Protein AF-A0A9P8IPA0-F1 (afdb_monomer)

Structure (mmCIF, N/CA/C/O backbone):
data_AF-A0A9P8IPA0-F1
#
_entry.id   AF-A0A9P8IPA0-F1
#
loop_
_atom_site.group_PDB
_atom_site.id
_atom_site.type_symbol
_atom_site.label_atom_id
_atom_site.label_alt_id
_atom_site.label_comp_id
_atom_site.label_asym_id
_atom_site.label_entity_id
_atom_site.label_seq_id
_atom_site.pdbx_PDB_ins_code
_atom_site.Cartn_x
_atom_site.Cartn_y
_atom_site.Cartn_z
_atom_site.occupancy
_atom_site.B_iso_or_equiv
_atom_site.auth_seq_id
_atom_site.auth_comp_id
_atom_site.auth_asym_id
_atom_site.auth_atom_id
_atom_site.pdbx_PDB_model_num
ATOM 1 N N . MET A 1 1 ? -6.560 -7.628 2.815 1.00 91.69 1 MET A N 1
ATOM 2 C CA . MET A 1 1 ? -7.581 -8.349 3.599 1.00 91.69 1 MET A CA 1
ATOM 3 C C . MET A 1 1 ? -8.742 -8.709 2.694 1.00 91.69 1 MET A C 1
ATOM 5 O O . MET A 1 1 ? -9.137 -7.878 1.887 1.00 91.69 1 MET A O 1
ATOM 9 N N . ALA A 1 2 ? -9.303 -9.904 2.846 1.00 96.00 2 ALA A N 1
ATOM 10 C CA . ALA A 1 2 ? -10.545 -10.308 2.187 1.00 96.00 2 ALA A CA 1
ATOM 11 C C . ALA A 1 2 ? -11.448 -11.069 3.163 1.00 96.00 2 ALA A C 1
ATOM 13 O O . ALA A 1 2 ? -10.968 -11.611 4.160 1.00 96.00 2 ALA A O 1
ATOM 14 N N . LEU A 1 3 ? -12.750 -11.092 2.879 1.00 96.25 3 LEU A N 1
ATOM 15 C CA . LEU A 1 3 ? -13.748 -11.756 3.714 1.00 96.25 3 LEU A CA 1
ATOM 16 C C . LEU A 1 3 ? -14.297 -12.990 3.003 1.00 96.25 3 LEU A C 1
ATOM 18 O O . LEU A 1 3 ? -14.911 -12.879 1.939 1.00 96.25 3 LEU A O 1
ATOM 22 N N . GLU A 1 4 ? -14.115 -14.158 3.609 1.00 96.62 4 GLU A N 1
ATOM 23 C CA . GLU A 1 4 ? -14.709 -15.412 3.146 1.00 96.62 4 GLU A CA 1
ATOM 24 C C . GLU A 1 4 ? -15.985 -15.726 3.935 1.00 96.62 4 GLU A C 1
ATOM 26 O O . GLU A 1 4 ? -16.027 -15.615 5.159 1.00 96.62 4 GLU A O 1
ATOM 31 N N . SER A 1 5 ? -17.032 -16.126 3.222 1.00 94.94 5 SER A N 1
ATOM 32 C CA . SER A 1 5 ? -18.290 -16.598 3.785 1.00 94.94 5 SER A CA 1
ATOM 33 C C . SER A 1 5 ? -18.217 -18.100 4.035 1.00 94.94 5 SER A C 1
ATOM 35 O O . SER A 1 5 ? -18.029 -18.876 3.096 1.00 94.94 5 SER A O 1
ATOM 37 N N . LEU A 1 6 ? -18.469 -18.503 5.277 1.00 91.31 6 LEU A N 1
ATOM 38 C CA . LEU A 1 6 ? -18.701 -19.889 5.677 1.00 91.31 6 LEU A CA 1
ATOM 39 C C . LEU A 1 6 ? -20.145 -20.064 6.158 1.00 91.31 6 LEU A C 1
ATOM 41 O O . LEU A 1 6 ? -20.828 -19.092 6.478 1.00 91.31 6 LEU A O 1
ATOM 45 N N . ASP A 1 7 ? -20.610 -21.312 6.240 1.00 85.75 7 ASP A N 1
ATOM 46 C CA . ASP A 1 7 ? -21.982 -21.623 6.670 1.00 85.75 7 ASP A CA 1
ATOM 47 C C . ASP A 1 7 ? -22.270 -21.168 8.116 1.00 85.75 7 ASP A C 1
ATOM 49 O O . ASP A 1 7 ? -23.418 -20.923 8.479 1.00 85.75 7 ASP A O 1
ATOM 53 N N . ASN A 1 8 ? -21.229 -21.031 8.944 1.00 85.12 8 ASN A N 1
ATOM 54 C CA . ASN A 1 8 ? -21.311 -20.697 10.367 1.00 85.12 8 ASN A CA 1
ATOM 55 C C . ASN A 1 8 ? -20.622 -19.372 10.754 1.00 85.12 8 ASN A C 1
ATOM 57 O O . ASN A 1 8 ? -20.505 -19.083 11.948 1.00 85.12 8 ASN A O 1
ATOM 61 N N . GLY A 1 9 ? -20.168 -18.560 9.795 1.00 90.94 9 GLY A N 1
ATOM 62 C CA . GLY A 1 9 ? -19.487 -17.300 10.103 1.00 90.94 9 GLY A CA 1
ATOM 63 C C . GLY A 1 9 ? -18.687 -16.708 8.948 1.00 90.94 9 GLY A C 1
ATOM 64 O O . GLY A 1 9 ? -18.837 -17.096 7.790 1.00 90.94 9 GLY A O 1
ATOM 65 N N . VAL A 1 10 ? -17.833 -15.744 9.285 1.00 95.38 10 VAL A N 1
ATOM 66 C CA . VAL A 1 10 ? -16.965 -15.033 8.338 1.00 95.38 10 VAL A CA 1
ATOM 67 C C . VAL A 1 10 ? -15.499 -15.265 8.688 1.00 95.38 10 VAL A C 1
ATOM 69 O O . VAL A 1 10 ? -15.116 -15.172 9.850 1.00 95.38 10 VAL A O 1
ATOM 72 N N . VAL A 1 11 ? -14.655 -15.513 7.689 1.00 96.56 11 VAL A N 1
ATOM 73 C CA . VAL A 1 11 ? -13.199 -15.553 7.882 1.00 96.56 11 VAL A CA 1
ATOM 74 C C . VAL A 1 11 ? -12.574 -14.269 7.353 1.00 96.56 11 VAL A C 1
ATOM 76 O O . VAL A 1 11 ? -12.727 -13.927 6.179 1.00 96.56 11 VAL A O 1
ATOM 79 N N . PHE A 1 12 ? -11.846 -13.571 8.221 1.00 96.25 12 PHE A N 1
ATOM 80 C CA . PHE A 1 12 ? -11.015 -12.422 7.889 1.00 96.25 12 PHE A CA 1
ATOM 81 C C . PHE A 1 12 ? -9.632 -12.923 7.472 1.00 96.25 12 PHE A C 1
ATOM 83 O O . PHE A 1 12 ? -8.821 -13.298 8.319 1.00 96.25 12 PHE A O 1
ATOM 90 N N . TRP A 1 13 ? -9.363 -12.920 6.168 1.00 97.00 13 TRP A N 1
ATOM 91 C CA . TRP A 1 13 ? -8.065 -13.295 5.613 1.00 97.00 13 TRP A CA 1
ATOM 92 C C . TRP A 1 13 ? -7.139 -12.087 5.556 1.00 97.00 13 TRP A C 1
ATOM 94 O O . TRP A 1 13 ? -7.433 -11.096 4.880 1.00 97.00 13 TRP A O 1
ATOM 104 N N . ILE A 1 14 ? -6.014 -12.169 6.260 1.00 95.88 14 ILE A N 1
ATOM 105 C CA . ILE A 1 14 ? -5.017 -11.104 6.382 1.00 95.88 14 ILE A CA 1
ATOM 106 C C . ILE A 1 14 ? -3.727 -11.533 5.689 1.00 95.88 14 ILE A C 1
ATOM 108 O O . ILE A 1 14 ? -3.291 -12.668 5.835 1.00 95.88 14 ILE A O 1
ATOM 112 N N . ALA A 1 15 ? -3.105 -10.610 4.963 1.00 94.56 15 ALA A N 1
ATOM 113 C CA . ALA A 1 15 ? -1.814 -10.809 4.320 1.00 94.56 15 ALA A CA 1
ATOM 114 C C . ALA A 1 15 ? -0.942 -9.569 4.529 1.00 94.56 15 ALA A C 1
ATOM 116 O O . ALA A 1 15 ? -1.457 -8.459 4.707 1.00 94.56 15 ALA A O 1
ATOM 117 N N . SER A 1 16 ? 0.365 -9.766 4.466 1.00 91.25 16 SER A N 1
ATOM 118 C CA . SER A 1 16 ? 1.374 -8.717 4.321 1.00 91.25 16 SER A CA 1
ATOM 119 C C . SER A 1 16 ? 2.375 -9.161 3.250 1.00 91.25 16 SER A C 1
ATOM 121 O O . SER A 1 16 ? 2.269 -10.272 2.741 1.00 91.25 16 SER A O 1
ATOM 123 N N . ASN A 1 17 ? 3.323 -8.308 2.853 1.00 87.25 17 ASN A N 1
ATOM 124 C CA . ASN A 1 17 ? 4.317 -8.715 1.850 1.00 87.25 17 ASN A CA 1
ATOM 125 C C . ASN A 1 17 ? 5.162 -9.913 2.330 1.00 87.25 17 ASN A C 1
ATOM 127 O O . ASN A 1 17 ? 5.558 -10.734 1.513 1.00 87.25 17 ASN A O 1
ATOM 131 N N . GLY A 1 18 ? 5.347 -10.062 3.647 1.00 86.06 18 GLY A N 1
ATOM 132 C CA . GLY A 1 18 ? 5.684 -11.339 4.293 1.00 86.06 18 GLY A CA 1
ATOM 133 C C . GLY A 1 18 ? 4.480 -11.957 5.018 1.00 86.06 18 GLY A C 1
ATOM 134 O O . GLY A 1 18 ? 3.412 -11.348 5.080 1.00 86.06 18 GLY A O 1
ATOM 135 N N . SER A 1 19 ? 4.635 -13.136 5.623 1.00 85.69 19 SER A N 1
ATOM 136 C CA . SER A 1 19 ? 3.553 -13.743 6.412 1.00 85.69 19 SER A CA 1
ATOM 137 C C . SER A 1 19 ? 3.231 -12.907 7.661 1.00 85.69 19 SER A C 1
ATOM 139 O O . SER A 1 19 ? 4.147 -12.546 8.406 1.00 85.69 19 SER A O 1
ATOM 141 N N . PRO A 1 20 ? 1.948 -12.605 7.943 1.00 89.12 20 PRO A N 1
ATOM 142 C CA . PRO A 1 20 ? 1.564 -11.970 9.198 1.00 89.12 20 PRO A CA 1
ATOM 143 C C . PRO A 1 20 ? 2.004 -12.800 10.411 1.00 89.12 20 PRO A C 1
ATOM 145 O O . PRO A 1 20 ? 1.634 -13.971 10.549 1.00 89.12 20 PRO A O 1
ATOM 148 N N . ASN A 1 21 ? 2.760 -12.177 11.316 1.00 90.00 21 ASN A N 1
ATOM 149 C CA . ASN A 1 21 ? 3.185 -12.822 12.556 1.00 90.00 21 ASN A CA 1
ATOM 150 C C . ASN A 1 21 ? 2.037 -12.921 13.580 1.00 90.00 21 ASN A C 1
ATOM 152 O O . ASN A 1 21 ? 0.995 -12.263 13.468 1.00 90.00 21 ASN A O 1
ATOM 156 N N . ASP A 1 22 ? 2.246 -13.724 14.622 1.00 91.31 22 ASP A N 1
ATOM 157 C CA . ASP A 1 22 ? 1.224 -13.990 15.639 1.00 91.31 22 ASP A CA 1
ATOM 158 C C . ASP A 1 22 ? 0.832 -12.728 16.427 1.00 91.31 22 ASP A C 1
ATOM 160 O O . ASP A 1 22 ? -0.317 -12.593 16.854 1.00 91.31 22 ASP A O 1
ATOM 164 N N . SER A 1 23 ? 1.743 -11.756 16.562 1.00 91.19 23 SER A N 1
ATOM 165 C CA . SER A 1 23 ? 1.457 -10.485 17.238 1.00 91.19 23 SER A CA 1
ATOM 166 C C . SER A 1 23 ? 0.403 -9.651 16.496 1.00 91.19 23 SER A C 1
ATOM 168 O O . SER A 1 23 ? -0.465 -9.049 17.132 1.00 91.19 23 SER A O 1
ATOM 170 N N . VAL A 1 24 ? 0.417 -9.669 15.155 1.00 91.38 24 VAL A N 1
ATOM 171 C CA . VAL A 1 24 ? -0.593 -9.006 14.312 1.00 91.38 24 VAL A CA 1
ATOM 172 C C . VAL A 1 24 ? -1.954 -9.667 14.514 1.00 91.38 24 VAL A C 1
ATOM 174 O O . VAL A 1 24 ? -2.955 -8.977 14.713 1.00 91.38 24 VAL A O 1
ATOM 177 N N . ILE A 1 25 ? -2.000 -11.002 14.516 1.00 93.19 25 ILE A N 1
ATOM 178 C CA . ILE A 1 25 ? -3.244 -11.759 14.709 1.00 93.19 25 ILE A CA 1
ATOM 179 C C . ILE A 1 25 ? -3.813 -11.530 16.113 1.00 93.19 25 ILE A C 1
ATOM 181 O O . ILE A 1 25 ? -5.014 -11.285 16.257 1.00 93.19 25 ILE A O 1
ATOM 185 N N . ALA A 1 26 ? -2.969 -11.535 17.147 1.00 94.38 26 ALA A N 1
ATOM 186 C CA . ALA A 1 26 ? -3.373 -11.252 18.523 1.00 94.38 26 ALA A CA 1
ATOM 187 C C . ALA A 1 26 ? -3.897 -9.814 18.691 1.00 94.38 26 ALA A C 1
ATOM 189 O O . ALA A 1 26 ? -4.926 -9.590 19.345 1.00 94.38 26 ALA A O 1
ATOM 190 N N . PHE A 1 27 ? -3.231 -8.838 18.063 1.00 94.31 27 PHE A N 1
ATOM 191 C CA . PHE A 1 27 ? -3.680 -7.448 18.038 1.00 94.31 27 PHE A CA 1
ATOM 192 C C . PHE A 1 27 ? -5.067 -7.326 17.396 1.00 94.31 27 PHE A C 1
ATOM 194 O O . PHE A 1 27 ? -5.989 -6.810 18.033 1.00 94.31 27 PHE A O 1
ATOM 201 N N . LEU A 1 28 ? -5.246 -7.861 16.182 1.00 94.12 28 LEU A N 1
ATOM 202 C CA . LEU A 1 28 ? -6.524 -7.819 15.465 1.00 94.12 28 LEU A CA 1
ATOM 203 C C . LEU A 1 28 ? -7.634 -8.542 16.234 1.00 94.12 28 LEU A C 1
ATOM 205 O O . LEU A 1 28 ? -8.729 -8.002 16.364 1.00 94.12 28 LEU A O 1
ATOM 209 N N . SER A 1 29 ? -7.341 -9.711 16.809 1.00 94.12 29 SER A N 1
ATOM 210 C CA . SER A 1 29 ? -8.294 -10.469 17.630 1.00 94.12 29 SER A CA 1
ATOM 211 C C . SER A 1 29 ? -8.807 -9.638 18.800 1.00 94.12 29 SER A C 1
ATOM 213 O O . SER A 1 29 ? -10.008 -9.598 19.054 1.00 94.12 29 SER A O 1
ATOM 215 N N . THR A 1 30 ? -7.912 -8.916 19.477 1.00 94.19 30 THR A N 1
ATOM 216 C CA . THR A 1 30 ? -8.285 -8.065 20.612 1.00 94.19 30 THR A CA 1
ATOM 217 C C . THR A 1 30 ? -9.128 -6.864 20.182 1.00 94.19 30 THR A C 1
ATOM 219 O O . THR A 1 30 ? -10.081 -6.492 20.873 1.00 94.19 30 THR A O 1
ATOM 222 N N . VAL A 1 31 ? -8.788 -6.250 19.044 1.00 93.81 31 VAL A N 1
ATOM 223 C CA . VAL A 1 31 ? -9.544 -5.127 18.475 1.00 93.81 31 VAL A CA 1
ATOM 224 C C . VAL A 1 31 ? -10.952 -5.575 18.080 1.00 93.81 31 VAL A C 1
ATOM 226 O O . VAL A 1 31 ? -11.922 -4.971 18.530 1.00 93.81 31 VAL A O 1
ATOM 229 N N . LEU A 1 32 ? -11.081 -6.655 17.306 1.00 93.19 32 LEU A N 1
ATOM 230 C CA . LEU A 1 32 ? -12.383 -7.160 16.862 1.00 93.19 32 LEU A CA 1
ATOM 231 C C . LEU A 1 32 ? -13.250 -7.638 18.035 1.00 93.19 32 LEU A C 1
ATOM 233 O O . LEU A 1 32 ? -14.445 -7.351 18.061 1.00 93.19 32 LEU A O 1
ATOM 237 N N . GLU A 1 33 ? -12.657 -8.272 19.051 1.00 92.12 33 GLU A N 1
ATOM 238 C CA . GLU A 1 33 ? -13.397 -8.714 20.239 1.00 92.12 33 GLU A CA 1
ATOM 239 C C . GLU A 1 33 ? -13.918 -7.528 21.062 1.00 92.12 33 GLU A C 1
ATOM 241 O O . GLU A 1 33 ? -15.032 -7.576 21.583 1.00 92.12 33 GLU A O 1
ATOM 246 N N . THR A 1 34 ? -13.142 -6.441 21.142 1.00 91.44 34 THR A N 1
ATOM 247 C CA . THR A 1 34 ? -13.592 -5.186 21.764 1.00 91.44 34 THR A CA 1
ATOM 248 C C . THR A 1 34 ? -14.819 -4.635 21.040 1.00 91.44 34 THR A C 1
ATOM 250 O O . THR A 1 34 ? -15.810 -4.301 21.682 1.00 91.44 34 THR A O 1
ATOM 253 N N . LEU A 1 35 ? -14.780 -4.579 19.706 1.00 90.12 35 LEU A N 1
ATOM 254 C CA . LEU A 1 35 ? -15.891 -4.073 18.893 1.00 90.12 35 LEU A CA 1
ATOM 255 C C . LEU A 1 35 ? -17.126 -4.981 18.973 1.00 90.12 35 LEU A C 1
ATOM 257 O O . LEU A 1 35 ? -18.254 -4.497 18.953 1.00 90.12 35 LEU A O 1
ATOM 261 N N . ARG A 1 36 ? -16.930 -6.299 19.095 1.00 88.62 36 ARG A N 1
ATOM 262 C CA . ARG A 1 36 ? -18.020 -7.279 19.197 1.00 88.62 36 ARG A CA 1
ATOM 263 C C . ARG A 1 36 ? -18.829 -7.141 20.490 1.00 88.62 36 ARG A C 1
ATOM 265 O O . ARG A 1 36 ? -20.048 -7.314 20.463 1.00 88.62 36 ARG A O 1
ATOM 272 N N . ARG A 1 37 ? -18.165 -6.883 21.624 1.00 83.94 37 ARG A N 1
ATOM 273 C CA . ARG A 1 37 ? -18.788 -6.870 22.965 1.00 83.94 37 ARG A CA 1
ATOM 274 C C . ARG A 1 37 ? -19.685 -5.670 23.233 1.00 83.94 37 ARG A C 1
ATOM 276 O O . ARG A 1 37 ? -20.513 -5.733 24.134 1.00 83.94 37 ARG A O 1
ATOM 283 N N . GLU A 1 38 ? -19.559 -4.626 22.427 1.00 70.62 38 GLU A N 1
ATOM 284 C CA . GLU A 1 38 ? -20.107 -3.303 22.711 1.00 70.62 38 GLU A CA 1
ATOM 285 C C . GLU A 1 38 ? -21.122 -2.848 21.631 1.00 70.62 38 GLU A C 1
ATOM 287 O O . GLU A 1 38 ? -20.963 -1.803 21.000 1.00 70.62 38 GLU A O 1
ATOM 292 N N . PRO A 1 39 ? -22.191 -3.628 21.349 1.00 58.91 39 PRO A N 1
ATOM 293 C CA . PRO A 1 39 ? -23.046 -3.400 20.181 1.00 58.91 39 PRO A CA 1
ATOM 294 C C . PRO A 1 39 ? -24.026 -2.223 20.319 1.00 58.91 39 PRO A C 1
ATOM 296 O O . PRO A 1 39 ? -24.585 -1.785 19.314 1.00 58.91 39 PRO A O 1
ATOM 299 N N . ASN A 1 40 ? -24.274 -1.735 21.539 1.00 66.44 40 ASN A N 1
ATOM 300 C CA . ASN A 1 40 ? -25.306 -0.733 21.848 1.00 66.44 40 ASN A CA 1
ATOM 301 C C . ASN A 1 40 ? -24.767 0.445 22.678 1.00 66.44 40 ASN A C 1
ATOM 303 O O . ASN A 1 40 ? -25.546 1.132 23.336 1.00 66.44 40 ASN A O 1
ATOM 307 N N . SER A 1 41 ? -23.455 0.671 22.656 1.00 72.12 41 SER A N 1
ATOM 308 C CA . SER A 1 41 ? -22.794 1.638 23.528 1.00 72.12 41 SER A CA 1
ATOM 309 C C . SER A 1 41 ? -23.341 3.058 23.354 1.00 72.12 41 SER A C 1
ATOM 311 O O . SER A 1 41 ? -23.537 3.557 22.234 1.00 72.12 41 SER A O 1
ATOM 313 N N . THR A 1 42 ? -23.576 3.711 24.486 1.00 83.94 42 THR A N 1
ATOM 314 C CA . THR A 1 42 ? -23.860 5.144 24.614 1.00 83.94 42 THR A CA 1
ATOM 315 C C . THR A 1 42 ? -22.703 5.985 24.064 1.00 83.94 42 THR A C 1
ATOM 317 O O . THR A 1 42 ? -21.618 5.469 23.805 1.00 83.94 42 THR A O 1
ATOM 320 N N . GLU A 1 43 ? -22.905 7.292 23.871 1.00 84.88 43 GLU A N 1
ATOM 321 C CA . GLU A 1 43 ? -21.827 8.177 23.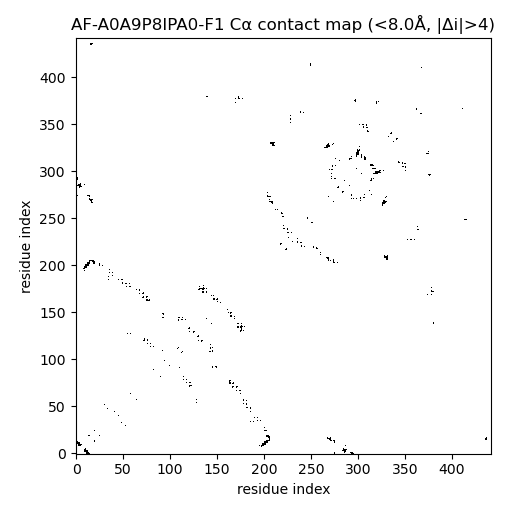392 1.00 84.88 43 GLU A CA 1
ATOM 322 C C . GLU A 1 43 ? -20.592 8.141 24.309 1.00 84.88 43 GLU A C 1
ATOM 324 O O . GLU A 1 43 ? -19.477 7.955 23.837 1.00 84.88 43 GLU A O 1
ATOM 329 N N . ALA A 1 44 ? -20.789 8.202 25.628 1.00 85.88 44 ALA A N 1
ATOM 330 C CA . ALA A 1 44 ? -19.688 8.166 26.592 1.00 85.88 44 ALA A CA 1
ATOM 331 C C . ALA A 1 44 ? -18.902 6.837 26.554 1.00 85.88 44 ALA A C 1
ATOM 333 O O . ALA A 1 44 ? -17.672 6.809 26.659 1.00 85.88 44 ALA A O 1
ATOM 334 N N . GLU A 1 45 ? -19.599 5.714 26.367 1.00 86.75 45 GLU A N 1
ATOM 335 C CA . GLU A 1 45 ? -18.957 4.406 26.199 1.00 86.75 45 GLU A CA 1
ATOM 336 C C . GLU A 1 45 ? -18.190 4.333 24.871 1.00 86.75 45 GLU A C 1
ATOM 338 O O . GLU A 1 45 ? -17.075 3.812 24.838 1.00 86.75 45 GLU A O 1
ATOM 343 N N . ARG A 1 46 ? -18.717 4.925 23.788 1.00 86.88 46 ARG A N 1
ATOM 344 C CA . ARG A 1 46 ? -18.008 5.016 22.499 1.00 86.88 46 ARG A CA 1
ATOM 345 C C . ARG A 1 46 ? -16.728 5.827 22.600 1.00 86.88 46 ARG A C 1
ATOM 347 O O . ARG A 1 46 ? -15.702 5.401 22.067 1.00 86.88 46 ARG A O 1
ATOM 354 N N . GLU A 1 47 ? -16.763 6.966 23.282 1.00 89.69 47 GLU A N 1
ATOM 355 C CA . GLU A 1 47 ? -15.569 7.777 23.533 1.00 89.69 47 GLU A CA 1
ATOM 356 C C . GLU A 1 47 ? -14.518 6.977 24.313 1.00 89.69 47 GLU A C 1
ATOM 358 O O . GLU A 1 47 ? -13.336 6.988 23.961 1.00 89.69 47 GLU A O 1
ATOM 363 N N . THR A 1 48 ? -14.958 6.199 25.305 1.00 90.94 48 THR A N 1
ATOM 364 C CA . THR A 1 48 ? -14.087 5.329 26.108 1.00 90.94 48 THR A CA 1
ATOM 365 C C . THR A 1 48 ? -13.447 4.222 25.263 1.00 90.94 48 THR A C 1
ATOM 367 O O . THR A 1 48 ? -12.226 4.041 25.297 1.00 90.94 48 THR A O 1
ATOM 370 N N . ILE A 1 49 ? -14.237 3.512 24.452 1.00 91.62 49 ILE A N 1
ATOM 371 C CA . ILE A 1 49 ? -13.741 2.465 23.542 1.00 91.62 49 ILE A CA 1
ATOM 372 C C . ILE A 1 49 ? -12.772 3.067 22.524 1.00 91.62 49 ILE A C 1
ATOM 374 O O . ILE A 1 49 ? -11.695 2.519 22.290 1.00 91.62 49 ILE A O 1
ATOM 378 N N . THR A 1 50 ? -13.116 4.224 21.958 1.00 93.50 50 THR A N 1
ATOM 379 C CA . THR A 1 50 ? -12.275 4.947 20.999 1.00 93.50 50 THR A CA 1
ATOM 380 C C . THR A 1 50 ? -10.933 5.318 21.621 1.00 93.50 50 THR A C 1
ATOM 382 O O . THR A 1 50 ? -9.889 5.077 21.010 1.00 93.50 50 THR A O 1
ATOM 385 N N . ALA A 1 51 ? -10.926 5.862 22.840 1.00 93.12 51 ALA A N 1
ATOM 386 C CA . ALA A 1 51 ? -9.701 6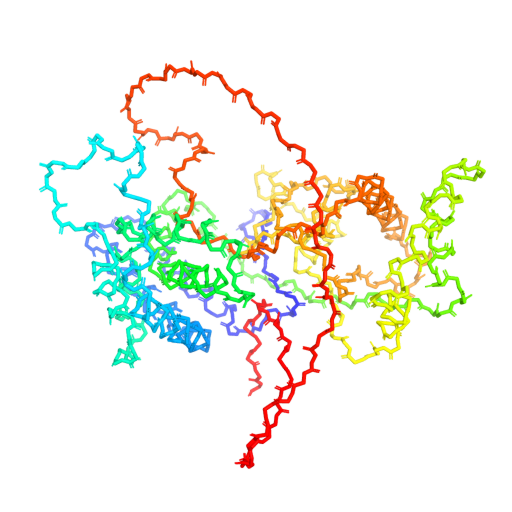.203 23.557 1.00 93.12 51 ALA A CA 1
ATOM 387 C C . ALA A 1 51 ? -8.839 4.959 23.829 1.00 93.12 51 ALA A C 1
ATOM 389 O O . ALA A 1 51 ? -7.631 4.978 23.578 1.00 93.12 51 ALA A O 1
ATOM 390 N N . MET A 1 52 ? -9.460 3.857 24.257 1.00 93.81 52 MET A N 1
ATOM 391 C CA . MET A 1 52 ? -8.769 2.588 24.493 1.00 93.81 52 MET A CA 1
ATOM 392 C C . MET A 1 52 ? -8.151 2.016 23.208 1.00 93.81 52 MET A C 1
ATOM 394 O O . MET A 1 52 ? -6.978 1.634 23.202 1.00 93.81 52 MET A O 1
ATOM 398 N N . LEU A 1 53 ? -8.911 1.963 22.110 1.00 95.06 53 LEU A N 1
ATOM 399 C CA . LEU A 1 53 ? -8.422 1.476 20.816 1.00 95.06 53 LEU A CA 1
ATOM 400 C C . LEU A 1 53 ? -7.334 2.389 20.244 1.00 95.06 53 LEU A C 1
ATOM 402 O O . LEU A 1 53 ? -6.367 1.892 19.671 1.00 95.06 53 LEU A O 1
ATOM 406 N N . THR A 1 54 ? -7.442 3.701 20.457 1.00 95.56 54 THR A N 1
ATOM 407 C CA . THR A 1 54 ? -6.408 4.676 20.080 1.00 95.56 54 THR A CA 1
ATOM 408 C C . THR A 1 54 ? -5.098 4.405 20.808 1.00 95.56 54 THR A C 1
ATOM 410 O O . THR A 1 54 ? -4.056 4.282 20.165 1.00 95.56 54 THR A O 1
ATOM 413 N N . ALA A 1 55 ? -5.136 4.252 22.135 1.00 94.19 55 ALA A N 1
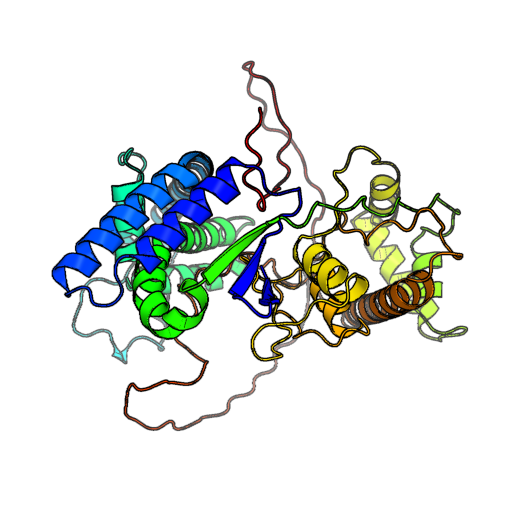ATOM 414 C CA . ALA A 1 55 ? -3.946 3.947 22.925 1.00 94.19 5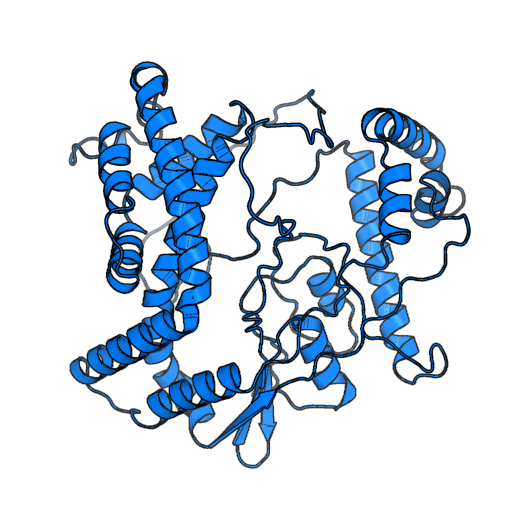5 ALA A CA 1
ATOM 415 C C . ALA A 1 55 ? -3.299 2.626 22.477 1.00 94.19 55 ALA A C 1
ATOM 417 O O . ALA A 1 55 ? -2.086 2.561 22.270 1.00 94.19 55 ALA A O 1
ATOM 418 N N . ARG A 1 56 ? -4.118 1.594 22.239 1.00 94.50 56 ARG A N 1
ATOM 419 C CA . ARG A 1 56 ? -3.651 0.287 21.762 1.00 94.50 56 ARG A CA 1
ATOM 420 C C . ARG A 1 56 ? -3.028 0.367 20.367 1.00 94.50 56 ARG A C 1
ATOM 422 O O . ARG A 1 56 ? -1.984 -0.239 20.138 1.00 94.50 56 ARG A O 1
ATOM 429 N N . TYR A 1 57 ? -3.637 1.114 19.443 1.00 94.56 57 TYR A N 1
ATOM 430 C CA . TYR A 1 57 ? -3.101 1.293 18.093 1.00 94.56 57 TYR A CA 1
ATOM 431 C C . TYR A 1 57 ? -1.766 2.041 18.120 1.00 94.56 57 TYR A C 1
ATOM 433 O O . TYR A 1 57 ? -0.810 1.602 17.488 1.00 94.56 57 TYR A O 1
ATOM 441 N N . ILE A 1 58 ? -1.666 3.120 18.898 1.00 93.56 58 ILE A N 1
ATOM 442 C CA . ILE A 1 58 ? -0.419 3.878 19.059 1.00 93.56 58 ILE A CA 1
ATOM 443 C C . ILE A 1 58 ? 0.684 2.998 19.648 1.00 93.56 58 ILE A C 1
ATOM 445 O O . ILE A 1 58 ? 1.798 2.998 19.129 1.00 93.56 58 ILE A O 1
ATOM 449 N N . GLN A 1 59 ? 0.369 2.203 20.674 1.00 93.31 59 GLN A N 1
ATOM 450 C CA . GLN A 1 59 ? 1.323 1.266 21.262 1.00 93.31 59 GLN A CA 1
ATOM 451 C C . GLN A 1 59 ? 1.827 0.262 20.218 1.00 93.31 59 GLN A C 1
ATOM 453 O O . GLN A 1 59 ? 3.038 0.123 20.046 1.00 93.31 59 GLN A O 1
ATOM 458 N N . PHE A 1 60 ? 0.916 -0.377 19.479 1.00 92.00 60 PHE A N 1
ATOM 459 C CA . PHE A 1 60 ? 1.259 -1.323 18.416 1.00 92.00 60 PHE A CA 1
ATOM 460 C C . PHE A 1 60 ? 2.090 -0.670 17.296 1.00 92.00 60 PHE A C 1
ATOM 462 O O . PHE A 1 60 ? 3.046 -1.254 16.795 1.00 92.00 60 PHE A O 1
ATOM 469 N N . ALA A 1 61 ? 1.783 0.580 16.943 1.00 91.75 61 ALA A N 1
ATOM 470 C CA . ALA A 1 61 ? 2.471 1.338 15.902 1.00 91.75 61 ALA A CA 1
ATOM 471 C C . ALA A 1 61 ? 3.760 2.038 16.376 1.00 91.75 61 ALA A C 1
ATOM 473 O O . ALA A 1 61 ? 4.365 2.772 15.593 1.00 91.75 61 ALA A O 1
ATOM 474 N N . THR A 1 62 ? 4.215 1.831 17.618 1.00 90.81 62 THR A N 1
ATOM 475 C CA . THR A 1 62 ? 5.362 2.553 18.204 1.00 90.81 62 THR A CA 1
ATOM 476 C C . THR A 1 62 ? 6.624 2.540 17.330 1.00 90.81 62 THR A C 1
ATOM 478 O O . THR A 1 62 ? 7.185 3.620 17.115 1.00 90.81 62 THR A O 1
ATOM 481 N N . PRO A 1 63 ? 7.092 1.392 16.789 1.00 89.50 63 PRO A N 1
ATOM 482 C CA . PRO A 1 63 ? 8.286 1.378 15.938 1.00 89.50 63 PRO A CA 1
ATOM 483 C C . PRO A 1 63 ? 8.124 2.295 14.723 1.00 89.50 63 PRO A C 1
ATOM 485 O O . PRO A 1 63 ? 9.014 3.073 14.377 1.00 89.50 63 PRO A O 1
ATOM 488 N N . ARG A 1 64 ? 6.930 2.277 14.127 1.00 87.75 64 ARG A N 1
ATOM 489 C CA . ARG A 1 64 ? 6.603 3.090 12.963 1.00 87.75 64 ARG A CA 1
ATOM 490 C C . ARG A 1 64 ? 6.509 4.576 13.294 1.00 87.75 64 ARG A C 1
ATOM 492 O O . ARG A 1 64 ? 7.046 5.400 12.557 1.00 87.75 64 ARG A O 1
ATOM 499 N N . LEU A 1 65 ? 5.883 4.908 14.419 1.00 90.88 65 LEU A N 1
ATOM 500 C CA . LEU A 1 65 ? 5.739 6.279 14.902 1.00 90.88 65 LEU A CA 1
ATOM 501 C C . LEU A 1 65 ? 7.091 6.942 15.175 1.00 90.88 65 LEU A C 1
ATOM 503 O O . LEU A 1 65 ? 7.248 8.133 14.915 1.00 90.88 65 LEU A O 1
ATOM 507 N N . LYS A 1 66 ? 8.096 6.183 15.634 1.00 90.19 66 LYS A N 1
ATOM 508 C CA . LYS A 1 66 ? 9.466 6.699 15.785 1.00 90.19 66 LYS A CA 1
ATOM 509 C C . LYS A 1 66 ? 10.050 7.161 14.444 1.00 90.19 66 LYS A C 1
ATOM 511 O O . LYS A 1 66 ? 10.600 8.261 14.387 1.00 90.19 66 LYS A O 1
ATOM 516 N N . LYS A 1 67 ? 9.888 6.364 13.376 1.00 90.12 67 LYS A N 1
ATOM 517 C CA . LYS A 1 67 ? 10.336 6.715 12.013 1.00 90.12 67 LYS A CA 1
ATOM 518 C C . LYS A 1 67 ? 9.589 7.942 11.487 1.00 90.12 67 LYS A C 1
ATOM 520 O O . LYS A 1 67 ? 10.226 8.900 11.060 1.00 90.12 67 LYS A O 1
ATOM 525 N N . GLU A 1 68 ? 8.258 7.937 11.573 1.00 91.12 68 GLU A N 1
ATOM 526 C CA . GLU A 1 68 ? 7.407 9.053 11.131 1.00 91.12 68 GLU A CA 1
ATOM 527 C C . GLU A 1 68 ? 7.774 10.358 11.853 1.00 91.12 68 GLU A C 1
ATOM 529 O O . GLU A 1 68 ? 7.992 11.379 11.206 1.00 91.12 68 GLU A O 1
ATOM 534 N N . ARG A 1 69 ? 7.966 10.317 13.177 1.00 90.44 69 ARG A N 1
ATOM 535 C CA . ARG A 1 69 ? 8.434 11.471 13.958 1.00 90.44 69 ARG A CA 1
ATOM 536 C C . ARG A 1 69 ? 9.809 11.963 13.504 1.00 90.44 69 ARG A C 1
ATOM 538 O O . ARG A 1 69 ? 10.023 13.167 13.412 1.00 90.44 69 ARG A O 1
ATOM 545 N N . GLY A 1 70 ? 10.740 11.052 13.225 1.00 89.81 70 GLY A N 1
ATOM 546 C CA . GLY A 1 70 ? 12.065 11.407 12.714 1.00 89.81 70 GLY A CA 1
ATOM 547 C C . GLY A 1 70 ? 11.993 12.152 11.380 1.00 89.81 70 GLY A C 1
ATOM 548 O O . GLY A 1 70 ? 12.660 13.171 11.214 1.00 89.81 70 GLY A O 1
ATOM 549 N N . ILE A 1 71 ? 11.145 11.680 10.460 1.00 90.00 71 ILE A N 1
ATOM 550 C CA . ILE A 1 71 ? 10.904 12.340 9.170 1.00 90.00 71 ILE A CA 1
ATOM 551 C C . ILE A 1 71 ? 10.275 13.717 9.394 1.00 90.00 71 ILE A C 1
ATOM 553 O O . ILE A 1 71 ? 10.811 14.701 8.894 1.00 90.00 71 ILE A O 1
ATOM 557 N N . LEU A 1 72 ? 9.205 13.803 10.195 1.00 90.94 72 LEU A N 1
ATOM 558 C CA . LEU A 1 72 ? 8.526 15.069 10.476 1.00 90.94 72 LEU A CA 1
ATOM 559 C C . LEU A 1 72 ? 9.491 16.109 11.041 1.00 90.94 72 LEU A C 1
ATOM 561 O O . LEU A 1 72 ? 9.559 17.213 10.522 1.00 90.94 72 LEU A O 1
ATOM 565 N N . ASN A 1 73 ? 10.295 15.742 12.040 1.00 89.69 73 ASN A N 1
ATOM 566 C CA . ASN A 1 73 ? 11.252 16.661 12.654 1.00 89.69 73 ASN A CA 1
ATOM 567 C C . ASN A 1 73 ? 12.272 17.199 11.643 1.00 89.69 73 ASN A C 1
ATOM 569 O O . ASN A 1 73 ? 12.574 18.391 11.656 1.00 89.69 73 ASN A O 1
ATOM 573 N N . ARG A 1 74 ? 12.814 16.339 10.770 1.00 90.25 74 ARG A N 1
ATOM 574 C CA . ARG A 1 74 ? 13.775 16.765 9.741 1.00 90.25 74 ARG A CA 1
ATOM 575 C C . ARG A 1 74 ? 13.121 17.684 8.715 1.00 90.25 74 ARG A C 1
ATOM 577 O O . ARG A 1 74 ? 13.659 18.751 8.435 1.00 90.25 74 ARG A O 1
ATOM 584 N N . SER A 1 75 ? 11.960 17.293 8.191 1.00 90.38 75 SER A N 1
ATOM 585 C CA . SER A 1 75 ? 11.246 18.068 7.176 1.00 90.38 75 SER A CA 1
ATOM 586 C C . SER A 1 75 ? 10.754 19.408 7.723 1.00 90.38 75 SER A C 1
ATOM 588 O O . SER A 1 75 ? 10.946 20.427 7.070 1.00 90.38 75 SER A O 1
ATOM 590 N N . THR A 1 76 ? 10.207 19.438 8.941 1.00 90.38 76 THR A N 1
ATOM 591 C CA . THR A 1 76 ? 9.767 20.673 9.602 1.00 90.38 76 THR A CA 1
ATOM 592 C C . THR A 1 76 ? 10.930 21.634 9.815 1.00 90.38 76 THR A C 1
ATOM 594 O O . THR A 1 76 ? 10.826 22.785 9.407 1.00 90.38 76 THR A O 1
ATOM 597 N N . ARG A 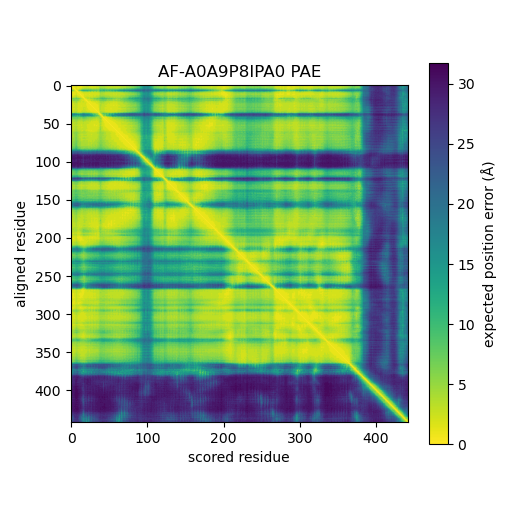1 77 ? 12.069 21.168 10.352 1.00 89.50 77 ARG A N 1
ATOM 598 C CA . ARG A 1 77 ? 13.259 22.020 10.540 1.00 89.50 77 ARG A CA 1
ATOM 599 C C . ARG A 1 77 ? 13.776 22.599 9.228 1.00 89.50 77 ARG A C 1
ATOM 601 O O . ARG A 1 77 ? 14.185 23.756 9.191 1.00 89.50 77 ARG A O 1
ATOM 608 N N . PHE A 1 78 ? 13.767 21.800 8.161 1.00 89.31 78 PHE A N 1
ATOM 609 C CA . PHE A 1 78 ? 14.143 22.278 6.835 1.00 89.31 78 PHE A CA 1
ATOM 610 C C . PHE A 1 78 ? 13.182 23.370 6.351 1.00 89.31 78 PHE A C 1
ATOM 612 O O . PHE A 1 78 ? 13.631 24.441 5.949 1.00 89.31 78 PHE A O 1
ATOM 619 N N . CYS A 1 79 ? 11.869 23.131 6.433 1.00 87.75 79 CYS A N 1
ATOM 620 C CA . CYS A 1 79 ? 10.855 24.109 6.044 1.00 87.75 79 CYS A CA 1
ATOM 621 C C . CYS A 1 79 ? 10.971 25.404 6.860 1.00 87.75 79 CYS A C 1
ATOM 623 O O . CYS A 1 79 ? 10.939 26.481 6.278 1.00 87.75 79 CYS A O 1
ATOM 625 N N . GLU A 1 80 ? 11.154 25.318 8.178 1.00 88.56 80 GLU A N 1
ATOM 626 C CA . GLU A 1 80 ? 11.337 26.482 9.054 1.00 88.56 80 GLU A CA 1
ATOM 627 C C . GLU A 1 80 ? 12.572 27.302 8.663 1.00 88.56 80 GLU A C 1
ATOM 629 O O . GLU A 1 80 ? 12.485 28.524 8.522 1.00 88.56 80 GLU A O 1
ATOM 634 N N . ALA A 1 81 ? 13.711 26.639 8.433 1.00 88.19 81 ALA A N 1
ATOM 635 C CA . ALA A 1 81 ? 14.942 27.299 8.004 1.00 88.19 81 ALA A CA 1
ATOM 636 C C . ALA A 1 81 ? 14.781 27.963 6.628 1.00 88.19 81 ALA A C 1
ATOM 638 O O . ALA A 1 81 ? 15.174 29.116 6.452 1.00 88.19 81 ALA A O 1
ATOM 639 N N . TYR A 1 82 ? 14.158 27.263 5.675 1.00 85.56 82 TYR A N 1
ATOM 640 C CA . TYR A 1 82 ? 13.905 27.781 4.333 1.00 85.56 82 TYR A CA 1
ATOM 641 C C . TYR A 1 82 ? 12.987 29.005 4.360 1.00 85.56 82 TYR A C 1
ATOM 643 O O . TYR A 1 82 ? 13.310 30.028 3.759 1.00 85.56 82 TYR A O 1
ATOM 651 N N . LEU A 1 83 ? 11.870 28.920 5.085 1.00 84.25 83 LEU A N 1
ATOM 652 C CA . LEU A 1 83 ? 10.913 30.014 5.222 1.00 84.25 83 LEU A CA 1
ATOM 653 C C . LEU A 1 83 ? 11.557 31.226 5.899 1.00 84.25 83 LEU A C 1
ATOM 655 O O . LEU A 1 83 ? 11.379 32.338 5.422 1.00 84.25 83 LEU A O 1
ATOM 659 N N . THR A 1 84 ? 12.356 31.013 6.949 1.00 84.44 84 THR A N 1
ATOM 660 C CA . THR A 1 84 ? 13.064 32.096 7.652 1.00 84.44 84 THR A CA 1
ATOM 661 C C . THR A 1 84 ? 14.098 32.781 6.754 1.00 84.44 84 THR A C 1
ATOM 663 O O . THR A 1 84 ? 14.207 34.003 6.759 1.00 84.44 84 THR A O 1
ATOM 666 N N . ALA A 1 85 ? 14.845 32.017 5.954 1.00 81.75 85 ALA A N 1
ATOM 667 C CA . ALA A 1 85 ? 15.855 32.566 5.048 1.00 81.75 85 ALA A CA 1
ATOM 668 C C . ALA A 1 85 ? 15.260 33.329 3.851 1.00 81.75 85 ALA A C 1
ATOM 670 O O . ALA A 1 85 ? 15.952 34.141 3.243 1.00 81.75 85 ALA A O 1
ATOM 671 N N . ASN A 1 86 ? 13.994 33.070 3.513 1.00 73.69 86 ASN A N 1
ATOM 672 C CA . ASN A 1 86 ? 13.319 33.614 2.334 1.00 73.69 86 ASN A CA 1
ATOM 673 C C . ASN A 1 86 ? 12.057 34.421 2.698 1.00 73.69 86 ASN A C 1
ATOM 675 O O . ASN A 1 86 ? 11.142 34.551 1.884 1.00 73.69 86 ASN A O 1
ATOM 679 N N . LEU A 1 87 ? 12.006 34.966 3.920 1.00 69.50 87 LEU A N 1
ATOM 680 C CA . LEU A 1 87 ? 10.883 35.764 4.435 1.00 69.50 87 LEU A CA 1
ATOM 681 C C . LEU A 1 87 ? 10.514 36.938 3.512 1.00 69.50 87 LEU A C 1
ATOM 683 O O . LEU A 1 87 ? 9.333 37.231 3.356 1.00 69.50 87 LEU A O 1
ATOM 687 N N . ASP A 1 88 ? 11.512 37.567 2.884 1.00 60.03 88 ASP A N 1
ATOM 688 C CA . ASP A 1 88 ? 11.337 38.753 2.032 1.00 60.03 88 ASP A CA 1
ATOM 689 C C . ASP A 1 88 ? 11.110 38.421 0.542 1.00 60.03 88 ASP A C 1
ATOM 691 O O . ASP A 1 88 ? 10.754 39.299 -0.243 1.00 60.03 88 ASP A O 1
ATOM 695 N N . THR A 1 89 ? 11.343 37.170 0.127 1.00 61.38 89 THR A N 1
ATOM 696 C CA . THR A 1 89 ? 11.320 36.737 -1.284 1.00 61.38 89 THR A CA 1
ATOM 697 C C . THR A 1 89 ? 10.158 35.808 -1.618 1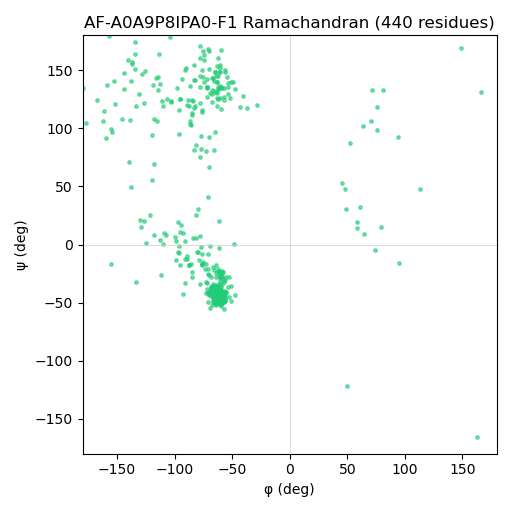.00 61.38 89 THR A C 1
ATOM 699 O O . THR A 1 89 ? 9.719 35.782 -2.768 1.00 61.38 89 THR A O 1
ATOM 702 N N . ILE A 1 90 ? 9.628 35.065 -0.642 1.00 61.09 90 ILE A N 1
ATOM 703 C CA . ILE A 1 90 ? 8.423 34.252 -0.826 1.00 61.09 90 ILE A CA 1
ATOM 704 C C . ILE A 1 90 ? 7.212 35.186 -0.783 1.00 61.09 90 ILE A C 1
ATOM 706 O O . ILE A 1 90 ? 6.653 35.469 0.278 1.00 61.09 90 ILE A O 1
ATOM 710 N N . GLN A 1 91 ? 6.777 35.644 -1.956 1.00 54.91 91 GLN A N 1
ATOM 711 C CA . GLN A 1 91 ? 5.411 36.125 -2.131 1.00 54.91 91 GLN A CA 1
ATOM 712 C C . GLN A 1 91 ? 4.493 34.928 -1.914 1.00 54.91 91 GLN A C 1
ATOM 714 O O . GLN A 1 91 ? 4.325 34.103 -2.803 1.00 54.91 91 GLN A O 1
ATOM 719 N N . THR A 1 92 ? 3.941 34.771 -0.711 1.00 50.84 92 THR A N 1
ATOM 720 C CA . THR A 1 92 ? 2.938 33.727 -0.495 1.00 50.84 92 THR A CA 1
ATOM 721 C C . THR A 1 92 ? 1.802 33.896 -1.509 1.00 50.84 92 THR A C 1
ATOM 723 O O . THR A 1 92 ? 1.408 35.043 -1.758 1.00 50.84 92 THR A O 1
ATOM 726 N N . PRO A 1 93 ? 1.205 32.803 -2.015 1.00 44.59 93 PRO A N 1
ATOM 727 C CA . PRO A 1 93 ? -0.036 32.832 -2.782 1.00 44.59 93 PRO A CA 1
ATOM 728 C C . PRO A 1 93 ? -1.167 33.288 -1.854 1.00 44.59 93 PRO A C 1
ATOM 730 O O . PRO A 1 93 ? -1.901 32.520 -1.237 1.00 44.59 93 PRO A O 1
ATOM 733 N N . GLY A 1 94 ? -1.209 34.598 -1.699 1.00 45.31 94 GLY A N 1
ATOM 734 C CA . GLY A 1 94 ? -2.085 35.414 -0.876 1.00 45.31 94 GLY A CA 1
ATOM 735 C C . GLY A 1 94 ? -2.187 36.828 -1.454 1.00 45.31 94 GLY A C 1
ATOM 736 O O . GLY A 1 94 ? -3.153 37.520 -1.154 1.00 45.31 94 GLY A O 1
ATOM 737 N N . GLU A 1 95 ? -1.261 37.217 -2.344 1.00 43.91 95 GLU A N 1
ATOM 738 C CA . GLU A 1 95 ? -1.361 38.432 -3.165 1.00 43.91 95 GLU A CA 1
ATOM 739 C C . GLU A 1 95 ? -1.862 38.174 -4.597 1.00 43.91 95 GLU A C 1
ATOM 741 O O . GLU A 1 95 ? -2.280 39.113 -5.272 1.00 43.91 95 GLU A O 1
ATOM 746 N N . THR A 1 96 ? -1.906 36.922 -5.069 1.00 42.50 96 THR A N 1
ATOM 747 C CA . THR A 1 96 ? -2.538 36.592 -6.357 1.00 42.50 96 THR A CA 1
ATOM 748 C C . THR A 1 96 ? -4.040 36.350 -6.175 1.00 42.50 96 THR A C 1
ATOM 750 O O . THR A 1 96 ? -4.483 35.676 -5.246 1.00 42.50 96 THR A O 1
ATOM 753 N N . GLU A 1 97 ? -4.813 36.919 -7.096 1.00 41.19 97 GLU A N 1
ATOM 754 C CA . GLU A 1 97 ? -6.252 37.246 -7.133 1.00 41.19 97 GLU A CA 1
ATOM 755 C C . GLU A 1 97 ? -7.286 36.163 -6.718 1.00 41.19 97 GLU A C 1
ATOM 757 O O . GLU A 1 97 ? -8.486 36.429 -6.690 1.00 41.19 97 GLU A O 1
ATOM 762 N N . ILE A 1 98 ? -6.871 34.956 -6.325 1.00 41.66 98 ILE A N 1
ATOM 763 C CA . ILE A 1 98 ? -7.765 33.826 -6.006 1.00 41.66 98 ILE A CA 1
ATOM 764 C C . ILE A 1 98 ? -8.239 33.829 -4.533 1.00 41.66 98 ILE A C 1
ATOM 766 O O . ILE A 1 98 ? -9.276 33.242 -4.220 1.00 41.66 98 ILE A O 1
ATOM 770 N N . LEU A 1 99 ? -7.574 34.555 -3.620 1.00 37.62 99 LEU A N 1
ATOM 771 C CA . LEU A 1 99 ? -7.955 34.626 -2.192 1.00 37.62 99 LEU A CA 1
ATOM 772 C C . LEU A 1 99 ? -8.465 35.992 -1.705 1.00 37.62 99 LEU A C 1
ATOM 774 O O . LEU A 1 99 ? -8.813 36.128 -0.528 1.00 37.62 99 LEU A O 1
ATOM 778 N N . LEU A 1 100 ? -8.614 36.986 -2.589 1.00 38.03 100 LEU A N 1
ATOM 779 C CA . LEU A 1 100 ? -9.081 38.323 -2.193 1.00 38.03 100 LEU A CA 1
ATOM 780 C C . LEU A 1 100 ? -10.499 38.303 -1.575 1.00 38.03 100 LEU A C 1
ATOM 782 O O . LEU A 1 100 ? -10.842 39.162 -0.769 1.00 38.03 100 LEU A O 1
ATOM 786 N N . LYS A 1 101 ? -11.316 37.277 -1.860 1.00 36.88 101 LYS A N 1
ATOM 787 C CA . LYS A 1 101 ? -12.672 37.142 -1.290 1.00 36.88 101 LYS A CA 1
ATOM 788 C C . LYS A 1 101 ? -12.737 36.575 0.136 1.00 36.88 101 LYS A C 1
ATOM 790 O O . LYS A 1 101 ? -13.814 36.589 0.724 1.00 36.88 101 LYS A O 1
ATOM 795 N N . ARG A 1 102 ? -11.626 36.115 0.727 1.00 35.78 102 ARG A N 1
ATOM 796 C CA . ARG A 1 102 ? -11.576 35.666 2.140 1.00 35.78 102 ARG A CA 1
ATOM 797 C C . ARG A 1 102 ? -10.781 36.606 3.057 1.00 35.78 102 ARG A C 1
ATOM 799 O O . ARG A 1 102 ? -10.706 36.368 4.258 1.00 35.78 102 ARG A O 1
ATOM 806 N N . HIS A 1 103 ? -10.238 37.691 2.505 1.00 35.75 103 HIS A N 1
ATOM 807 C CA . HIS A 1 103 ? -9.227 38.557 3.118 1.00 35.75 103 HIS A CA 1
ATOM 808 C C . HIS A 1 103 ? -9.761 39.618 4.109 1.00 35.75 103 HIS A C 1
ATOM 810 O O . HIS A 1 103 ? -9.125 40.644 4.307 1.00 35.75 103 HIS A O 1
ATOM 816 N N . LEU A 1 104 ? -10.919 39.430 4.753 1.00 35.41 104 LEU A N 1
ATOM 817 C CA . LEU A 1 104 ? -11.493 40.489 5.609 1.00 35.41 104 LEU A CA 1
ATOM 818 C C . LEU A 1 104 ? -11.914 40.077 7.026 1.00 35.41 104 LEU A C 1
ATOM 820 O O . LEU A 1 104 ? -12.588 40.863 7.682 1.00 35.41 104 LEU A O 1
ATOM 824 N N . ALA A 1 105 ? -11.497 38.916 7.549 1.00 36.09 105 ALA A N 1
ATOM 825 C CA . ALA A 1 105 ? -11.852 38.569 8.935 1.00 36.09 105 ALA A CA 1
ATOM 826 C C . ALA A 1 105 ? -10.728 38.034 9.835 1.00 36.09 105 ALA A C 1
ATOM 828 O O . ALA A 1 105 ? -10.758 38.354 11.016 1.00 36.09 105 ALA A O 1
ATOM 829 N N . ASP A 1 106 ? -9.725 37.299 9.339 1.00 42.22 106 ASP A N 1
ATOM 830 C CA . ASP A 1 106 ? -8.731 36.682 10.231 1.00 42.22 106 ASP A CA 1
ATOM 831 C C . ASP A 1 106 ? -7.289 36.883 9.758 1.00 42.22 106 ASP A C 1
ATOM 833 O O . ASP A 1 106 ? -6.858 36.415 8.707 1.00 42.22 106 ASP A O 1
ATOM 837 N N . GLN A 1 107 ? -6.519 37.547 10.610 1.00 45.97 107 GLN A N 1
ATOM 838 C CA . GLN A 1 107 ? -5.105 37.906 10.497 1.00 45.97 107 GLN A CA 1
ATOM 839 C C . GLN A 1 107 ? -4.156 36.683 10.627 1.00 45.97 107 GLN A C 1
ATOM 841 O O . GLN A 1 107 ? -3.144 36.746 11.319 1.00 45.97 107 GLN A O 1
ATOM 846 N N . LYS A 1 108 ? -4.502 35.529 10.030 1.00 51.75 108 LYS A N 1
ATOM 847 C CA . LYS A 1 108 ? -3.849 34.216 10.262 1.00 51.75 108 LYS A CA 1
ATOM 848 C C . LYS A 1 108 ? -3.364 33.485 9.000 1.00 51.75 108 LYS A C 1
ATOM 850 O O . LYS A 1 108 ? -3.149 32.275 9.044 1.00 51.75 108 LYS A O 1
ATOM 855 N N . LEU A 1 109 ? -3.174 34.181 7.883 1.00 56.88 109 LEU A N 1
ATOM 856 C CA . LEU A 1 109 ? -2.509 33.625 6.698 1.00 56.88 109 LEU A CA 1
ATOM 857 C C . LEU A 1 109 ? -1.190 34.365 6.447 1.00 56.88 109 LEU A C 1
ATOM 859 O O . LEU A 1 109 ? -1.159 35.590 6.484 1.00 56.88 109 LEU A O 1
ATOM 863 N N . GLY A 1 110 ? -0.113 33.613 6.213 1.00 65.12 110 GLY A N 1
ATOM 864 C CA . GLY A 1 110 ? 1.225 34.142 5.928 1.00 65.12 110 GLY A CA 1
ATOM 865 C C . GLY A 1 110 ? 2.343 33.231 6.443 1.00 65.12 110 GLY A C 1
ATOM 866 O O . GLY A 1 110 ? 2.088 32.305 7.218 1.00 65.12 110 GLY A O 1
ATOM 867 N N . VAL A 1 111 ? 3.587 33.505 6.034 1.00 71.38 111 VAL A N 1
ATOM 868 C CA . VAL A 1 111 ? 4.779 32.720 6.417 1.00 71.38 111 VAL A CA 1
ATOM 869 C C . VAL A 1 111 ? 4.931 32.619 7.939 1.00 71.38 111 VAL A C 1
ATOM 871 O O . VAL A 1 111 ? 5.165 31.531 8.456 1.00 71.38 111 VAL A O 1
ATOM 874 N N . THR A 1 112 ? 4.701 33.707 8.679 1.00 77.31 112 THR A N 1
ATOM 875 C CA . THR A 1 112 ? 4.777 33.722 10.151 1.00 77.31 112 THR A CA 1
ATOM 876 C C . THR A 1 112 ? 3.758 32.783 10.801 1.00 77.31 112 THR A C 1
ATOM 878 O O . THR A 1 112 ? 4.108 31.997 11.673 1.00 77.31 112 THR A O 1
ATOM 881 N N . ALA A 1 11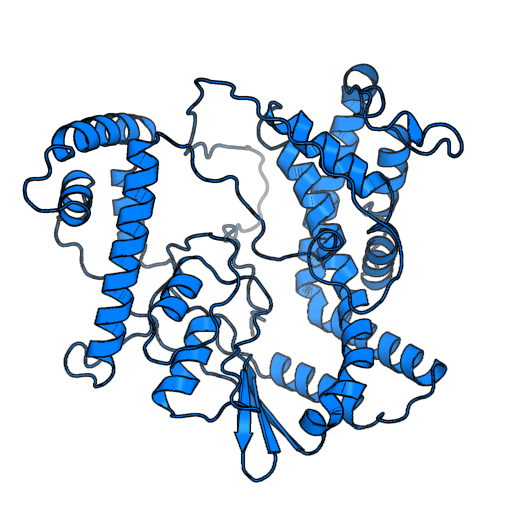3 ? 2.507 32.789 10.329 1.00 82.31 113 ALA A N 1
ATOM 882 C CA . ALA A 1 113 ? 1.469 31.895 10.845 1.00 82.31 113 ALA A CA 1
ATOM 883 C C . ALA A 1 113 ? 1.737 30.420 10.493 1.00 82.31 113 ALA A C 1
ATOM 885 O O . ALA A 1 113 ? 1.294 29.520 11.212 1.00 82.31 113 ALA A O 1
ATOM 886 N N . LEU A 1 114 ? 2.442 30.166 9.385 1.00 83.94 114 LEU A N 1
ATOM 887 C CA . LEU A 1 114 ? 2.912 28.836 9.014 1.00 83.94 114 LEU A CA 1
ATOM 888 C C . LEU A 1 114 ? 4.073 28.380 9.909 1.00 83.94 114 LEU A C 1
ATOM 890 O O . LEU A 1 114 ? 4.056 27.238 10.357 1.00 83.94 114 LEU A O 1
ATOM 894 N N . LEU A 1 115 ? 5.028 29.259 10.222 1.00 85.75 115 LEU A N 1
ATOM 895 C CA . LEU A 1 115 ? 6.120 28.985 11.165 1.00 85.75 115 LEU A CA 1
ATOM 896 C C . LEU A 1 115 ? 5.586 28.661 12.569 1.00 85.75 115 LEU A C 1
ATOM 898 O O . LEU A 1 115 ? 5.948 27.634 13.143 1.00 85.75 115 LEU A O 1
ATOM 902 N N . ASP A 1 116 ? 4.651 29.463 13.082 1.00 87.12 116 ASP A N 1
ATOM 903 C CA . ASP A 1 116 ? 4.004 29.205 14.375 1.00 87.12 116 ASP A CA 1
ATOM 904 C C . ASP A 1 116 ? 3.277 27.854 14.387 1.00 87.12 116 ASP A C 1
ATOM 906 O O . ASP A 1 116 ? 3.307 27.118 15.375 1.00 87.12 116 ASP A O 1
ATOM 910 N N . TRP A 1 117 ? 2.631 27.496 13.277 1.00 89.12 117 TRP A N 1
ATOM 911 C CA . TRP A 1 117 ? 1.955 26.212 13.133 1.00 89.12 117 TRP A CA 1
ATOM 912 C C . TRP A 1 117 ? 2.934 25.033 13.066 1.00 89.12 117 TRP A C 1
ATOM 914 O O . TRP A 1 117 ? 2.714 24.027 13.740 1.00 89.12 117 TRP A O 1
ATOM 924 N N . LEU A 1 118 ? 4.033 25.167 12.319 1.00 89.00 118 LEU A N 1
ATOM 925 C CA . LEU A 1 118 ? 5.093 24.159 12.220 1.00 89.00 118 LEU A CA 1
ATOM 926 C C . LEU A 1 118 ? 5.745 23.878 13.582 1.00 89.00 118 LEU A C 1
ATOM 928 O O . LEU A 1 118 ? 5.973 22.713 13.922 1.00 89.00 118 LEU A O 1
ATOM 932 N N . SER A 1 119 ? 5.924 24.918 14.403 1.00 86.25 119 SER A N 1
ATOM 933 C CA . SER A 1 119 ? 6.550 24.813 15.727 1.00 86.25 119 SER A CA 1
ATOM 934 C C . SER A 1 119 ? 5.824 23.854 16.687 1.00 86.25 119 SER A C 1
ATOM 936 O O . SER A 1 119 ? 6.445 23.268 17.581 1.00 86.25 119 SER A O 1
ATOM 938 N N . GLN A 1 120 ? 4.524 23.612 16.472 1.00 85.19 120 GLN A N 1
ATOM 939 C CA . GLN A 1 120 ? 3.712 22.681 17.269 1.00 85.19 120 GLN A CA 1
ATOM 940 C C . GLN A 1 120 ? 4.147 21.218 17.098 1.00 85.19 120 GLN A C 1
ATOM 942 O O . GLN A 1 120 ? 3.847 20.377 17.945 1.00 85.19 120 GLN A O 1
ATOM 947 N N . PHE A 1 121 ? 4.869 20.911 16.018 1.00 84.62 121 PHE A N 1
ATOM 948 C CA . PHE A 1 121 ? 5.410 19.584 15.724 1.00 84.62 121 PHE A CA 1
ATOM 949 C C . PHE A 1 121 ? 6.887 19.438 16.090 1.00 84.62 121 PHE A C 1
ATOM 951 O O . PHE A 1 121 ? 7.495 18.417 15.774 1.00 84.62 121 PHE A O 1
ATOM 958 N N . SER A 1 122 ? 7.473 20.451 16.731 1.00 69.56 122 SER A N 1
ATOM 959 C CA . SER A 1 122 ? 8.882 20.446 17.108 1.00 69.56 122 SER A CA 1
ATOM 960 C C . SER A 1 122 ? 9.232 19.318 18.091 1.00 69.56 122 SER A C 1
ATOM 962 O O . SER A 1 122 ? 8.391 18.749 18.796 1.00 69.56 122 SER A O 1
ATOM 964 N N . SER A 1 123 ? 10.527 18.998 18.151 1.00 63.31 123 SER A N 1
ATOM 965 C CA . SER A 1 123 ? 11.106 17.822 18.817 1.00 63.31 123 SER A CA 1
ATOM 966 C C . SER A 1 123 ? 10.877 17.712 20.331 1.00 63.31 123 SER A C 1
ATOM 968 O O . SER A 1 123 ? 11.311 16.729 20.929 1.00 63.31 123 SER A O 1
ATOM 970 N N . ALA A 1 124 ? 10.231 18.691 20.967 1.00 60.44 124 ALA A N 1
ATOM 971 C CA . ALA A 1 124 ? 9.976 18.701 22.406 1.00 60.44 124 ALA A CA 1
ATOM 972 C C . ALA A 1 124 ? 8.928 17.658 22.845 1.00 60.44 124 ALA A C 1
ATOM 974 O O . ALA A 1 124 ? 8.957 17.200 23.988 1.00 60.44 124 ALA A O 1
ATOM 975 N N . THR A 1 125 ? 8.024 17.243 21.952 1.00 67.75 125 THR A N 1
ATOM 976 C CA . THR A 1 125 ? 6.962 16.286 22.299 1.00 67.75 125 THR A CA 1
ATOM 977 C C . THR A 1 125 ? 7.454 14.844 22.158 1.00 67.75 125 THR A C 1
ATOM 979 O O . THR A 1 125 ? 7.546 14.294 21.058 1.00 67.75 125 THR A O 1
ATOM 982 N N . THR A 1 126 ? 7.763 14.198 23.286 1.00 73.94 126 THR A N 1
ATOM 983 C CA . THR A 1 126 ? 8.195 12.789 23.314 1.00 73.94 126 THR A CA 1
ATOM 984 C C . THR A 1 126 ? 7.033 11.799 23.328 1.00 73.94 126 THR A C 1
ATOM 986 O O . THR A 1 126 ? 7.221 10.668 22.876 1.00 73.94 126 THR A O 1
ATOM 989 N N . ASP A 1 127 ? 5.850 12.223 23.785 1.00 86.69 127 ASP A N 1
ATOM 990 C CA . ASP A 1 127 ? 4.641 11.401 23.862 1.00 86.69 127 ASP A CA 1
ATOM 991 C C . ASP A 1 127 ? 3.994 11.214 22.470 1.00 86.69 127 ASP A C 1
ATOM 993 O O . ASP A 1 127 ? 3.511 12.186 21.871 1.00 86.69 127 ASP A O 1
ATOM 997 N N . PRO A 1 128 ? 3.934 9.972 21.944 1.00 89.31 128 PRO A N 1
ATOM 998 C CA . PRO A 1 128 ? 3.319 9.691 20.651 1.00 89.31 128 PRO A CA 1
ATOM 999 C C . PRO A 1 128 ? 1.831 10.061 20.570 1.00 89.31 128 PRO A C 1
ATOM 1001 O O . PRO A 1 128 ? 1.364 10.438 19.495 1.00 89.31 128 PRO A O 1
ATOM 1004 N N . LEU A 1 129 ? 1.078 9.977 21.673 1.00 90.50 129 LEU A N 1
ATOM 1005 C CA . LEU A 1 129 ? -0.348 10.311 21.694 1.00 90.50 129 LEU A CA 1
ATOM 1006 C C . LEU A 1 129 ? -0.573 11.812 21.540 1.00 90.50 129 LEU A C 1
ATOM 1008 O O . LEU A 1 129 ? -1.439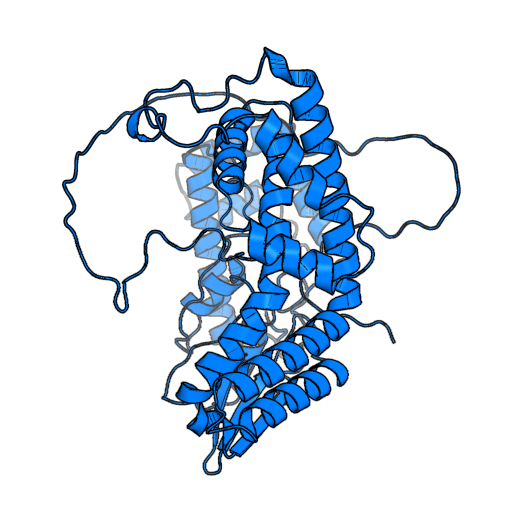 12.217 20.761 1.00 90.50 129 LEU A O 1
ATOM 1012 N N . ILE A 1 130 ? 0.216 12.628 22.238 1.00 90.12 130 ILE A N 1
ATOM 1013 C CA . ILE A 1 130 ? 0.149 14.089 22.119 1.00 90.12 130 ILE A CA 1
ATOM 1014 C C . ILE A 1 130 ? 0.488 14.502 20.685 1.00 90.12 130 ILE A C 1
ATOM 1016 O O . ILE A 1 130 ? -0.258 15.272 20.082 1.00 90.12 130 ILE A O 1
ATOM 1020 N N . LEU A 1 131 ? 1.540 13.917 20.100 1.00 90.75 131 LEU A N 1
ATOM 1021 C CA . LEU A 1 131 ? 1.929 14.183 18.715 1.00 90.75 131 LEU A CA 1
ATOM 1022 C C . LEU A 1 131 ? 0.823 13.800 17.714 1.00 90.75 131 LEU A C 1
ATOM 1024 O O . LEU A 1 131 ? 0.461 14.602 16.853 1.00 90.75 131 LEU A O 1
ATOM 1028 N N . CYS A 1 132 ? 0.239 12.603 17.843 1.00 92.56 132 CYS A N 1
ATOM 1029 C CA . CYS A 1 132 ? -0.857 12.169 16.971 1.00 92.56 132 CYS A CA 1
ATOM 1030 C C . CYS A 1 132 ? -2.103 13.054 17.131 1.00 92.56 132 CYS A C 1
ATOM 1032 O O . CYS A 1 132 ? -2.785 13.342 16.148 1.00 92.56 132 CYS A O 1
ATOM 1034 N N . ARG A 1 133 ? -2.400 13.524 18.352 1.00 91.19 133 ARG A N 1
ATOM 1035 C CA . ARG A 1 133 ? -3.520 14.438 18.619 1.00 91.19 133 ARG A CA 1
ATOM 1036 C C . ARG A 1 133 ? -3.284 15.822 18.017 1.00 91.19 133 ARG A C 1
ATOM 1038 O O . ARG A 1 133 ? -4.204 16.366 17.409 1.00 91.19 133 ARG A O 1
ATOM 1045 N N . ALA A 1 134 ? -2.074 16.363 18.148 1.00 91.00 134 ALA A N 1
ATOM 1046 C CA . ALA A 1 134 ? -1.688 17.626 17.525 1.00 91.00 134 ALA A CA 1
ATOM 1047 C C . ALA A 1 134 ? -1.850 17.543 16.001 1.00 91.00 134 ALA A C 1
ATOM 1049 O O . ALA A 1 134 ? -2.543 18.368 15.411 1.00 91.00 134 ALA A O 1
ATOM 1050 N N . ALA A 1 135 ? -1.328 16.479 15.380 1.00 91.81 135 ALA A N 1
ATOM 1051 C CA . ALA A 1 135 ? -1.485 16.230 13.947 1.00 91.81 135 ALA A CA 1
ATOM 1052 C C . ALA A 1 135 ? -2.957 16.072 13.536 1.00 91.81 135 ALA A C 1
ATOM 1054 O O . ALA A 1 135 ? -3.390 16.647 12.537 1.00 91.81 135 ALA A O 1
ATOM 1055 N N . TYR A 1 136 ? -3.752 15.345 14.329 1.00 91.62 136 TYR A N 1
ATOM 1056 C CA . TYR A 1 136 ? -5.187 15.202 14.096 1.00 91.62 136 TYR A CA 1
ATOM 1057 C C . TYR A 1 136 ? -5.890 16.560 14.086 1.00 91.62 136 TYR A C 1
ATOM 1059 O O . TYR A 1 136 ? -6.616 16.845 13.139 1.00 91.62 136 TYR A O 1
ATOM 1067 N N . ASN A 1 137 ? -5.654 17.420 15.074 1.00 90.31 137 ASN A N 1
ATOM 1068 C CA . ASN A 1 137 ? -6.295 18.736 15.143 1.00 90.31 137 ASN A CA 1
ATOM 1069 C C . ASN A 1 137 ? -5.813 19.679 14.029 1.00 90.31 137 ASN A C 1
ATOM 1071 O O . ASN A 1 137 ? -6.601 20.431 13.461 1.00 90.31 137 ASN A O 1
ATOM 1075 N N . ALA A 1 138 ? -4.530 19.605 13.679 1.00 88.19 138 ALA A N 1
ATOM 1076 C CA . ALA A 1 138 ? -3.899 20.479 12.700 1.00 88.19 138 ALA A CA 1
ATOM 1077 C C . ALA A 1 138 ? -4.236 20.149 11.237 1.00 88.19 138 ALA A C 1
ATOM 1079 O O . ALA A 1 138 ? -4.036 20.992 10.366 1.00 88.19 138 ALA A O 1
ATOM 1080 N N . ARG A 1 139 ? -4.756 18.951 10.939 1.00 85.06 139 ARG A N 1
ATOM 1081 C CA . ARG A 1 139 ? -4.979 18.486 9.555 1.00 85.06 139 ARG A CA 1
ATOM 1082 C C . ARG A 1 139 ? -5.965 19.329 8.732 1.00 85.06 139 ARG A C 1
ATOM 1084 O O . ARG A 1 139 ? -5.955 19.236 7.513 1.00 85.06 139 ARG A O 1
ATOM 1091 N N . HIS A 1 140 ? -6.840 20.094 9.388 1.00 83.44 140 HIS A N 1
ATOM 1092 C CA . HIS A 1 140 ? -7.804 21.000 8.746 1.00 83.44 140 HIS A CA 1
ATOM 1093 C C . HIS A 1 140 ? -7.419 22.474 8.912 1.00 83.44 140 HIS A C 1
ATOM 1095 O O . HIS A 1 140 ? -8.210 23.364 8.606 1.00 83.44 140 HIS A O 1
ATOM 1101 N N . ALA A 1 141 ? -6.222 22.745 9.434 1.00 85.75 141 ALA A N 1
ATOM 1102 C CA . ALA A 1 141 ? -5.749 24.103 9.607 1.00 85.75 141 ALA A CA 1
ATOM 1103 C C . ALA A 1 141 ? -5.503 24.752 8.228 1.00 85.75 141 ALA A C 1
ATOM 1105 O O . ALA A 1 141 ? -5.005 24.072 7.323 1.00 85.75 141 ALA A O 1
ATOM 1106 N N . PRO A 1 142 ? -5.795 26.055 8.052 1.00 82.94 142 PRO A N 1
ATOM 1107 C CA . PRO A 1 142 ? -5.546 26.773 6.796 1.00 82.94 142 PRO A CA 1
ATOM 1108 C C . PRO A 1 142 ? -4.106 26.639 6.278 1.00 82.94 142 PRO A C 1
ATOM 1110 O O . PRO A 1 142 ? -3.871 26.647 5.073 1.00 82.94 142 PRO A O 1
ATOM 1113 N N . GLN A 1 143 ? -3.152 26.439 7.189 1.00 85.19 143 GLN A N 1
ATOM 1114 C CA . GLN A 1 143 ? -1.737 26.229 6.904 1.00 85.19 143 GLN A CA 1
ATOM 1115 C C . GLN A 1 143 ? -1.467 25.009 6.013 1.00 85.19 143 GLN A C 1
ATOM 1117 O O . GLN A 1 143 ? -0.493 25.025 5.269 1.00 85.19 143 GLN A O 1
ATOM 1122 N N . ILE A 1 144 ? -2.326 23.982 6.022 1.00 83.50 144 ILE A N 1
ATOM 1123 C CA . ILE A 1 144 ? -2.204 22.840 5.101 1.00 83.50 144 ILE A CA 1
ATOM 1124 C C . ILE A 1 144 ? -2.380 23.296 3.647 1.00 83.50 144 ILE A C 1
ATOM 1126 O O . ILE A 1 144 ? -1.597 22.897 2.790 1.00 83.50 144 ILE A O 1
ATOM 1130 N N . ALA A 1 145 ? -3.345 24.179 3.375 1.00 80.69 145 ALA A N 1
ATOM 1131 C CA . ALA A 1 145 ? -3.533 24.745 2.040 1.00 80.69 145 ALA A CA 1
ATOM 1132 C C . ALA A 1 145 ? -2.367 25.672 1.656 1.00 80.69 145 ALA A C 1
ATOM 1134 O O . ALA A 1 145 ? -1.912 25.656 0.516 1.00 80.69 145 ALA A O 1
ATOM 1135 N N . THR A 1 146 ? -1.825 26.432 2.616 1.00 80.25 146 THR A N 1
ATOM 1136 C CA . THR A 1 146 ? -0.617 27.245 2.394 1.00 80.25 146 THR A CA 1
ATOM 1137 C C . THR A 1 146 ? 0.596 26.380 2.034 1.00 80.25 146 THR A C 1
ATOM 1139 O O . THR A 1 146 ? 1.320 26.716 1.101 1.00 80.25 146 THR A O 1
ATOM 1142 N N . LEU A 1 147 ? 0.800 25.244 2.715 1.00 82.00 147 LEU A N 1
ATOM 1143 C CA . LEU A 1 147 ? 1.859 24.281 2.384 1.00 82.00 147 LEU A CA 1
ATOM 1144 C C . LEU A 1 147 ? 1.708 23.726 0.964 1.00 82.00 147 LEU A C 1
ATOM 1146 O O . LEU A 1 147 ? 2.699 23.600 0.251 1.00 82.00 147 LEU A O 1
ATOM 1150 N N . GLU A 1 148 ? 0.485 23.385 0.557 1.00 80.06 148 GLU A N 1
ATOM 1151 C CA . GLU A 1 148 ? 0.207 22.879 -0.791 1.00 80.06 148 GLU A CA 1
ATOM 1152 C C . GLU A 1 148 ? 0.497 23.922 -1.865 1.00 80.06 148 GLU A C 1
ATOM 1154 O O . GLU A 1 148 ? 1.096 23.595 -2.887 1.00 80.06 148 GLU A O 1
ATOM 1159 N N . ALA A 1 149 ? 0.104 25.171 -1.632 1.00 78.31 149 ALA A N 1
ATOM 1160 C CA . ALA A 1 149 ? 0.336 26.246 -2.581 1.00 78.31 149 ALA A CA 1
ATOM 1161 C C . ALA A 1 149 ? 1.842 26.535 -2.738 1.00 78.31 149 ALA A C 1
ATOM 1163 O O . ALA A 1 149 ? 2.347 26.533 -3.860 1.00 78.31 149 ALA A O 1
ATOM 1164 N N . LEU A 1 150 ? 2.585 26.620 -1.625 1.00 76.19 150 LEU A N 1
ATOM 1165 C CA . LEU A 1 150 ? 4.051 26.736 -1.643 1.00 76.19 150 LEU A CA 1
ATOM 1166 C C . LEU A 1 150 ? 4.712 25.550 -2.351 1.00 76.19 150 LEU A C 1
ATOM 1168 O O . LEU A 1 150 ? 5.653 25.720 -3.118 1.00 76.19 150 LEU A O 1
ATOM 1172 N N . GLN A 1 151 ? 4.211 24.333 -2.142 1.00 76.00 151 GLN A N 1
ATOM 1173 C CA . GLN A 1 151 ? 4.722 23.152 -2.831 1.00 76.00 151 GLN A CA 1
ATOM 1174 C C . GLN A 1 151 ? 4.586 23.266 -4.362 1.00 76.00 151 GLN A C 1
ATOM 1176 O O . GLN A 1 151 ? 5.458 22.774 -5.080 1.00 76.00 151 GLN A O 1
ATOM 1181 N N . GLN A 1 152 ? 3.506 23.871 -4.870 1.00 73.88 152 GLN A N 1
ATOM 1182 C CA . GLN A 1 152 ? 3.322 24.071 -6.312 1.00 73.88 152 GLN A CA 1
ATOM 1183 C C . GLN A 1 152 ? 4.280 25.124 -6.868 1.00 73.88 152 GLN A C 1
ATOM 1185 O O . GLN A 1 152 ? 4.871 24.902 -7.923 1.00 73.88 152 GLN A O 1
ATOM 1190 N N . GLU A 1 153 ? 4.478 26.224 -6.147 1.00 72.50 153 GLU A N 1
ATOM 1191 C CA . GLU A 1 153 ? 5.402 27.298 -6.537 1.00 72.50 153 GLU A CA 1
ATOM 1192 C C . GLU A 1 153 ? 6.861 26.835 -6.518 1.00 72.50 153 GLU A C 1
ATOM 1194 O O . GLU A 1 153 ? 7.637 27.133 -7.422 1.00 72.50 153 GLU A O 1
ATOM 1199 N N . LEU A 1 154 ? 7.225 26.016 -5.531 1.00 73.00 154 LEU A N 1
ATOM 1200 C CA . LEU A 1 154 ? 8.582 25.504 -5.348 1.00 73.00 154 LEU A CA 1
ATOM 1201 C C . LEU A 1 154 ? 8.940 24.353 -6.299 1.00 73.00 154 LEU A C 1
ATOM 1203 O O . LEU A 1 154 ? 10.022 23.781 -6.179 1.00 73.00 154 LEU A O 1
ATOM 1207 N N . ARG A 1 155 ? 8.084 24.019 -7.275 1.00 66.12 155 ARG A N 1
ATOM 1208 C CA . ARG A 1 155 ? 8.412 23.034 -8.324 1.00 66.12 155 ARG A CA 1
ATOM 1209 C C . ARG A 1 155 ? 9.617 23.438 -9.172 1.00 66.12 155 ARG A C 1
ATOM 1211 O O . ARG A 1 155 ? 10.293 22.561 -9.696 1.00 66.12 155 ARG A O 1
ATOM 1218 N N . VAL A 1 156 ? 9.875 24.740 -9.292 1.00 67.06 156 VAL A N 1
ATOM 1219 C CA . VAL A 1 156 ? 11.027 25.305 -10.020 1.00 67.06 156 VAL A CA 1
ATOM 1220 C C . VAL A 1 156 ? 12.212 25.643 -9.104 1.00 67.06 156 VAL A C 1
ATOM 1222 O O . VAL A 1 156 ? 13.240 26.122 -9.575 1.00 67.06 156 VAL A O 1
ATOM 1225 N N . ALA A 1 157 ? 12.075 25.424 -7.793 1.00 67.25 157 ALA A N 1
ATOM 1226 C CA . ALA A 1 157 ? 13.112 25.694 -6.801 1.00 67.25 157 ALA A CA 1
ATOM 1227 C C . ALA A 1 157 ? 14.195 24.589 -6.797 1.00 67.25 157 ALA A C 1
ATOM 1229 O O . ALA A 1 157 ? 14.017 23.548 -7.437 1.00 67.25 157 ALA A O 1
ATOM 1230 N N . PRO A 1 158 ? 15.319 24.770 -6.068 1.00 67.62 158 PRO A N 1
ATOM 1231 C CA . PRO A 1 158 ? 16.345 23.739 -5.946 1.00 67.62 158 PRO A CA 1
ATOM 1232 C C . PRO A 1 158 ? 15.764 22.385 -5.522 1.00 67.62 158 PRO A C 1
ATOM 1234 O O . PRO A 1 158 ? 14.889 22.322 -4.646 1.00 67.62 158 PRO A O 1
ATOM 1237 N N . LYS A 1 159 ? 16.284 21.312 -6.136 1.00 68.94 159 LYS A N 1
ATOM 1238 C CA . LYS A 1 159 ? 15.870 19.919 -5.901 1.00 68.94 159 LYS A CA 1
ATOM 1239 C C . LYS A 1 159 ? 15.782 19.622 -4.397 1.00 68.94 159 LYS A C 1
ATOM 1241 O O . LYS A 1 159 ? 16.684 19.973 -3.642 1.00 68.94 159 LYS A O 1
ATOM 1246 N N . GLY A 1 160 ? 14.703 18.971 -3.962 1.00 69.62 160 GLY A N 1
ATOM 1247 C CA . GLY A 1 160 ? 14.494 18.576 -2.564 1.00 69.62 160 GLY A CA 1
ATOM 1248 C C . GLY A 1 160 ? 13.672 19.571 -1.738 1.00 69.62 160 GLY A C 1
ATOM 1249 O O . GLY A 1 160 ? 13.155 19.207 -0.678 1.00 69.62 160 GLY A O 1
ATOM 1250 N N . THR A 1 161 ? 13.502 20.813 -2.210 1.00 77.44 161 THR A N 1
ATOM 1251 C CA . THR A 1 161 ? 12.782 21.841 -1.445 1.00 77.44 161 THR A CA 1
ATOM 1252 C C . THR A 1 161 ? 11.292 21.510 -1.373 1.00 77.44 161 THR A C 1
ATOM 1254 O O . THR A 1 161 ? 10.751 21.365 -0.278 1.00 77.44 161 THR A O 1
ATOM 1257 N N . ALA A 1 162 ? 10.626 21.296 -2.513 1.00 79.44 162 ALA A N 1
ATOM 1258 C CA . ALA A 1 162 ? 9.211 20.908 -2.558 1.00 79.44 162 ALA A CA 1
ATOM 1259 C C . ALA A 1 162 ? 8.942 19.566 -1.843 1.00 79.44 162 ALA A C 1
ATOM 1261 O O . ALA A 1 162 ? 7.859 19.351 -1.289 1.00 79.44 162 ALA A O 1
ATOM 1262 N N . GLU A 1 163 ? 9.930 18.667 -1.816 1.00 82.44 163 GLU A N 1
ATOM 1263 C CA . GLU A 1 163 ? 9.868 17.361 -1.153 1.00 82.44 163 GLU A CA 1
ATOM 1264 C C . GLU A 1 163 ? 9.742 17.484 0.364 1.00 82.44 163 GLU A C 1
ATOM 1266 O O . GLU A 1 163 ? 8.969 16.733 0.967 1.00 82.44 163 GLU A O 1
ATOM 1271 N N . ALA A 1 164 ? 10.435 18.440 0.986 1.00 85.38 164 ALA A N 1
ATOM 1272 C CA . ALA A 1 164 ? 10.331 18.674 2.423 1.00 85.38 164 ALA A CA 1
ATOM 1273 C C . ALA A 1 164 ? 8.911 19.115 2.819 1.00 85.38 164 ALA A C 1
ATOM 1275 O O . ALA A 1 164 ? 8.302 18.507 3.701 1.00 85.38 164 ALA A O 1
ATOM 1276 N N . PHE A 1 165 ? 8.333 20.086 2.101 1.00 86.25 165 PHE A N 1
ATOM 1277 C CA . PHE A 1 165 ? 6.959 20.555 2.335 1.00 86.25 165 PHE A CA 1
ATOM 1278 C C . PHE A 1 165 ? 5.926 19.443 2.096 1.00 86.25 165 PHE A C 1
ATOM 1280 O O . PHE A 1 165 ? 5.024 19.229 2.915 1.00 86.25 165 PHE A O 1
ATOM 1287 N N . ARG A 1 166 ? 6.101 18.663 1.018 1.00 85.31 166 ARG A N 1
ATOM 1288 C CA . ARG A 1 166 ? 5.282 17.473 0.727 1.00 85.31 166 ARG A CA 1
ATOM 1289 C C . ARG A 1 166 ? 5.357 16.454 1.868 1.00 85.31 166 ARG A C 1
ATOM 1291 O O . ARG A 1 166 ? 4.329 15.899 2.262 1.00 85.31 166 ARG A O 1
ATOM 1298 N N . SER A 1 167 ? 6.553 16.229 2.410 1.00 87.88 167 SER A N 1
ATOM 1299 C CA . SER A 1 167 ? 6.798 15.282 3.503 1.00 87.88 167 SER A CA 1
ATOM 1300 C C . SER A 1 167 ? 6.109 15.707 4.796 1.00 87.88 167 SER A C 1
ATOM 1302 O O . SER A 1 167 ? 5.471 14.869 5.429 1.00 87.88 167 SER A O 1
ATOM 1304 N N . VAL A 1 168 ? 6.146 16.997 5.157 1.00 89.94 168 VAL A N 1
ATOM 1305 C CA . VAL A 1 168 ? 5.432 17.522 6.338 1.00 89.94 168 VAL A CA 1
ATOM 1306 C C . VAL A 1 168 ? 3.938 17.214 6.245 1.00 89.94 168 VAL A C 1
ATOM 1308 O O . VAL A 1 168 ? 3.387 16.549 7.126 1.00 89.94 168 VAL A O 1
ATOM 1311 N N . LYS A 1 169 ? 3.286 17.624 5.147 1.00 88.50 169 LYS A N 1
ATOM 1312 C CA . LYS A 1 169 ? 1.855 17.357 4.924 1.00 88.50 169 LYS A CA 1
ATOM 1313 C C . LYS A 1 169 ? 1.557 15.858 4.999 1.00 88.50 169 LYS A C 1
ATOM 1315 O O . LYS A 1 169 ? 0.612 15.434 5.670 1.00 88.50 169 LYS A O 1
ATOM 1320 N N . HIS A 1 170 ? 2.361 15.051 4.311 1.00 88.25 170 HIS A N 1
ATOM 1321 C CA . HIS A 1 170 ? 2.170 13.610 4.262 1.00 88.25 170 HIS A CA 1
ATOM 1322 C C . HIS A 1 170 ? 2.266 12.977 5.657 1.00 88.25 170 HIS A C 1
ATOM 1324 O O . HIS A 1 170 ? 1.361 12.250 6.065 1.00 88.25 170 HIS A O 1
ATOM 1330 N N . VAL A 1 171 ? 3.307 13.287 6.430 1.00 90.44 171 VAL A N 1
ATOM 1331 C CA . VAL A 1 171 ? 3.506 12.689 7.755 1.00 90.44 171 VAL A CA 1
ATOM 1332 C C . VAL A 1 171 ? 2.452 13.154 8.760 1.00 90.44 171 VAL A C 1
ATOM 1334 O O . VAL A 1 171 ? 1.943 12.323 9.513 1.00 90.44 171 VAL A O 1
ATOM 1337 N N . ILE A 1 172 ? 2.035 14.424 8.732 1.00 91.56 172 ILE A N 1
ATOM 1338 C CA . ILE A 1 172 ? 0.919 14.911 9.565 1.00 91.56 172 ILE A CA 1
ATOM 1339 C C . ILE A 1 172 ? -0.341 14.079 9.315 1.00 91.56 172 ILE A C 1
ATOM 1341 O O . ILE A 1 172 ? -1.025 13.679 10.255 1.00 91.56 172 ILE A O 1
ATOM 1345 N N . GLY A 1 173 ? -0.612 13.736 8.057 1.00 90.31 173 GLY A N 1
ATOM 1346 C CA . GLY A 1 173 ? -1.735 12.873 7.711 1.00 90.31 173 GLY A CA 1
ATOM 1347 C C . GLY A 1 173 ? -1.638 11.463 8.274 1.00 90.31 173 GLY A C 1
ATOM 1348 O O . GLY A 1 173 ? -2.638 10.943 8.769 1.00 90.31 173 GLY A O 1
ATOM 1349 N N . ARG A 1 174 ? -0.444 10.865 8.262 1.00 89.38 174 ARG A N 1
ATOM 1350 C CA . ARG A 1 174 ? -0.201 9.524 8.817 1.00 89.38 174 ARG A CA 1
ATOM 1351 C C . ARG A 1 174 ? -0.345 9.494 10.337 1.00 89.38 174 ARG A C 1
ATOM 1353 O O . ARG A 1 174 ? -0.922 8.555 10.883 1.00 89.38 174 ARG A O 1
ATOM 1360 N N . LEU A 1 175 ? 0.127 10.541 11.010 1.00 92.44 175 LEU A N 1
ATOM 1361 C CA . LEU A 1 175 ? -0.015 10.705 12.457 1.00 92.44 175 LEU A CA 1
ATOM 1362 C C . LEU A 1 175 ? -1.482 10.932 12.849 1.00 92.44 175 LEU A C 1
ATOM 1364 O O . LEU A 1 175 ? -1.991 10.284 13.763 1.00 92.44 175 LEU A O 1
ATOM 1368 N N . ALA A 1 176 ? -2.197 11.789 12.113 1.00 92.12 176 ALA A N 1
ATOM 1369 C CA . ALA A 1 176 ? -3.627 12.026 12.312 1.00 92.12 176 ALA A CA 1
ATOM 1370 C C . ALA A 1 176 ? -4.465 10.750 12.115 1.00 92.12 176 ALA A C 1
ATOM 1372 O O . ALA A 1 176 ? -5.458 10.529 12.815 1.00 92.12 176 ALA A O 1
ATOM 1373 N N . GLU A 1 177 ? -4.061 9.880 11.187 1.00 91.19 177 GLU A N 1
ATOM 1374 C CA . GLU A 1 177 ? -4.709 8.594 10.934 1.00 91.19 177 GLU A CA 1
ATOM 1375 C C . GLU A 1 177 ? -4.751 7.699 12.183 1.00 91.19 177 GLU A C 1
ATOM 1377 O O . GLU A 1 177 ? -5.717 6.963 12.378 1.00 91.19 177 GLU A O 1
ATOM 1382 N N . LYS A 1 178 ? -3.766 7.809 13.087 1.00 91.88 178 LYS A N 1
ATOM 1383 C CA . LYS A 1 178 ? -3.727 7.014 14.328 1.00 91.88 178 LYS A CA 1
ATOM 1384 C C . LYS A 1 178 ? -4.857 7.339 15.298 1.00 91.88 178 LYS A C 1
ATOM 1386 O O . LYS A 1 178 ? -5.217 6.495 16.112 1.00 91.88 178 LYS A O 1
ATOM 1391 N N . ILE A 1 179 ? -5.442 8.529 15.172 1.00 93.44 179 ILE A N 1
ATOM 1392 C CA . ILE A 1 179 ? -6.650 8.938 15.894 1.00 93.44 179 ILE A CA 1
ATOM 1393 C C . ILE A 1 179 ? -7.906 8.639 15.064 1.00 93.44 179 ILE A C 1
ATOM 1395 O O . ILE A 1 179 ? -8.894 8.136 15.593 1.00 93.44 179 ILE A O 1
ATOM 1399 N N . ARG A 1 180 ? -7.873 8.921 13.755 1.00 93.25 180 ARG A N 1
ATOM 1400 C CA . ARG A 1 180 ? -9.032 8.768 12.859 1.00 93.25 180 ARG A CA 1
ATOM 1401 C C . ARG A 1 180 ? -9.470 7.313 12.689 1.00 93.25 180 ARG A C 1
ATOM 1403 O O . ARG A 1 180 ? -10.664 7.042 12.695 1.00 93.25 180 ARG A O 1
ATOM 1410 N N . THR A 1 181 ? -8.528 6.383 12.543 1.00 92.50 181 THR A N 1
ATOM 1411 C CA . THR A 1 181 ? -8.839 4.969 12.291 1.00 92.50 181 THR A CA 1
ATOM 1412 C C . THR A 1 181 ? -9.637 4.337 13.436 1.00 92.50 181 THR A C 1
ATOM 1414 O O . THR A 1 181 ? -10.684 3.768 13.145 1.00 92.50 181 THR A O 1
ATOM 1417 N N . PRO A 1 182 ? -9.252 4.472 14.722 1.00 93.75 182 PRO A N 1
ATOM 1418 C CA . PRO A 1 182 ? -10.081 4.014 15.839 1.00 93.75 182 PRO A CA 1
ATOM 1419 C C . PRO A 1 182 ? -11.485 4.635 15.872 1.00 93.75 182 PRO A C 1
ATOM 1421 O O . PRO A 1 182 ? -12.449 3.910 16.099 1.00 93.75 182 PRO A O 1
ATOM 1424 N N . VAL A 1 183 ? -11.609 5.944 15.612 1.00 91.88 183 VAL A N 1
ATOM 1425 C CA . VAL A 1 183 ? -12.911 6.642 15.562 1.00 91.88 183 VAL A CA 1
ATOM 1426 C C . VAL A 1 183 ? -13.807 6.029 14.485 1.00 91.88 183 VAL A C 1
ATOM 1428 O O . VAL A 1 183 ? -14.940 5.639 14.763 1.00 91.88 183 VAL A O 1
ATOM 1431 N N . ASN A 1 184 ? -13.285 5.899 13.263 1.00 91.69 184 ASN A N 1
ATOM 1432 C CA . ASN A 1 184 ? -14.021 5.312 12.147 1.00 91.69 184 ASN A CA 1
ATOM 1433 C C . ASN A 1 184 ? -14.381 3.856 12.435 1.00 91.69 184 ASN A C 1
ATOM 1435 O O . ASN A 1 184 ? -15.524 3.465 12.258 1.00 91.69 184 ASN A O 1
ATOM 1439 N N . LEU A 1 185 ? -13.445 3.076 12.973 1.00 91.50 185 LEU A N 1
ATOM 1440 C CA . LEU A 1 185 ? -13.658 1.667 13.276 1.00 91.50 185 LEU A CA 1
ATOM 1441 C C . LEU A 1 185 ? -14.789 1.450 14.295 1.00 91.50 185 LEU A C 1
ATOM 1443 O O . LEU A 1 185 ? -15.614 0.557 14.107 1.00 91.50 185 LEU A O 1
ATOM 1447 N N . VAL A 1 186 ? -14.868 2.277 15.344 1.00 90.94 186 VAL A N 1
ATOM 1448 C CA . VAL A 1 186 ? -15.974 2.231 16.318 1.00 90.94 186 VAL A CA 1
ATOM 1449 C C . VAL A 1 186 ? -17.300 2.592 15.648 1.00 90.94 186 VAL A C 1
ATOM 1451 O O . VAL A 1 186 ? -18.287 1.877 15.831 1.00 90.94 186 VAL A O 1
ATOM 1454 N N . ASN A 1 187 ? -17.328 3.639 14.822 1.00 88.44 187 ASN A N 1
ATOM 1455 C CA . ASN A 1 187 ? -18.537 4.054 14.106 1.00 88.44 187 ASN A CA 1
ATOM 1456 C C . ASN A 1 187 ? -19.018 2.995 13.096 1.00 88.44 187 ASN A C 1
ATOM 1458 O O . ASN A 1 187 ? -20.204 2.650 13.078 1.00 88.44 187 ASN A O 1
ATOM 1462 N N . ASP A 1 188 ? -18.100 2.433 12.312 1.00 88.75 188 ASP A N 1
ATOM 1463 C CA . ASP A 1 188 ? -18.374 1.469 11.243 1.00 88.75 188 ASP A CA 1
ATOM 1464 C C . ASP A 1 188 ? -18.770 0.096 11.799 1.00 88.75 188 ASP A C 1
ATOM 1466 O O . ASP A 1 188 ? -19.616 -0.594 11.223 1.00 88.75 188 ASP A O 1
ATOM 1470 N N . SER A 1 189 ? -18.232 -0.290 12.963 1.00 88.50 189 SER A N 1
ATOM 1471 C CA . SER A 1 189 ? -18.554 -1.570 13.613 1.00 88.50 189 SER A CA 1
ATOM 1472 C C . SER A 1 189 ? -20.055 -1.764 13.861 1.00 88.50 189 SER A C 1
ATOM 1474 O O . SER A 1 189 ? -20.553 -2.889 13.812 1.00 88.50 189 SER A O 1
ATOM 1476 N N . ARG A 1 190 ? -20.807 -0.668 14.037 1.00 82.69 190 ARG A N 1
ATOM 1477 C CA . ARG A 1 190 ? -22.269 -0.696 14.190 1.00 82.69 190 ARG A CA 1
ATOM 1478 C C . ARG A 1 190 ? -22.971 -1.181 12.926 1.00 82.69 190 ARG A C 1
ATOM 1480 O O . ARG A 1 190 ? -23.931 -1.943 13.013 1.00 82.69 190 ARG A O 1
ATOM 1487 N N . GLN A 1 191 ? -22.499 -0.736 11.764 1.00 84.38 191 GLN A N 1
ATOM 1488 C CA . GLN A 1 191 ? -23.068 -1.098 10.464 1.00 84.38 191 GLN A CA 1
ATOM 1489 C C . GLN A 1 191 ? -22.621 -2.501 10.041 1.00 84.38 191 GLN A C 1
ATOM 1491 O O . GLN A 1 191 ? -23.390 -3.259 9.454 1.00 84.38 191 GLN A O 1
ATOM 1496 N N . LEU A 1 192 ? -21.394 -2.873 10.408 1.00 86.12 192 LEU A N 1
ATOM 1497 C CA . LEU A 1 192 ? -20.766 -4.146 10.051 1.00 86.12 192 LEU A CA 1
ATOM 1498 C C . LEU A 1 192 ? -20.979 -5.253 11.093 1.00 86.12 192 LEU A C 1
ATOM 1500 O O . LEU A 1 192 ? -20.392 -6.329 10.986 1.00 86.12 192 LEU A O 1
ATOM 1504 N N . ARG A 1 193 ? -21.858 -5.029 12.077 1.00 83.69 193 ARG A N 1
ATOM 1505 C CA . ARG A 1 193 ? -22.139 -5.959 13.179 1.00 83.69 193 ARG A CA 1
ATOM 1506 C C . ARG A 1 193 ? -22.379 -7.412 12.744 1.00 83.69 193 ARG A C 1
ATOM 1508 O O . ARG A 1 193 ? -21.835 -8.295 13.406 1.00 83.69 193 ARG A O 1
ATOM 1515 N N . PRO A 1 194 ? -23.141 -7.713 11.671 1.00 87.25 194 PRO A N 1
ATOM 1516 C CA . PRO A 1 194 ? -23.349 -9.100 11.253 1.00 87.25 194 PRO A CA 1
ATOM 1517 C C . PRO A 1 194 ? -22.046 -9.865 10.981 1.00 87.25 194 PRO A C 1
ATOM 1519 O O . PRO A 1 194 ? -21.993 -11.064 11.240 1.00 87.25 194 PRO A O 1
ATOM 1522 N N . LEU A 1 195 ? -20.991 -9.171 10.536 1.00 88.94 195 LEU A N 1
ATOM 1523 C CA . LEU A 1 195 ? -19.673 -9.757 10.272 1.00 88.94 195 LEU A CA 1
ATOM 1524 C C . LEU A 1 195 ? -18.905 -10.100 11.555 1.00 88.94 195 LEU A C 1
ATOM 1526 O O . LEU A 1 195 ? -18.004 -10.928 11.521 1.00 88.94 195 LEU A O 1
ATOM 1530 N N . LEU A 1 196 ? -19.258 -9.476 12.683 1.00 89.88 196 LEU A N 1
ATOM 1531 C CA . LEU A 1 196 ? -18.580 -9.643 13.971 1.00 89.88 196 LEU A CA 1
ATOM 1532 C C . LEU A 1 196 ? -19.280 -10.653 14.896 1.00 89.88 196 LEU A C 1
ATOM 1534 O O . LEU A 1 196 ? -18.748 -10.979 15.954 1.00 89.88 196 LEU A O 1
ATOM 1538 N N . ASN A 1 197 ? -20.460 -11.164 14.528 1.00 87.38 197 ASN A N 1
ATOM 1539 C CA . ASN A 1 197 ? -21.219 -12.100 15.368 1.00 87.38 197 ASN A CA 1
ATOM 1540 C C . ASN A 1 197 ? -20.519 -13.460 15.525 1.00 87.38 197 ASN A C 1
ATOM 1542 O O . ASN A 1 197 ? -20.497 -14.020 16.620 1.00 87.38 197 ASN A O 1
ATOM 1546 N N . SER A 1 198 ? -19.975 -13.982 14.425 1.00 91.62 198 SER A N 1
ATOM 1547 C CA . SER A 1 198 ? -19.222 -15.233 14.361 1.00 91.62 198 SER A CA 1
ATOM 1548 C C . SER A 1 198 ? -18.132 -15.063 13.316 1.00 91.62 198 SER A C 1
ATOM 1550 O O . SER A 1 198 ? -18.431 -14.972 12.120 1.00 91.62 198 SER A O 1
ATOM 1552 N N . TYR A 1 199 ? -16.886 -14.957 13.770 1.00 94.50 199 TYR A N 1
ATOM 1553 C CA . TYR A 1 199 ? -15.756 -14.752 12.881 1.00 94.50 199 TYR A CA 1
ATOM 1554 C C . TYR A 1 199 ? -14.518 -15.534 13.295 1.00 94.50 199 TYR A C 1
ATOM 1556 O O . TYR A 1 199 ? -14.332 -15.885 14.460 1.00 94.50 199 TYR A O 1
ATOM 1564 N N . GLU A 1 200 ? -13.646 -15.740 12.318 1.00 95.25 200 GLU A N 1
ATOM 1565 C CA . GLU A 1 200 ? -12.294 -16.250 12.496 1.00 95.25 200 GLU A CA 1
ATOM 1566 C C . GLU A 1 200 ? -11.308 -15.315 11.791 1.00 95.25 200 GLU A C 1
ATOM 1568 O O . GLU A 1 200 ? -11.634 -14.720 10.764 1.00 95.25 200 GLU A O 1
ATOM 1573 N N . ILE A 1 201 ? -10.099 -15.172 12.330 1.00 95.69 201 ILE A N 1
ATOM 1574 C CA . ILE A 1 201 ? -9.008 -14.458 11.663 1.00 95.69 201 ILE A CA 1
ATOM 1575 C C . ILE A 1 201 ? -8.008 -15.499 11.181 1.00 95.69 201 ILE A C 1
ATOM 1577 O O . ILE A 1 201 ? -7.516 -16.294 11.981 1.00 95.69 201 ILE A O 1
ATOM 1581 N N . ARG A 1 202 ? -7.687 -15.480 9.888 1.00 95.62 202 ARG A N 1
ATOM 1582 C CA . ARG A 1 202 ? -6.662 -16.343 9.296 1.00 95.62 202 ARG A CA 1
ATOM 1583 C C . ARG A 1 202 ? -5.633 -15.515 8.552 1.00 95.62 202 ARG A C 1
ATOM 1585 O O . ARG A 1 202 ? -5.941 -14.459 7.998 1.00 95.62 202 ARG A O 1
ATOM 1592 N N . ARG A 1 203 ? -4.401 -16.013 8.531 1.00 95.44 203 ARG A N 1
ATOM 1593 C CA . ARG A 1 203 ? -3.340 -15.452 7.701 1.00 95.44 203 ARG A CA 1
ATOM 1594 C C . ARG A 1 203 ? -3.262 -16.185 6.371 1.00 95.44 203 ARG A C 1
ATOM 1596 O O . ARG A 1 203 ? -3.449 -17.398 6.316 1.00 95.44 203 ARG A O 1
ATOM 1603 N N . VAL A 1 204 ? -2.988 -15.429 5.319 1.00 95.31 204 VAL A N 1
ATOM 1604 C CA . VAL A 1 204 ? -2.469 -15.963 4.064 1.00 95.31 204 VAL A CA 1
ATOM 1605 C C . VAL A 1 204 ? -0.960 -16.059 4.236 1.00 95.31 204 VAL A C 1
ATOM 1607 O O . VAL A 1 204 ? -0.319 -15.075 4.608 1.00 95.31 204 VAL A O 1
ATOM 1610 N N . GLU A 1 205 ? -0.411 -17.251 4.025 1.00 93.38 205 GLU A N 1
ATOM 1611 C CA . GLU A 1 205 ? 1.036 -17.440 4.048 1.00 93.38 205 GLU A CA 1
ATOM 1612 C C . GLU A 1 205 ? 1.656 -16.812 2.804 1.00 93.38 205 GLU A C 1
ATOM 1614 O O . GLU A 1 205 ? 1.143 -16.990 1.694 1.00 93.38 205 GLU A O 1
ATOM 1619 N N . ALA A 1 206 ? 2.759 -16.087 2.991 1.00 91.62 206 ALA A N 1
ATOM 1620 C CA . ALA A 1 206 ? 3.478 -15.493 1.880 1.00 91.62 206 ALA A CA 1
ATOM 1621 C C . ALA A 1 206 ? 4.013 -16.613 0.969 1.00 91.62 206 ALA A C 1
ATOM 1623 O O . ALA A 1 206 ? 4.786 -17.464 1.419 1.00 91.62 206 ALA A O 1
ATOM 1624 N N . PRO A 1 207 ? 3.592 -16.654 -0.305 1.00 92.88 207 PRO A N 1
ATOM 1625 C CA . PRO A 1 207 ? 4.050 -17.660 -1.240 1.00 92.88 207 PRO A CA 1
ATOM 1626 C C . PRO A 1 207 ? 5.487 -17.368 -1.675 1.00 92.88 207 PRO A C 1
ATOM 1628 O O . PRO A 1 207 ? 5.951 -16.227 -1.646 1.00 92.88 207 PRO A O 1
ATOM 1631 N N . VAL A 1 208 ? 6.168 -18.405 -2.159 1.00 91.69 208 VAL A N 1
ATOM 1632 C CA . VAL A 1 208 ? 7.480 -18.250 -2.791 1.00 91.69 208 VAL A CA 1
ATOM 1633 C C . VAL A 1 208 ? 7.324 -17.398 -4.052 1.00 91.69 208 VAL A C 1
ATOM 1635 O O . VAL A 1 208 ? 6.442 -17.646 -4.877 1.00 91.69 208 VAL A O 1
ATOM 1638 N N . ALA A 1 209 ? 8.163 -16.374 -4.184 1.00 92.19 209 ALA A N 1
ATOM 1639 C CA . ALA A 1 209 ? 8.228 -15.529 -5.368 1.00 92.19 209 ALA A CA 1
ATOM 1640 C C . ALA A 1 209 ? 8.916 -16.264 -6.525 1.00 92.19 209 ALA A C 1
ATOM 1642 O O . ALA A 1 209 ? 9.913 -16.959 -6.325 1.00 92.19 209 ALA A O 1
ATOM 1643 N N . ALA A 1 210 ? 8.397 -16.090 -7.742 1.00 89.94 210 ALA A N 1
ATOM 1644 C CA . ALA A 1 210 ? 9.009 -16.654 -8.936 1.00 89.94 210 ALA A CA 1
ATOM 1645 C C . ALA A 1 210 ? 10.432 -16.117 -9.114 1.00 89.94 210 ALA A C 1
ATOM 1647 O O . ALA A 1 210 ? 10.678 -14.910 -8.994 1.00 89.94 210 ALA A O 1
ATOM 1648 N N . LYS A 1 211 ? 11.358 -17.021 -9.442 1.00 85.06 211 LYS A N 1
ATOM 1649 C CA . LYS A 1 211 ? 12.758 -16.664 -9.670 1.00 85.06 211 LYS A CA 1
ATOM 1650 C C . LYS A 1 211 ? 12.901 -15.762 -10.885 1.00 85.06 211 LYS A C 1
ATOM 1652 O O . LYS A 1 211 ? 12.167 -15.882 -11.871 1.00 85.06 211 LYS A O 1
ATOM 1657 N N . MET A 1 212 ? 13.897 -14.886 -10.828 1.00 80.12 212 MET A N 1
ATOM 1658 C CA . MET A 1 212 ? 14.281 -14.118 -11.997 1.00 80.12 212 MET A CA 1
ATOM 1659 C C . MET A 1 212 ? 14.772 -15.082 -13.094 1.00 80.12 212 MET A C 1
ATOM 1661 O O . MET A 1 212 ? 15.533 -16.006 -12.798 1.00 80.12 212 MET A O 1
ATOM 1665 N N . PRO A 1 213 ? 14.336 -14.929 -14.357 1.00 77.19 213 PRO A N 1
ATOM 1666 C CA . PRO A 1 213 ? 14.846 -15.771 -15.433 1.00 77.19 213 PRO A CA 1
ATOM 1667 C C . PRO A 1 213 ? 16.363 -15.588 -15.598 1.00 77.19 213 PRO A C 1
ATOM 1669 O O . PRO A 1 213 ? 16.888 -14.508 -15.319 1.00 77.19 213 PRO A O 1
ATOM 1672 N N . MET A 1 214 ? 17.069 -16.590 -16.127 1.00 72.38 214 MET A N 1
ATOM 1673 C CA . MET A 1 214 ? 18.488 -16.438 -16.484 1.00 72.38 214 MET A CA 1
ATOM 1674 C C . MET A 1 214 ? 18.683 -15.422 -17.618 1.00 72.38 214 MET A C 1
ATOM 1676 O O . MET A 1 214 ? 17.810 -15.265 -18.479 1.00 72.38 214 MET A O 1
ATOM 1680 N N . THR A 1 215 ? 19.819 -14.718 -17.610 1.00 73.69 215 THR A N 1
ATOM 1681 C CA . THR A 1 215 ? 20.211 -13.799 -18.685 1.00 73.69 215 THR A CA 1
ATOM 1682 C C . THR A 1 215 ? 20.408 -14.581 -19.987 1.00 73.69 215 THR A C 1
ATOM 1684 O O . THR A 1 215 ? 21.139 -15.563 -20.046 1.00 73.69 215 THR A O 1
ATOM 1687 N N . ASP A 1 216 ? 19.730 -14.159 -21.051 1.00 76.31 216 ASP A N 1
ATOM 1688 C CA . ASP A 1 216 ? 19.775 -14.786 -22.381 1.00 76.31 216 ASP A CA 1
ATOM 1689 C C . ASP A 1 216 ? 20.516 -13.914 -23.413 1.00 76.31 216 ASP A C 1
ATOM 1691 O O . ASP A 1 216 ? 20.470 -14.175 -24.612 1.00 76.31 216 ASP A O 1
ATOM 1695 N N . GLY A 1 217 ? 21.180 -12.845 -22.958 1.00 74.94 217 GLY A N 1
ATOM 1696 C CA . GLY A 1 217 ? 21.825 -11.843 -23.813 1.00 74.94 217 GLY A CA 1
ATOM 1697 C C . GLY A 1 217 ? 20.854 -10.882 -24.518 1.00 74.94 217 GLY A C 1
ATOM 1698 O O . GLY A 1 217 ? 21.302 -9.915 -25.131 1.00 74.94 217 GLY A O 1
ATOM 1699 N N . LEU A 1 218 ? 19.533 -11.075 -24.390 1.00 80.81 218 LEU A N 1
ATOM 1700 C CA . LEU A 1 218 ? 18.487 -10.273 -25.048 1.00 80.81 218 LEU A CA 1
ATOM 1701 C C . LEU A 1 218 ? 17.920 -9.162 -24.144 1.00 80.81 218 LEU A C 1
ATOM 1703 O O . LEU A 1 218 ? 16.826 -8.636 -24.373 1.00 80.81 218 LEU A O 1
ATOM 1707 N N . ARG A 1 219 ? 18.666 -8.799 -23.097 1.00 76.50 219 ARG A N 1
ATOM 1708 C CA . ARG A 1 219 ? 18.303 -7.780 -22.093 1.00 76.50 219 ARG A CA 1
ATOM 1709 C C . ARG A 1 219 ? 18.881 -6.392 -22.379 1.00 76.50 219 ARG A C 1
ATOM 1711 O O . ARG A 1 219 ? 18.811 -5.521 -21.524 1.00 76.50 219 ARG A O 1
ATOM 1718 N N . ASN A 1 220 ? 19.440 -6.193 -23.569 1.00 85.94 220 ASN A N 1
ATOM 1719 C CA . ASN A 1 220 ? 19.855 -4.881 -24.063 1.00 85.94 220 ASN A CA 1
ATOM 1720 C C . ASN A 1 220 ? 18.649 -4.070 -24.571 1.00 85.94 220 ASN A C 1
ATOM 1722 O O . ASN A 1 220 ? 17.598 -4.641 -24.895 1.00 85.94 220 ASN A O 1
ATOM 1726 N N . LEU A 1 221 ? 18.807 -2.749 -24.667 1.00 86.81 221 LEU A N 1
ATOM 1727 C CA . LEU A 1 221 ? 17.715 -1.839 -25.035 1.00 86.81 221 LEU A CA 1
ATOM 1728 C C . LEU A 1 221 ? 17.146 -2.134 -26.433 1.00 86.81 221 LEU A C 1
ATOM 1730 O O . LEU A 1 221 ? 15.929 -2.124 -26.613 1.00 86.81 221 LEU A O 1
ATOM 1734 N N . ASP A 1 222 ? 18.001 -2.479 -27.403 1.00 87.44 222 ASP A N 1
ATOM 1735 C CA . ASP A 1 222 ? 17.587 -2.849 -28.767 1.00 87.44 222 ASP A CA 1
ATOM 1736 C C . ASP A 1 222 ? 16.668 -4.084 -28.763 1.00 87.44 222 ASP A C 1
ATOM 1738 O O . ASP A 1 222 ? 15.590 -4.076 -29.363 1.00 87.44 222 ASP A O 1
ATOM 1742 N N . SER A 1 223 ? 17.049 -5.124 -28.022 1.00 88.19 223 SER A N 1
ATOM 1743 C CA . SER A 1 223 ? 16.298 -6.379 -27.924 1.00 88.19 223 SER A CA 1
ATOM 1744 C C . SER A 1 223 ? 15.004 -6.230 -27.124 1.00 88.19 223 SER A C 1
ATOM 1746 O O . SER A 1 223 ? 14.016 -6.907 -27.416 1.00 88.19 223 SER A O 1
ATOM 1748 N N . ILE A 1 224 ? 14.976 -5.358 -26.112 1.00 88.50 224 ILE A N 1
ATOM 1749 C CA . ILE A 1 224 ? 13.746 -5.004 -25.388 1.00 88.50 224 ILE A CA 1
ATOM 1750 C C . ILE A 1 224 ? 12.782 -4.288 -26.338 1.00 88.50 224 ILE A C 1
ATOM 1752 O O . ILE A 1 224 ? 11.645 -4.731 -26.502 1.00 88.50 224 ILE A O 1
ATOM 1756 N N . LEU A 1 225 ? 13.251 -3.259 -27.043 1.00 88.62 225 LEU A N 1
ATOM 1757 C CA . LEU A 1 225 ? 12.426 -2.469 -27.953 1.00 88.62 225 LEU A CA 1
ATOM 1758 C C . LEU A 1 225 ? 11.846 -3.311 -29.103 1.00 88.62 225 LEU A C 1
ATOM 1760 O O . LEU A 1 225 ? 10.663 -3.196 -29.423 1.00 88.62 225 LEU A O 1
ATOM 1764 N N . ARG A 1 226 ? 12.635 -4.227 -29.680 1.00 89.44 226 ARG A N 1
ATOM 1765 C CA . ARG A 1 226 ? 12.153 -5.168 -30.712 1.00 89.44 226 ARG A CA 1
ATOM 1766 C C . ARG A 1 226 ? 11.043 -6.100 -30.226 1.00 89.44 226 ARG A C 1
ATOM 1768 O O . ARG A 1 226 ? 10.276 -6.581 -31.052 1.00 89.44 226 ARG A O 1
ATOM 1775 N N . ARG A 1 227 ? 10.983 -6.401 -28.924 1.00 87.62 227 ARG A N 1
ATOM 1776 C CA . ARG A 1 227 ? 9.925 -7.237 -28.327 1.00 87.62 227 ARG A CA 1
ATOM 1777 C C . ARG A 1 227 ? 8.678 -6.437 -27.973 1.00 87.62 227 ARG A C 1
ATOM 1779 O O . ARG A 1 227 ? 7.593 -7.011 -27.954 1.00 87.62 227 ARG A O 1
ATOM 1786 N N . MET A 1 228 ? 8.838 -5.148 -27.680 1.00 89.12 228 MET A N 1
ATOM 1787 C CA . MET A 1 228 ? 7.721 -4.241 -27.422 1.00 89.12 228 MET A CA 1
ATOM 1788 C C . MET A 1 228 ? 6.941 -3.936 -28.705 1.00 89.12 228 MET A C 1
ATOM 1790 O O . MET A 1 228 ? 5.714 -3.911 -28.684 1.00 89.12 228 MET A O 1
ATOM 1794 N N . LEU A 1 229 ? 7.650 -3.739 -29.822 1.00 86.81 229 LEU A N 1
ATOM 1795 C CA . LEU A 1 229 ? 7.051 -3.335 -31.092 1.00 86.81 229 LEU A CA 1
ATOM 1796 C C . LEU A 1 229 ? 6.628 -4.526 -31.971 1.00 86.81 229 LEU A C 1
ATOM 1798 O O . LEU A 1 229 ? 7.258 -5.588 -31.941 1.00 86.81 229 LEU A O 1
ATOM 1802 N N . PRO A 1 230 ? 5.606 -4.353 -32.830 1.00 86.75 230 PRO A N 1
ATOM 1803 C CA . PRO A 1 230 ? 5.299 -5.304 -33.890 1.00 86.75 230 PRO A CA 1
ATOM 1804 C C . PRO A 1 230 ? 6.491 -5.551 -34.827 1.00 86.75 230 PRO A C 1
ATOM 1806 O O . PRO A 1 230 ? 7.311 -4.671 -35.098 1.00 86.75 230 PRO A O 1
ATOM 1809 N N . ALA A 1 231 ? 6.561 -6.757 -35.393 1.00 87.12 231 ALA A N 1
ATOM 1810 C CA . ALA A 1 231 ? 7.598 -7.092 -36.362 1.00 87.12 231 ALA A CA 1
ATOM 1811 C C . ALA A 1 231 ? 7.523 -6.169 -37.593 1.00 87.12 231 ALA A C 1
ATOM 1813 O O . ALA A 1 231 ? 6.485 -6.077 -38.247 1.00 87.12 231 ALA A O 1
ATOM 1814 N N . GLY A 1 232 ? 8.644 -5.521 -37.925 1.00 81.88 232 GLY A N 1
ATOM 1815 C CA . GLY A 1 232 ? 8.739 -4.609 -39.068 1.00 81.88 232 GLY A CA 1
ATOM 1816 C C . GLY A 1 232 ? 8.174 -3.206 -38.825 1.00 81.88 232 GLY A C 1
ATOM 1817 O O . GLY A 1 232 ? 7.956 -2.486 -39.797 1.00 81.88 232 GLY A O 1
ATOM 1818 N N . ASP A 1 233 ? 7.941 -2.809 -37.569 1.00 86.69 233 ASP A N 1
ATOM 1819 C CA . ASP A 1 233 ? 7.479 -1.458 -37.240 1.00 86.69 233 ASP A CA 1
ATOM 1820 C C . ASP A 1 233 ? 8.453 -0.389 -37.768 1.00 86.69 233 ASP A C 1
ATOM 1822 O O . ASP A 1 233 ? 9.659 -0.419 -37.500 1.00 86.69 233 ASP A O 1
ATOM 1826 N N . SER A 1 234 ? 7.925 0.571 -38.532 1.00 86.81 234 SER A N 1
ATOM 1827 C CA . SER A 1 234 ? 8.709 1.646 -39.145 1.00 86.81 234 SER A CA 1
ATOM 1828 C C . SER A 1 234 ? 9.354 2.577 -38.119 1.00 86.81 234 SER A C 1
ATOM 1830 O O . SER A 1 234 ? 10.375 3.189 -38.424 1.00 86.81 234 SER A O 1
ATOM 1832 N N . ARG A 1 235 ? 8.788 2.665 -36.909 1.00 86.38 235 ARG A N 1
ATOM 1833 C CA . ARG A 1 235 ? 9.243 3.548 -35.820 1.00 86.38 235 ARG A CA 1
ATOM 1834 C C . ARG A 1 235 ? 10.460 3.004 -35.081 1.00 86.38 235 ARG A C 1
ATOM 1836 O O . ARG A 1 235 ? 11.101 3.742 -34.339 1.00 86.38 235 ARG A O 1
ATOM 1843 N N . LEU A 1 236 ? 10.801 1.729 -35.292 1.00 87.81 236 LEU A N 1
ATOM 1844 C CA . LEU A 1 236 ? 11.877 1.051 -34.573 1.00 87.81 236 LEU A CA 1
ATOM 1845 C C . LEU A 1 236 ? 13.197 1.832 -34.641 1.00 87.81 236 LEU A C 1
ATOM 1847 O O . LEU A 1 236 ? 13.843 2.010 -33.616 1.00 87.81 236 LEU A O 1
ATOM 1851 N N . LYS A 1 237 ? 13.581 2.335 -35.821 1.00 87.62 237 LYS A N 1
ATOM 1852 C CA . LYS A 1 237 ? 14.847 3.071 -35.995 1.00 87.62 237 LYS A CA 1
ATOM 1853 C C . LYS A 1 237 ? 14.888 4.369 -35.191 1.00 87.62 237 LYS A C 1
ATOM 1855 O O . LYS A 1 237 ? 15.906 4.665 -34.572 1.00 87.62 237 LYS A O 1
ATOM 1860 N N . ASP A 1 238 ? 13.788 5.113 -35.184 1.00 86.62 238 ASP A N 1
ATOM 1861 C CA . ASP A 1 238 ? 13.707 6.400 -34.494 1.00 86.62 238 ASP A CA 1
ATOM 1862 C C . ASP A 1 238 ? 13.728 6.196 -32.974 1.00 86.62 238 ASP A C 1
ATOM 1864 O O . ASP A 1 238 ? 14.471 6.867 -32.258 1.00 86.62 238 ASP A O 1
ATOM 1868 N N . MET A 1 239 ? 12.995 5.191 -32.483 1.00 87.06 239 MET A N 1
ATOM 1869 C CA . MET A 1 239 ? 13.000 4.820 -31.065 1.00 87.06 239 MET A CA 1
ATOM 1870 C C . MET A 1 239 ? 14.369 4.295 -30.608 1.00 87.06 239 MET A C 1
ATOM 1872 O O . MET A 1 239 ? 14.804 4.608 -29.502 1.00 87.06 239 MET A O 1
ATOM 1876 N N . GLN A 1 240 ? 15.084 3.548 -31.457 1.00 88.81 240 GLN A N 1
ATOM 1877 C CA . GLN A 1 240 ? 16.458 3.110 -31.182 1.00 88.81 240 GLN A CA 1
ATOM 1878 C C . GLN A 1 240 ? 17.420 4.292 -31.052 1.00 88.81 240 GLN A C 1
ATOM 1880 O O . GLN A 1 240 ? 18.235 4.318 -30.132 1.00 88.81 240 GLN A O 1
ATOM 1885 N N . ALA A 1 241 ? 17.317 5.278 -31.946 1.00 85.88 241 ALA A N 1
ATOM 1886 C CA . ALA A 1 241 ? 18.151 6.473 -31.890 1.00 85.88 241 ALA A CA 1
ATOM 1887 C C . ALA A 1 241 ? 17.892 7.284 -30.610 1.00 85.88 241 ALA A C 1
ATOM 1889 O O . ALA A 1 241 ? 18.845 7.687 -29.944 1.00 85.88 241 ALA A O 1
ATOM 1890 N N . TYR A 1 242 ? 16.622 7.469 -30.236 1.00 84.00 242 TYR A N 1
ATOM 1891 C CA . TYR A 1 242 ? 16.247 8.165 -29.002 1.00 84.00 242 TYR A CA 1
ATOM 1892 C C . TYR A 1 242 ? 16.753 7.439 -27.749 1.00 84.00 242 TYR A C 1
ATOM 1894 O O . TYR A 1 242 ? 17.398 8.050 -26.898 1.00 84.00 242 TYR A O 1
ATOM 1902 N N . LEU A 1 243 ? 16.532 6.122 -27.651 1.00 82.88 243 LEU A N 1
ATOM 1903 C CA . LEU A 1 243 ? 17.022 5.338 -26.516 1.00 82.88 243 LEU A CA 1
ATOM 1904 C C . LEU A 1 243 ? 18.550 5.328 -26.434 1.00 82.88 243 LEU A C 1
ATOM 1906 O O . LEU A 1 243 ? 19.079 5.386 -25.332 1.00 82.88 243 LEU A O 1
ATOM 1910 N N . GLY A 1 244 ? 19.261 5.315 -27.566 1.00 83.44 244 GLY A N 1
ATOM 1911 C CA . GLY A 1 244 ? 20.722 5.419 -27.580 1.00 83.44 244 GLY A CA 1
ATOM 1912 C C . GLY A 1 244 ? 21.238 6.758 -27.038 1.00 83.44 244 GLY A C 1
ATOM 1913 O O . GLY A 1 244 ? 22.246 6.788 -26.336 1.00 83.44 244 GLY A O 1
ATOM 1914 N N . GLN A 1 245 ? 20.533 7.863 -27.310 1.00 81.81 245 GLN A N 1
ATOM 1915 C CA . GLN A 1 245 ? 20.855 9.167 -26.716 1.00 81.81 245 GLN A CA 1
ATOM 1916 C C . GLN A 1 245 ? 20.601 9.173 -25.207 1.00 81.81 245 GLN A C 1
ATOM 1918 O O . GLN A 1 245 ? 21.444 9.639 -24.440 1.00 81.81 245 GLN A O 1
ATOM 1923 N N . LEU A 1 246 ? 19.458 8.625 -24.782 1.00 76.31 246 LEU A N 1
ATOM 1924 C CA . LEU A 1 246 ? 19.101 8.541 -23.371 1.00 76.31 246 LEU A CA 1
ATOM 1925 C C . LEU A 1 246 ? 20.103 7.665 -22.605 1.00 76.31 246 LEU A C 1
ATOM 1927 O O . LEU A 1 246 ? 20.640 8.100 -21.590 1.00 76.31 246 LEU A O 1
ATOM 1931 N N . ASP A 1 247 ? 20.429 6.480 -23.118 1.00 80.75 247 ASP A N 1
ATOM 1932 C CA . ASP A 1 247 ? 21.383 5.554 -22.504 1.00 80.75 247 ASP A CA 1
ATOM 1933 C C . ASP A 1 247 ? 22.772 6.174 -22.324 1.00 80.75 247 ASP A C 1
ATOM 1935 O O . ASP A 1 247 ? 23.358 6.065 -21.251 1.00 80.75 247 ASP A O 1
ATOM 1939 N N . GLY A 1 248 ? 23.258 6.936 -23.310 1.00 78.19 248 GLY A N 1
ATOM 1940 C CA . GLY A 1 248 ? 24.519 7.671 -23.175 1.00 78.19 248 GLY A CA 1
ATOM 1941 C C . GLY A 1 248 ? 24.531 8.671 -22.010 1.00 78.19 248 GLY A C 1
ATOM 1942 O O . GLY A 1 248 ? 25.593 8.941 -21.454 1.00 78.19 248 GLY A O 1
ATOM 1943 N N . SER A 1 249 ? 23.365 9.198 -21.621 1.00 71.81 249 SER A N 1
ATOM 1944 C CA . SER A 1 249 ? 23.229 10.180 -20.536 1.00 71.81 249 SER A CA 1
ATOM 1945 C C . SER A 1 249 ? 22.991 9.567 -19.151 1.00 71.81 249 SER A C 1
ATOM 1947 O O . SER A 1 249 ? 23.453 10.129 -18.162 1.00 71.81 249 SER A O 1
ATOM 1949 N N . ILE A 1 250 ? 22.288 8.430 -19.064 1.00 74.75 250 ILE A N 1
ATOM 1950 C CA . ILE A 1 250 ? 21.857 7.830 -17.783 1.00 74.75 250 ILE A CA 1
ATOM 1951 C C . ILE A 1 250 ? 22.303 6.375 -17.578 1.00 74.75 250 ILE A C 1
ATOM 1953 O O . ILE A 1 250 ? 21.967 5.784 -16.556 1.00 74.75 250 ILE A O 1
ATOM 1957 N N . ARG A 1 251 ? 23.049 5.791 -18.526 1.00 83.94 251 ARG A N 1
ATOM 1958 C CA . ARG A 1 251 ? 23.538 4.397 -18.503 1.00 83.94 251 ARG A CA 1
ATOM 1959 C C . ARG A 1 251 ? 22.435 3.390 -18.158 1.00 83.94 251 ARG A C 1
ATOM 1961 O O . ARG A 1 251 ? 22.590 2.525 -17.295 1.00 83.94 251 ARG A O 1
ATOM 1968 N N . LEU A 1 252 ? 21.294 3.535 -18.826 1.00 82.38 252 LEU A N 1
ATOM 1969 C CA . LEU A 1 252 ? 20.079 2.764 -18.585 1.00 82.38 252 LEU A CA 1
ATOM 1970 C C . LEU A 1 252 ? 20.292 1.262 -18.811 1.00 82.38 252 LEU A C 1
ATOM 1972 O O . LEU A 1 252 ? 19.781 0.449 -18.046 1.00 82.38 252 LEU A O 1
ATOM 1976 N N . GLU A 1 253 ? 21.043 0.879 -19.840 1.00 85.69 253 GLU A N 1
ATOM 1977 C CA . GLU A 1 253 ? 21.329 -0.522 -20.134 1.00 85.69 253 GLU A CA 1
ATOM 1978 C C . GLU A 1 253 ? 22.178 -1.173 -19.035 1.00 85.69 253 GLU A C 1
ATOM 1980 O O . GLU A 1 253 ? 21.893 -2.301 -18.631 1.00 85.69 253 GLU A O 1
ATOM 1985 N N . ASP A 1 254 ? 23.169 -0.455 -18.502 1.00 84.19 254 ASP A N 1
ATOM 1986 C CA . ASP A 1 254 ? 23.976 -0.931 -17.376 1.00 84.19 254 ASP A CA 1
ATOM 1987 C C . ASP A 1 254 ? 23.123 -1.075 -16.111 1.00 84.19 254 ASP A C 1
ATOM 1989 O O . ASP A 1 254 ? 23.229 -2.086 -15.419 1.00 84.19 254 ASP A O 1
ATOM 1993 N N . ALA A 1 255 ? 22.221 -0.123 -15.848 1.00 82.69 255 ALA A N 1
ATOM 1994 C CA . ALA A 1 255 ? 21.265 -0.226 -14.748 1.00 82.69 255 ALA A CA 1
ATOM 1995 C C . ALA A 1 255 ? 20.343 -1.448 -14.911 1.00 82.69 255 ALA A C 1
ATOM 1997 O O . ALA A 1 255 ? 20.118 -2.188 -13.955 1.00 82.69 255 ALA A O 1
ATOM 1998 N N . ILE A 1 256 ? 19.859 -1.721 -16.130 1.00 82.19 256 ILE A N 1
ATOM 1999 C CA . ILE A 1 256 ? 19.064 -2.923 -16.427 1.00 82.19 256 ILE A CA 1
ATOM 2000 C C . ILE A 1 256 ? 19.855 -4.198 -16.163 1.00 82.19 256 ILE A C 1
ATOM 2002 O O . ILE A 1 256 ? 19.295 -5.149 -15.617 1.00 82.19 256 ILE A O 1
ATOM 2006 N N . ARG A 1 257 ? 21.135 -4.240 -16.536 1.00 80.38 257 ARG A N 1
ATOM 2007 C CA . ARG A 1 257 ? 21.997 -5.400 -16.281 1.00 80.38 257 ARG A CA 1
ATOM 2008 C C . ARG A 1 257 ? 22.238 -5.595 -14.786 1.00 80.38 257 ARG A C 1
ATOM 2010 O O . ARG A 1 257 ? 21.962 -6.682 -14.295 1.00 80.38 257 ARG A O 1
ATOM 2017 N N . ALA A 1 258 ? 22.616 -4.537 -14.068 1.00 79.81 258 ALA A N 1
ATOM 2018 C CA . ALA A 1 258 ? 22.868 -4.578 -12.628 1.00 79.81 258 ALA A CA 1
ATOM 2019 C C . ALA A 1 258 ? 21.659 -5.099 -11.833 1.00 79.81 258 ALA A C 1
ATOM 2021 O O . ALA A 1 258 ? 21.822 -5.937 -10.955 1.00 79.81 258 ALA A O 1
ATOM 2022 N N . MET A 1 259 ? 20.434 -4.703 -12.207 1.00 75.81 259 MET A N 1
ATOM 2023 C CA . MET A 1 259 ? 19.202 -5.218 -11.585 1.00 75.81 259 MET A CA 1
ATOM 2024 C C . MET A 1 259 ? 19.027 -6.741 -11.685 1.00 75.81 259 MET A C 1
ATOM 2026 O O . MET A 1 259 ? 18.239 -7.306 -10.933 1.00 75.81 259 MET A O 1
ATOM 2030 N N . HIS A 1 260 ? 19.670 -7.398 -12.653 1.00 70.88 260 HIS A N 1
ATOM 2031 C CA . HIS A 1 260 ? 19.581 -8.849 -12.821 1.00 70.88 260 HIS A CA 1
ATOM 2032 C C . HIS A 1 260 ? 20.724 -9.612 -12.154 1.00 70.88 260 HIS A C 1
ATOM 2034 O O . HIS A 1 260 ? 20.589 -10.819 -11.969 1.00 70.88 260 HIS A O 1
ATOM 2040 N N . ASP A 1 261 ? 21.818 -8.925 -11.831 1.00 68.81 261 ASP A N 1
ATOM 2041 C CA . ASP A 1 261 ? 22.968 -9.502 -11.134 1.00 68.81 261 ASP A CA 1
ATOM 2042 C C . ASP A 1 261 ? 22.810 -9.399 -9.603 1.00 68.81 261 ASP A C 1
ATOM 2044 O O . ASP A 1 261 ? 23.531 -10.055 -8.853 1.00 68.81 261 ASP A O 1
ATOM 2048 N N . ASP A 1 262 ? 21.843 -8.602 -9.140 1.00 65.44 262 ASP A N 1
ATOM 2049 C CA . ASP A 1 262 ? 21.492 -8.424 -7.735 1.00 65.44 262 ASP A CA 1
ATOM 2050 C C . ASP A 1 262 ? 20.539 -9.531 -7.239 1.00 65.44 262 ASP A C 1
ATOM 2052 O O . ASP A 1 262 ? 19.315 -9.368 -7.163 1.00 65.44 262 ASP A O 1
ATOM 2056 N N . ASP A 1 263 ? 21.124 -10.684 -6.908 1.00 59.19 263 ASP A N 1
ATOM 2057 C CA . ASP A 1 263 ? 20.443 -11.797 -6.229 1.00 59.19 263 ASP A CA 1
ATOM 2058 C C . ASP A 1 263 ? 20.114 -11.486 -4.747 1.00 59.19 263 ASP A C 1
ATOM 2060 O O . ASP A 1 263 ? 19.411 -12.270 -4.103 1.00 59.19 263 ASP A O 1
ATOM 2064 N N . GLU A 1 264 ? 20.594 -10.364 -4.189 1.00 56.34 264 GLU A N 1
ATOM 2065 C CA . GLU A 1 264 ? 20.395 -9.986 -2.780 1.00 56.34 264 GLU A CA 1
ATOM 2066 C C . GLU A 1 264 ? 19.099 -9.193 -2.545 1.00 56.34 264 GLU A C 1
ATOM 2068 O O . GLU A 1 264 ? 18.595 -9.138 -1.418 1.00 56.34 264 GLU A O 1
ATOM 2073 N N . THR A 1 265 ? 18.496 -8.631 -3.596 1.00 60.88 265 THR A N 1
ATOM 2074 C CA . THR A 1 265 ? 17.224 -7.905 -3.473 1.00 60.88 265 THR A CA 1
ATOM 2075 C C . THR A 1 265 ? 16.070 -8.810 -3.029 1.00 60.88 265 THR A C 1
ATOM 2077 O O . THR A 1 265 ? 15.801 -9.879 -3.590 1.00 60.88 265 THR A O 1
ATOM 2080 N N . ASN A 1 266 ? 15.329 -8.354 -2.013 1.00 63.75 266 ASN A N 1
ATOM 2081 C CA . ASN A 1 266 ? 14.207 -9.076 -1.413 1.00 63.75 266 ASN A CA 1
ATOM 2082 C C . ASN A 1 266 ? 12.988 -9.086 -2.354 1.00 63.75 266 ASN A C 1
ATOM 2084 O O . ASN A 1 266 ? 12.059 -8.279 -2.251 1.00 63.75 266 ASN A O 1
ATOM 2088 N N . HIS A 1 267 ? 13.024 -9.992 -3.325 1.00 78.56 267 HIS A N 1
ATOM 2089 C CA . HIS A 1 267 ? 11.958 -10.212 -4.285 1.00 78.56 267 HIS A CA 1
ATOM 2090 C C . HIS A 1 267 ? 10.730 -10.819 -3.608 1.00 78.56 267 HIS A C 1
ATOM 2092 O O . HIS A 1 267 ? 10.821 -11.831 -2.913 1.00 78.56 267 HIS A O 1
ATOM 2098 N N . GLY A 1 268 ? 9.557 -10.237 -3.855 1.00 88.50 268 GLY A N 1
ATOM 2099 C CA . GLY A 1 268 ? 8.353 -10.602 -3.120 1.00 88.50 268 GLY A CA 1
ATOM 2100 C C . GLY A 1 268 ? 7.087 -10.589 -3.960 1.00 88.50 268 GLY A C 1
ATOM 2101 O O . GLY A 1 268 ? 6.901 -9.770 -4.865 1.00 88.50 268 GLY A O 1
ATOM 2102 N N . VAL A 1 269 ? 6.172 -11.486 -3.600 1.00 93.62 269 VAL A N 1
ATOM 2103 C CA . VAL A 1 269 ? 4.780 -11.410 -4.037 1.00 93.62 269 VAL A CA 1
ATOM 2104 C C . VAL A 1 269 ? 4.070 -10.428 -3.119 1.00 93.62 269 VAL A C 1
ATOM 2106 O O . VAL A 1 269 ? 3.991 -10.640 -1.913 1.00 93.62 269 VAL A O 1
ATOM 2109 N N . HIS A 1 270 ? 3.543 -9.347 -3.677 1.00 94.94 270 HIS A N 1
ATOM 2110 C CA . HIS A 1 270 ? 2.810 -8.350 -2.900 1.00 94.94 270 HIS A CA 1
ATOM 2111 C C . HIS A 1 270 ? 1.525 -8.927 -2.289 1.00 94.94 270 HIS A C 1
ATOM 2113 O O . HIS A 1 270 ? 0.844 -9.740 -2.923 1.00 94.94 270 HIS A O 1
ATOM 2119 N N . ALA A 1 271 ? 1.170 -8.473 -1.083 1.00 94.50 271 ALA A N 1
ATOM 2120 C CA . ALA A 1 271 ? 0.039 -8.971 -0.293 1.00 94.50 271 ALA A CA 1
ATOM 2121 C C . ALA A 1 271 ? -1.293 -9.013 -1.067 1.00 94.50 271 ALA A C 1
ATOM 2123 O O . ALA A 1 271 ? -2.094 -9.932 -0.883 1.00 94.50 271 ALA A O 1
ATOM 2124 N N . GLU A 1 272 ? -1.532 -8.039 -1.949 1.00 95.75 272 GLU A N 1
ATOM 2125 C CA . GLU A 1 272 ? -2.726 -7.967 -2.797 1.00 95.75 272 GLU A CA 1
ATOM 2126 C C . GLU A 1 272 ? -2.856 -9.213 -3.683 1.00 95.75 272 GLU A C 1
ATOM 2128 O O . GLU A 1 272 ? -3.932 -9.807 -3.772 1.00 95.75 272 GLU A O 1
ATOM 2133 N N . ILE A 1 273 ? -1.746 -9.637 -4.296 1.00 96.44 273 ILE A N 1
ATOM 2134 C CA . ILE A 1 273 ? -1.682 -10.822 -5.158 1.00 96.44 273 ILE A CA 1
ATOM 2135 C C . ILE A 1 273 ? -1.788 -12.098 -4.331 1.00 96.44 273 ILE A C 1
ATOM 2137 O O . ILE A 1 273 ? -2.467 -13.030 -4.753 1.00 96.44 273 ILE A O 1
ATOM 2141 N N . GLN A 1 274 ? -1.176 -12.129 -3.143 1.00 96.50 274 GLN A N 1
ATOM 2142 C CA . GLN A 1 274 ? -1.259 -13.289 -2.251 1.00 96.50 274 GLN A CA 1
ATOM 2143 C C . GLN A 1 274 ? -2.718 -13.628 -1.917 1.00 96.50 274 GLN A C 1
ATOM 2145 O O . GLN A 1 274 ? -3.140 -14.769 -2.085 1.00 96.50 274 GLN A O 1
ATOM 2150 N N . VAL A 1 275 ? -3.511 -12.631 -1.502 1.00 96.56 275 VAL A N 1
ATOM 2151 C CA . VAL A 1 275 ? -4.933 -12.830 -1.169 1.00 96.56 275 VAL A CA 1
ATOM 2152 C C . VAL A 1 275 ? -5.747 -13.191 -2.410 1.00 96.56 275 VAL A C 1
ATOM 2154 O O . VAL A 1 275 ? -6.596 -14.078 -2.350 1.00 96.56 275 VAL A O 1
ATOM 2157 N N . LEU A 1 276 ? -5.493 -12.515 -3.533 1.00 97.19 276 LEU A N 1
ATOM 2158 C CA . LEU A 1 276 ? -6.184 -12.775 -4.794 1.00 97.19 276 LEU A CA 1
ATOM 2159 C C . LEU A 1 276 ? -6.002 -14.232 -5.242 1.00 97.19 276 LEU A C 1
ATOM 2161 O O . LEU A 1 276 ? -6.983 -14.917 -5.544 1.00 97.19 276 LEU A O 1
ATOM 2165 N N . GLU A 1 277 ? -4.762 -14.714 -5.254 1.00 96.25 277 GLU A N 1
ATOM 2166 C CA . GLU A 1 277 ? -4.427 -16.072 -5.677 1.00 96.25 277 GLU A CA 1
ATOM 2167 C C . GLU A 1 277 ? -4.912 -17.114 -4.665 1.00 96.25 277 GLU A C 1
ATOM 2169 O O . GLU A 1 277 ? -5.477 -18.126 -5.076 1.00 96.25 277 GLU A O 1
ATOM 2174 N N . ASP A 1 278 ? -4.788 -16.860 -3.358 1.00 95.75 278 ASP A N 1
ATOM 2175 C CA . ASP A 1 278 ? -5.311 -17.764 -2.326 1.00 95.75 278 ASP A CA 1
ATOM 2176 C C . ASP A 1 278 ? -6.833 -17.948 -2.453 1.00 95.75 278 ASP A C 1
ATOM 2178 O O . ASP A 1 278 ? -7.329 -19.076 -2.403 1.00 95.75 278 ASP A O 1
ATOM 2182 N N . PHE A 1 279 ? -7.586 -16.875 -2.712 1.00 96.75 279 PHE A N 1
ATOM 2183 C CA . PHE A 1 279 ? -9.029 -16.976 -2.945 1.00 96.75 279 PHE A CA 1
ATOM 2184 C C . PHE A 1 279 ? -9.359 -17.690 -4.255 1.00 96.75 279 PHE A C 1
ATOM 2186 O O . PHE A 1 279 ? -10.289 -18.501 -4.295 1.00 96.75 279 PHE A O 1
ATOM 2193 N N . HIS A 1 280 ? -8.622 -17.394 -5.328 1.00 95.69 280 HIS A N 1
ATOM 2194 C CA . HIS A 1 280 ? -8.888 -17.983 -6.635 1.00 95.69 280 HIS A CA 1
ATOM 2195 C C . HIS A 1 280 ? -8.590 -19.483 -6.665 1.00 95.69 280 HIS A C 1
ATOM 2197 O O . HIS A 1 280 ? -9.459 -20.268 -7.047 1.00 95.69 280 HIS A O 1
ATOM 2203 N N . ARG A 1 281 ? -7.386 -19.878 -6.237 1.00 93.69 281 ARG A N 1
ATOM 2204 C CA . ARG A 1 281 ? -6.903 -21.263 -6.303 1.00 93.69 281 ARG A CA 1
ATOM 2205 C C . ARG A 1 281 ? -7.681 -22.188 -5.378 1.00 93.69 281 ARG A C 1
ATOM 2207 O O . ARG A 1 281 ? -7.952 -23.323 -5.752 1.00 93.69 281 ARG A O 1
ATOM 2214 N N . ASN A 1 282 ? -8.091 -21.692 -4.210 1.00 94.06 282 ASN A N 1
ATOM 2215 C CA . ASN A 1 282 ? -8.862 -22.476 -3.244 1.00 94.06 282 ASN A CA 1
ATOM 2216 C C . ASN A 1 282 ? -10.384 -22.359 -3.432 1.00 94.06 282 ASN A C 1
ATOM 2218 O O . ASN A 1 282 ? -11.141 -22.919 -2.642 1.00 94.06 282 ASN A O 1
ATOM 2222 N N . GLY A 1 283 ? -10.859 -21.630 -4.450 1.00 93.88 283 GLY A N 1
ATOM 2223 C CA . GLY A 1 283 ? -12.292 -21.489 -4.730 1.00 93.88 283 GLY A CA 1
ATOM 2224 C C . GLY A 1 283 ? -13.088 -20.848 -3.587 1.00 93.88 283 GLY A C 1
ATOM 2225 O O . GLY A 1 283 ? -14.255 -21.195 -3.377 1.00 93.88 283 GLY A O 1
ATOM 2226 N N . ARG A 1 284 ? -12.465 -19.931 -2.835 1.00 95.38 284 ARG A N 1
ATOM 2227 C CA . ARG A 1 284 ? -13.074 -19.305 -1.654 1.00 95.38 284 ARG A CA 1
ATOM 2228 C C . ARG A 1 284 ? -14.258 -18.427 -2.040 1.00 95.38 284 ARG A C 1
ATOM 2230 O O . ARG A 1 284 ? -14.256 -17.734 -3.062 1.00 95.38 284 ARG A O 1
ATOM 2237 N N . LYS A 1 285 ? -15.288 -18.429 -1.194 1.00 96.00 285 LYS A N 1
ATOM 2238 C CA . LYS A 1 285 ? -16.526 -17.676 -1.432 1.00 96.00 285 LYS A CA 1
ATOM 2239 C C . LYS A 1 285 ? -16.468 -16.339 -0.714 1.00 96.00 285 LYS A C 1
ATOM 2241 O O . LYS A 1 285 ? -16.483 -16.301 0.507 1.00 96.00 285 LYS A O 1
ATOM 2246 N N . PHE A 1 286 ? -16.472 -15.242 -1.458 1.00 96.38 286 PHE A N 1
ATOM 2247 C CA . PHE A 1 286 ? -16.538 -13.908 -0.868 1.00 96.38 286 PHE A CA 1
ATOM 2248 C C . PHE A 1 286 ? -17.865 -13.647 -0.147 1.00 96.38 286 PHE A C 1
ATOM 2250 O O . PHE A 1 286 ? -18.940 -14.005 -0.649 1.00 96.38 286 PHE A O 1
ATOM 2257 N N . VAL A 1 287 ? -17.796 -12.964 0.997 1.00 94.44 287 VAL A N 1
ATOM 2258 C CA . VAL A 1 287 ? -18.982 -12.412 1.671 1.00 94.44 287 VAL A CA 1
ATOM 2259 C C . VAL A 1 287 ? -19.728 -11.480 0.716 1.00 94.44 287 VAL A C 1
ATOM 2261 O O . VAL A 1 287 ? -19.127 -10.690 -0.004 1.00 94.44 287 VAL A O 1
ATOM 2264 N N . GLY A 1 288 ? -21.055 -11.617 0.647 1.00 90.81 288 GLY A N 1
ATOM 2265 C CA . GLY A 1 288 ? -21.890 -10.790 -0.233 1.00 90.81 288 GLY A CA 1
ATOM 2266 C C . GLY A 1 288 ? -21.632 -10.977 -1.734 1.00 90.81 288 GLY A C 1
ATOM 2267 O O . GLY A 1 288 ? -22.180 -10.222 -2.531 1.00 90.81 288 GLY A O 1
ATOM 2268 N N . ARG A 1 289 ? -20.831 -11.981 -2.136 1.00 91.94 289 ARG A N 1
ATOM 2269 C CA . ARG A 1 289 ? -20.291 -12.136 -3.504 1.00 91.94 289 ARG A CA 1
ATOM 2270 C C . ARG A 1 289 ? -19.446 -10.940 -3.963 1.00 91.94 289 ARG A C 1
ATOM 2272 O O . ARG A 1 289 ? -19.215 -10.793 -5.162 1.00 91.94 289 ARG A O 1
ATOM 2279 N N . ASP A 1 290 ? -18.971 -10.129 -3.023 1.00 93.44 290 ASP A N 1
ATOM 2280 C CA . ASP A 1 290 ? -18.139 -8.968 -3.297 1.00 93.44 290 ASP A CA 1
ATOM 2281 C C . ASP A 1 290 ? -16.667 -9.385 -3.363 1.00 93.44 290 ASP A C 1
ATOM 2283 O O . ASP A 1 290 ? -16.051 -9.677 -2.343 1.00 93.44 290 ASP A O 1
ATOM 2287 N N . ARG A 1 291 ? -16.095 -9.430 -4.571 1.00 95.25 291 ARG A N 1
ATOM 2288 C CA . ARG A 1 291 ? -14.697 -9.841 -4.815 1.00 95.25 291 ARG A CA 1
ATOM 2289 C C . ARG A 1 291 ? -13.692 -8.725 -4.516 1.00 95.25 291 ARG A C 1
ATOM 2291 O O . ARG A 1 291 ? -12.656 -8.627 -5.178 1.00 95.25 291 ARG A O 1
ATOM 2298 N N . TYR A 1 292 ? -14.029 -7.862 -3.568 1.00 95.50 292 TYR A N 1
ATOM 2299 C CA . TYR A 1 292 ? -13.189 -6.779 -3.102 1.00 95.50 292 TYR A CA 1
ATOM 2300 C C . TYR A 1 292 ? -12.104 -7.293 -2.151 1.00 95.50 292 TYR A C 1
ATOM 2302 O O . TYR A 1 292 ? -12.353 -8.092 -1.244 1.00 95.50 292 TYR A O 1
ATOM 2310 N N . ILE A 1 293 ? -10.880 -6.810 -2.359 1.00 96.06 293 ILE A N 1
ATOM 2311 C CA . ILE A 1 293 ? -9.728 -7.074 -1.497 1.00 96.06 293 ILE A CA 1
ATOM 2312 C C . ILE A 1 293 ? -9.277 -5.731 -0.928 1.00 96.06 293 ILE A C 1
ATOM 2314 O O . ILE A 1 293 ? -8.718 -4.891 -1.630 1.00 96.06 293 ILE A O 1
ATOM 2318 N N . ALA A 1 294 ? -9.522 -5.532 0.364 1.00 92.19 294 ALA A N 1
ATOM 2319 C CA . ALA A 1 294 ? -9.158 -4.312 1.065 1.00 92.19 294 ALA A CA 1
ATOM 2320 C C . ALA A 1 294 ? -7.640 -4.240 1.269 1.00 92.19 294 ALA A C 1
ATOM 2322 O O . ALA A 1 294 ? -7.040 -5.155 1.844 1.00 92.19 294 ALA A O 1
ATOM 2323 N N . CYS A 1 295 ? -7.030 -3.135 0.856 1.00 88.25 295 CYS A N 1
ATOM 2324 C CA . CYS A 1 295 ? -5.598 -2.886 0.991 1.00 88.25 295 CYS A CA 1
ATOM 2325 C C . CYS A 1 295 ? -5.369 -1.688 1.921 1.00 88.25 295 CYS A C 1
ATOM 2327 O O . CYS A 1 295 ? -6.154 -0.744 1.928 1.00 88.25 295 CYS A O 1
ATOM 2329 N N . SER A 1 296 ? -4.313 -1.725 2.739 1.00 80.62 296 SER A N 1
ATOM 2330 C CA . SER A 1 296 ? -3.960 -0.602 3.626 1.00 80.62 296 SER A CA 1
ATOM 2331 C C . SER A 1 296 ? -3.309 0.568 2.881 1.00 80.62 296 SER A C 1
ATOM 2333 O O . SER A 1 296 ? -3.215 1.668 3.421 1.00 80.62 296 SER A O 1
ATOM 2335 N N . LYS A 1 297 ? -2.858 0.324 1.650 1.00 82.00 297 LYS A N 1
ATOM 2336 C CA . LYS A 1 297 ? -2.284 1.285 0.710 1.00 82.00 297 LYS A CA 1
ATOM 2337 C C . LYS A 1 297 ? -2.901 1.069 -0.666 1.00 82.00 297 LYS A C 1
ATOM 2339 O O . LYS A 1 297 ? -3.488 0.014 -0.915 1.00 82.00 297 LYS A O 1
ATOM 2344 N N . LEU A 1 298 ? -2.740 2.051 -1.549 1.00 87.19 298 LEU A N 1
ATOM 2345 C CA . LEU A 1 298 ? -3.061 1.860 -2.960 1.00 87.19 298 LEU A CA 1
ATOM 2346 C C . LEU A 1 298 ? -2.186 0.740 -3.532 1.00 87.19 298 LEU A C 1
ATOM 2348 O O . LEU A 1 298 ? -1.046 0.566 -3.107 1.00 87.19 298 LEU A O 1
ATOM 2352 N N . ALA A 1 299 ? -2.707 -0.004 -4.501 1.00 92.00 299 ALA A N 1
ATOM 2353 C CA . ALA A 1 299 ? -1.955 -1.073 -5.139 1.00 92.00 299 ALA A CA 1
ATOM 2354 C C . ALA A 1 299 ? -0.819 -0.508 -6.006 1.00 92.00 299 ALA A C 1
ATOM 2356 O O . ALA A 1 299 ? -0.936 0.574 -6.598 1.00 92.00 299 ALA A O 1
ATOM 2357 N N . CYS A 1 300 ? 0.263 -1.268 -6.169 1.00 93.38 300 CYS A N 1
ATOM 2358 C CA . CYS A 1 300 ? 1.274 -0.913 -7.162 1.00 93.38 300 CYS A CA 1
ATOM 2359 C C . CYS A 1 300 ? 0.764 -1.111 -8.597 1.00 93.38 300 CYS A C 1
ATOM 2361 O O . CYS A 1 300 ? -0.265 -1.759 -8.815 1.00 93.38 300 CYS A O 1
ATOM 2363 N N . LEU A 1 301 ? 1.479 -0.562 -9.587 1.00 93.25 301 LEU A N 1
ATOM 2364 C CA . LEU A 1 301 ? 1.084 -0.676 -10.995 1.00 93.25 301 LEU A CA 1
ATOM 2365 C C . LEU A 1 301 ? 0.945 -2.147 -11.414 1.00 93.25 301 LEU A C 1
ATOM 2367 O O . LEU A 1 301 ? -0.069 -2.530 -11.998 1.00 93.25 301 LEU A O 1
ATOM 2371 N N . CYS A 1 302 ? 1.926 -2.982 -11.056 1.00 94.69 302 CYS A N 1
ATOM 2372 C CA . CYS A 1 302 ? 1.906 -4.412 -11.361 1.00 94.69 302 CYS A CA 1
ATOM 2373 C C . CYS A 1 302 ? 0.727 -5.123 -10.683 1.00 94.69 302 CYS A C 1
ATOM 2375 O O . CYS A 1 302 ? 0.039 -5.897 -11.344 1.00 94.69 302 CYS A O 1
ATOM 2377 N N . CYS A 1 303 ? 0.437 -4.824 -9.410 1.00 96.25 303 CYS A N 1
ATOM 2378 C CA . CYS A 1 303 ? -0.714 -5.386 -8.702 1.00 96.25 303 CYS A CA 1
ATOM 2379 C C . CYS A 1 303 ? -2.035 -5.020 -9.383 1.00 96.25 303 CYS A C 1
ATOM 2381 O O . CYS A 1 303 ? -2.848 -5.901 -9.656 1.00 96.25 303 CYS A O 1
ATOM 2383 N N . ARG A 1 304 ? -2.236 -3.741 -9.721 1.00 96.06 304 ARG A N 1
ATOM 2384 C CA . ARG A 1 304 ? -3.450 -3.286 -10.412 1.00 96.06 304 ARG A CA 1
ATOM 2385 C C . ARG A 1 304 ? -3.640 -4.002 -11.750 1.00 96.06 304 ARG A C 1
ATOM 2387 O O . ARG A 1 304 ? -4.715 -4.538 -12.013 1.00 96.06 304 ARG A O 1
ATOM 2394 N N . LEU A 1 305 ? -2.595 -4.052 -12.580 1.00 96.12 305 LEU A N 1
ATOM 2395 C CA . LEU A 1 305 ? -2.661 -4.734 -13.876 1.00 96.12 305 LEU A CA 1
ATOM 2396 C C . LEU A 1 305 ? -2.889 -6.243 -13.721 1.00 96.12 305 LEU A C 1
ATOM 2398 O O . LEU A 1 305 ? -3.603 -6.838 -14.528 1.00 96.12 305 LEU A O 1
ATOM 2402 N N . TYR A 1 306 ? -2.336 -6.858 -12.674 1.00 97.31 306 TYR A N 1
ATOM 2403 C CA . TYR A 1 306 ? -2.605 -8.256 -12.355 1.00 97.31 306 TYR A CA 1
ATOM 2404 C C . TYR A 1 306 ? -4.088 -8.477 -12.072 1.00 97.31 306 TYR A C 1
ATOM 2406 O O . TYR A 1 306 ? -4.700 -9.319 -12.721 1.00 97.31 306 TYR A O 1
ATOM 2414 N N . PHE A 1 307 ? -4.693 -7.678 -11.187 1.00 97.31 307 PHE A N 1
ATOM 2415 C CA . PHE A 1 307 ? -6.130 -7.741 -10.899 1.00 97.31 307 PHE A CA 1
ATOM 2416 C C . PHE A 1 307 ? -6.977 -7.569 -12.165 1.00 97.31 307 PHE A C 1
ATOM 2418 O O . PHE A 1 307 ? -7.881 -8.372 -12.402 1.00 97.31 307 PHE A O 1
ATOM 2425 N N . LYS A 1 308 ? -6.645 -6.574 -13.000 1.00 96.38 308 LYS A N 1
ATOM 2426 C CA . LYS A 1 308 ? -7.340 -6.277 -14.264 1.00 96.38 308 LYS A CA 1
ATOM 2427 C C . LYS A 1 308 ? -7.387 -7.483 -15.206 1.00 96.38 308 LYS A C 1
ATOM 2429 O O . LYS A 1 308 ? -8.423 -7.761 -15.809 1.00 96.38 308 LYS A O 1
ATOM 2434 N N . TRP A 1 309 ? -6.270 -8.195 -15.353 1.00 96.75 309 TRP A N 1
ATOM 2435 C CA . TRP A 1 309 ? -6.140 -9.287 -16.325 1.00 96.75 309 TRP A CA 1
ATOM 2436 C C . TRP A 1 309 ? -6.388 -10.683 -15.753 1.00 96.75 309 TRP A C 1
ATOM 2438 O O . TRP A 1 309 ? -6.445 -11.659 -16.511 1.00 96.75 309 TRP A O 1
ATOM 2448 N N . HIS A 1 310 ? -6.540 -10.800 -14.437 1.00 96.88 310 HIS A N 1
ATOM 2449 C CA . HIS A 1 310 ? -6.700 -12.080 -13.770 1.00 96.88 310 HIS A CA 1
ATOM 2450 C C . HIS A 1 310 ? -8.089 -12.711 -14.039 1.00 96.88 310 HIS A C 1
ATOM 2452 O O . HIS A 1 310 ? -9.122 -12.043 -13.917 1.00 96.88 310 HIS A O 1
ATOM 2458 N N . PRO A 1 311 ? -8.171 -14.022 -14.362 1.00 95.06 311 PRO A N 1
ATOM 2459 C CA . PRO A 1 311 ? -9.432 -14.700 -14.715 1.00 95.06 311 PRO A CA 1
ATOM 2460 C C . PRO A 1 311 ? -10.493 -14.683 -13.615 1.00 95.06 311 PRO A C 1
ATOM 2462 O O . PRO A 1 311 ? -11.689 -14.804 -13.891 1.00 95.06 311 PRO A O 1
ATOM 2465 N N . GLY A 1 312 ? -10.067 -14.531 -12.364 1.00 93.06 312 GLY A N 1
ATOM 2466 C CA . GLY A 1 312 ? -10.941 -14.478 -11.201 1.00 93.06 312 GLY A CA 1
ATOM 2467 C C . GLY A 1 312 ? -11.807 -13.219 -11.092 1.00 93.06 312 GLY A C 1
ATOM 2468 O O . GLY A 1 312 ? -12.611 -13.169 -10.169 1.00 93.06 312 GLY A O 1
ATOM 2469 N N . ARG A 1 313 ? -11.717 -12.240 -12.012 1.00 91.31 313 ARG A N 1
ATOM 2470 C CA . ARG A 1 313 ? -12.593 -11.043 -12.073 1.00 91.31 313 ARG A CA 1
ATOM 2471 C C . ARG A 1 313 ? -12.800 -10.377 -10.706 1.00 91.31 313 ARG A C 1
ATOM 2473 O O . ARG A 1 313 ? -13.932 -10.239 -10.238 1.00 91.31 313 ARG A O 1
ATOM 2480 N N . PHE A 1 314 ? -11.699 -10.069 -10.036 1.00 96.50 314 PHE A N 1
ATOM 2481 C CA . PHE A 1 314 ? -11.718 -9.339 -8.773 1.00 96.50 314 PHE A CA 1
ATOM 2482 C C . PHE A 1 314 ? -12.024 -7.861 -9.031 1.00 96.50 314 PHE A C 1
ATOM 2484 O O . PHE A 1 314 ? -11.916 -7.395 -10.167 1.00 96.50 314 PHE A O 1
ATOM 2491 N N . VAL A 1 315 ? -12.421 -7.128 -7.992 1.00 96.06 315 VAL A N 1
ATOM 2492 C CA . VAL A 1 315 ? -12.570 -5.669 -8.098 1.00 96.06 315 VAL A CA 1
ATOM 2493 C C . VAL A 1 315 ? -11.175 -5.063 -8.283 1.00 96.06 315 VAL A C 1
ATOM 2495 O O . VAL A 1 315 ? -10.298 -5.310 -7.457 1.00 96.06 315 VAL A O 1
ATOM 2498 N N . GLU A 1 316 ? -10.953 -4.318 -9.371 1.00 95.31 316 GLU A N 1
ATOM 2499 C CA . GLU A 1 316 ? -9.661 -3.667 -9.636 1.00 95.31 316 GLU A CA 1
ATOM 2500 C C . GLU A 1 316 ? -9.362 -2.640 -8.527 1.00 95.31 316 GLU A C 1
ATOM 2502 O O . GLU A 1 316 ? -10.202 -1.773 -8.271 1.00 95.31 316 GLU A O 1
ATOM 2507 N N . PRO A 1 317 ? -8.204 -2.727 -7.845 1.00 93.69 317 PRO A N 1
ATOM 2508 C CA . PRO A 1 317 ? -7.857 -1.791 -6.790 1.00 93.69 317 PRO A CA 1
ATOM 2509 C C . PRO A 1 317 ? -7.407 -0.454 -7.383 1.00 93.69 317 PRO A C 1
ATOM 2511 O O . PRO A 1 317 ? -6.783 -0.394 -8.446 1.00 93.69 317 PRO A O 1
ATOM 2514 N N . GLU A 1 318 ? -7.644 0.624 -6.642 1.00 90.44 318 GLU A N 1
ATOM 2515 C CA . GLU A 1 318 ? -6.982 1.898 -6.908 1.00 90.44 318 GLU A CA 1
ATOM 2516 C C . GLU A 1 318 ? -5.455 1.749 -6.781 1.00 90.44 318 GLU A C 1
ATOM 2518 O O . GLU A 1 318 ? -4.954 0.907 -6.029 1.00 90.44 318 GLU A O 1
ATOM 2523 N N . SER A 1 319 ? -4.694 2.572 -7.510 1.00 88.88 319 SER A N 1
ATOM 2524 C CA . SER A 1 319 ? -3.239 2.427 -7.603 1.00 88.88 319 SER A CA 1
ATOM 2525 C C . SER A 1 319 ? -2.487 3.746 -7.531 1.00 88.88 319 SER A C 1
ATOM 2527 O O . SER A 1 319 ? -2.869 4.722 -8.172 1.00 88.88 319 SER A O 1
ATOM 2529 N N . HIS A 1 320 ? -1.352 3.727 -6.826 1.00 84.06 320 HIS A N 1
ATOM 2530 C CA . HIS A 1 320 ? -0.383 4.827 -6.789 1.00 84.06 320 HIS A CA 1
ATOM 2531 C C . HIS A 1 320 ? 0.565 4.827 -8.010 1.00 84.06 320 HIS A C 1
ATOM 2533 O O . HIS A 1 320 ? 1.542 5.569 -8.026 1.00 84.06 320 HIS A O 1
ATOM 2539 N N . GLN A 1 321 ? 0.349 3.939 -8.991 1.00 85.88 321 GLN A N 1
ATOM 2540 C CA . GLN A 1 321 ? 1.069 3.857 -10.274 1.00 85.88 321 GLN A CA 1
ATOM 2541 C C . GLN A 1 321 ? 2.597 3.651 -10.195 1.00 85.88 321 GLN A C 1
ATOM 2543 O O . GLN A 1 321 ? 3.281 3.795 -11.204 1.00 85.88 321 GLN A O 1
ATOM 2548 N N . LYS A 1 322 ? 3.159 3.268 -9.038 1.00 85.50 322 LYS A N 1
ATOM 2549 C CA . LYS A 1 322 ? 4.598 2.952 -8.950 1.00 85.50 322 LYS A CA 1
ATOM 2550 C C . LYS A 1 322 ? 4.853 1.526 -9.404 1.00 85.50 322 LYS A C 1
ATOM 2552 O O . LYS A 1 322 ? 4.103 0.613 -9.042 1.00 85.50 322 LYS A O 1
ATOM 2557 N N . SER A 1 323 ? 5.957 1.356 -10.113 1.00 86.12 323 SER A N 1
ATOM 2558 C CA . SER A 1 323 ? 6.519 0.064 -10.486 1.00 86.12 323 SER A CA 1
ATOM 2559 C C . SER A 1 323 ? 7.588 -0.329 -9.473 1.00 86.12 323 SER A C 1
ATOM 2561 O O . SER A 1 323 ? 8.516 0.438 -9.234 1.00 86.12 323 SER A O 1
ATOM 2563 N N . TYR A 1 324 ? 7.455 -1.514 -8.881 1.00 86.81 324 TYR A N 1
ATOM 2564 C CA . TYR A 1 324 ? 8.468 -2.082 -7.993 1.00 86.81 324 TYR A CA 1
ATOM 2565 C C . TYR A 1 324 ? 9.242 -3.150 -8.751 1.00 86.81 324 TYR A C 1
ATOM 2567 O O . TYR A 1 324 ? 8.650 -4.105 -9.250 1.00 86.81 324 TYR A O 1
ATOM 2575 N N . LEU A 1 325 ? 10.559 -2.988 -8.833 1.00 84.75 325 LEU A N 1
ATOM 2576 C CA . LEU A 1 325 ? 11.447 -3.915 -9.540 1.00 84.75 325 LEU A CA 1
ATOM 2577 C C . LEU A 1 325 ? 11.574 -5.261 -8.809 1.00 84.75 325 LEU A C 1
ATOM 2579 O O . LEU A 1 325 ? 11.754 -6.299 -9.440 1.00 84.75 325 LEU A O 1
ATOM 2583 N N . THR A 1 326 ? 11.368 -5.245 -7.491 1.00 85.75 326 THR A N 1
ATOM 2584 C CA . THR A 1 326 ? 11.316 -6.423 -6.618 1.00 85.75 326 THR A CA 1
ATOM 2585 C C . THR A 1 326 ? 10.000 -7.203 -6.719 1.00 85.75 326 THR A C 1
ATOM 2587 O O . THR A 1 326 ? 9.891 -8.299 -6.165 1.00 85.75 326 THR A O 1
ATOM 2590 N N . TRP A 1 327 ? 8.992 -6.679 -7.430 1.00 91.44 327 TRP A N 1
ATOM 2591 C CA . TRP A 1 327 ? 7.705 -7.353 -7.600 1.00 91.44 327 TRP A CA 1
ATOM 2592 C C . TRP A 1 327 ? 7.861 -8.616 -8.448 1.00 91.44 327 TRP A C 1
ATOM 2594 O O . TRP A 1 327 ? 8.391 -8.580 -9.564 1.00 91.44 327 TRP A O 1
ATOM 2604 N N . ARG A 1 328 ? 7.331 -9.737 -7.952 1.00 90.81 328 ARG A N 1
ATOM 2605 C CA . ARG A 1 328 ? 7.303 -11.014 -8.675 1.00 90.81 328 ARG A CA 1
ATOM 2606 C C . ARG A 1 328 ? 5.927 -11.683 -8.580 1.00 90.81 328 ARG A C 1
ATOM 2608 O O . ARG A 1 328 ? 5.218 -11.497 -7.588 1.00 90.81 328 ARG A O 1
ATOM 2615 N N . PRO A 1 329 ? 5.533 -12.487 -9.586 1.00 93.38 329 PRO A N 1
ATOM 2616 C CA . PRO A 1 329 ? 4.392 -13.385 -9.453 1.00 93.38 329 PRO A CA 1
ATOM 2617 C C . PRO A 1 329 ? 4.724 -14.555 -8.513 1.00 93.38 329 PRO A C 1
ATOM 2619 O O . PRO A 1 329 ? 5.884 -14.791 -8.180 1.00 93.38 329 PRO A O 1
ATOM 2622 N N . ILE A 1 330 ? 3.699 -15.311 -8.114 1.00 94.25 330 ILE A N 1
ATOM 2623 C CA . ILE A 1 330 ? 3.866 -16.553 -7.345 1.00 94.25 330 ILE A CA 1
ATOM 2624 C C . ILE A 1 330 ? 4.673 -17.572 -8.153 1.00 94.25 330 ILE A C 1
ATOM 2626 O O . ILE A 1 330 ? 4.363 -17.801 -9.322 1.00 94.25 330 ILE A O 1
ATOM 2630 N N . ASP A 1 331 ? 5.656 -18.210 -7.524 1.00 93.50 331 ASP A N 1
ATOM 2631 C CA . ASP A 1 331 ? 6.417 -19.297 -8.129 1.00 93.50 331 ASP A CA 1
ATOM 2632 C C . ASP A 1 331 ? 5.519 -20.497 -8.446 1.00 93.50 331 ASP A C 1
ATOM 2634 O O . ASP A 1 331 ? 4.628 -20.867 -7.675 1.00 93.50 331 ASP A O 1
ATOM 2638 N N . LEU A 1 332 ? 5.764 -21.114 -9.596 1.00 92.69 332 LEU A N 1
ATOM 2639 C CA . LEU A 1 332 ? 5.123 -22.358 -10.003 1.00 92.69 332 LEU A CA 1
ATOM 2640 C C . LEU A 1 332 ? 6.237 -23.395 -10.184 1.00 92.69 332 LEU A C 1
ATOM 2642 O O . LEU A 1 332 ? 6.818 -23.450 -11.266 1.00 92.69 332 LEU A O 1
ATOM 2646 N N . PRO A 1 333 ? 6.541 -24.217 -9.159 1.00 88.19 333 PRO A N 1
ATOM 2647 C CA . PRO A 1 333 ? 7.668 -25.155 -9.207 1.00 88.19 333 PRO A CA 1
ATOM 2648 C C . PRO A 1 333 ? 7.582 -26.167 -10.356 1.00 88.19 333 PRO A C 1
ATOM 2650 O O . PRO A 1 333 ? 8.592 -26.533 -10.947 1.00 88.19 333 PRO A O 1
ATOM 2653 N N . GLU A 1 334 ? 6.364 -26.581 -10.709 1.00 87.75 334 GLU A N 1
ATOM 2654 C CA . GLU A 1 334 ? 6.070 -27.472 -11.844 1.00 87.75 334 GLU A CA 1
ATOM 2655 C C . GLU A 1 334 ? 6.120 -26.740 -13.201 1.00 87.75 334 GLU A C 1
ATOM 2657 O O . GLU A 1 334 ? 5.910 -27.331 -14.261 1.00 87.75 334 GLU A O 1
ATOM 2662 N N . GLY A 1 335 ? 6.372 -25.429 -13.189 1.00 86.44 335 GLY A N 1
ATOM 2663 C CA . GLY A 1 335 ? 6.451 -24.579 -14.367 1.00 86.44 335 GLY A CA 1
ATOM 2664 C C . GLY A 1 335 ? 5.247 -24.765 -15.283 1.00 86.44 335 GLY A C 1
ATOM 2665 O O . GLY A 1 335 ? 4.100 -24.597 -14.871 1.00 86.44 335 GLY A O 1
ATOM 2666 N N . GLY A 1 336 ? 5.525 -25.140 -16.533 1.00 87.00 336 GLY A N 1
ATOM 2667 C CA . GLY A 1 336 ? 4.517 -25.330 -17.573 1.00 87.00 336 GLY A CA 1
ATOM 2668 C C . GLY A 1 336 ? 3.511 -26.456 -17.323 1.00 87.00 336 GLY A C 1
ATOM 2669 O O . GLY A 1 336 ? 2.461 -26.459 -17.965 1.00 87.00 336 GLY A O 1
ATOM 2670 N N . GLU A 1 337 ? 3.816 -27.388 -16.418 1.00 90.31 337 GLU A N 1
ATOM 2671 C CA . GLU A 1 337 ? 2.944 -28.518 -16.071 1.00 90.31 337 GLU A CA 1
ATOM 2672 C C . GLU A 1 337 ? 1.911 -28.150 -14.997 1.00 90.31 337 GLU A C 1
ATOM 2674 O O . GLU A 1 337 ? 0.893 -28.828 -14.861 1.00 90.31 337 GLU A O 1
ATOM 2679 N N . SER A 1 338 ? 2.121 -27.038 -14.284 1.00 91.19 338 SER A N 1
ATOM 2680 C CA . SER A 1 338 ? 1.181 -26.568 -13.270 1.00 91.19 338 SER A CA 1
ATOM 2681 C C . SER A 1 338 ? -0.177 -26.226 -13.885 1.00 91.19 338 SER A C 1
ATOM 2683 O O . SER A 1 338 ? -0.268 -25.480 -14.863 1.00 91.19 338 SER A O 1
ATOM 2685 N N . GLN A 1 339 ? -1.268 -26.646 -13.240 1.00 92.31 339 GLN A N 1
ATOM 2686 C CA . GLN A 1 339 ? -2.628 -26.260 -13.645 1.00 92.31 339 GLN A CA 1
ATOM 2687 C C . GLN A 1 339 ? -2.855 -24.734 -13.663 1.00 92.31 339 GLN A C 1
ATOM 2689 O O . GLN A 1 339 ? -3.735 -24.249 -14.370 1.00 92.31 339 GLN A O 1
ATOM 2694 N N . HIS A 1 340 ? -2.064 -23.970 -12.898 1.00 92.25 340 HIS A N 1
ATOM 2695 C CA . HIS A 1 340 ? -2.167 -22.509 -12.800 1.00 92.25 340 HIS A CA 1
ATOM 2696 C C . HIS A 1 340 ? -1.309 -21.773 -13.841 1.00 92.25 340 HIS A C 1
ATOM 2698 O O . HIS A 1 340 ? -1.454 -20.561 -14.022 1.00 92.25 340 HIS A O 1
ATOM 2704 N N . TRP A 1 341 ? -0.435 -22.490 -14.556 1.00 93.50 341 TRP A N 1
ATOM 2705 C CA . TRP A 1 341 ? 0.459 -21.908 -15.553 1.00 93.50 341 TRP A CA 1
ATOM 2706 C C . TRP A 1 341 ? -0.264 -21.177 -16.690 1.00 93.50 341 TRP A C 1
ATOM 2708 O O . TRP A 1 341 ? 0.140 -20.054 -17.003 1.00 93.50 341 TRP A O 1
ATOM 2718 N N . PRO A 1 342 ? -1.330 -21.726 -17.313 1.00 93.94 342 PRO A N 1
ATOM 2719 C CA . PRO A 1 342 ? -2.001 -21.043 -18.418 1.00 93.94 342 PRO A CA 1
ATOM 2720 C C . PRO A 1 342 ? -2.554 -19.673 -18.015 1.00 93.94 342 PRO A C 1
ATOM 2722 O O . PRO A 1 342 ? -2.430 -18.704 -18.769 1.00 93.94 342 PRO A O 1
ATOM 2725 N N . ASP A 1 343 ? -3.124 -19.584 -16.812 1.00 93.38 343 ASP A N 1
ATOM 2726 C CA . ASP A 1 343 ? -3.687 -18.348 -16.283 1.00 93.38 343 ASP A CA 1
ATOM 2727 C C . ASP A 1 343 ? -2.589 -17.345 -15.931 1.00 93.38 343 ASP A C 1
ATOM 2729 O O . ASP A 1 343 ? -2.637 -16.209 -16.410 1.00 93.38 343 ASP A O 1
ATOM 2733 N N . GLN A 1 344 ? -1.559 -17.770 -15.191 1.00 94.62 344 GLN A N 1
ATOM 2734 C CA . GLN A 1 344 ? -0.441 -16.899 -14.831 1.00 94.62 344 GLN A CA 1
ATOM 2735 C C . GLN A 1 344 ? 0.293 -16.380 -16.076 1.00 94.62 344 GLN A C 1
ATOM 2737 O O . GLN A 1 344 ? 0.531 -15.177 -16.196 1.00 94.62 344 GLN A O 1
ATOM 2742 N N . ARG A 1 345 ? 0.587 -17.251 -17.049 1.00 94.81 345 ARG A N 1
ATOM 2743 C CA . ARG A 1 345 ? 1.227 -16.872 -18.316 1.00 94.81 345 ARG A CA 1
ATOM 2744 C C . ARG A 1 345 ? 0.402 -15.835 -19.073 1.00 94.81 345 ARG A C 1
ATOM 2746 O O . ARG A 1 345 ? 0.967 -14.874 -19.591 1.00 94.81 345 ARG A O 1
ATOM 2753 N N . ARG A 1 346 ? -0.922 -16.011 -19.146 1.00 95.69 346 ARG A N 1
ATOM 2754 C CA . ARG A 1 346 ? -1.817 -15.056 -19.818 1.00 95.69 346 ARG A CA 1
ATOM 2755 C C . ARG A 1 346 ? -1.811 -13.698 -19.118 1.00 95.69 346 ARG A C 1
ATOM 2757 O O . ARG A 1 346 ? -1.721 -12.677 -19.797 1.00 95.69 346 ARG A O 1
ATOM 2764 N N . VAL A 1 347 ? -1.886 -13.680 -17.787 1.00 96.56 347 VAL A N 1
ATOM 2765 C CA . VAL A 1 347 ? -1.835 -12.440 -16.996 1.00 96.56 347 VAL A CA 1
ATOM 2766 C C . VAL A 1 347 ? -0.512 -11.714 -17.230 1.00 96.56 347 VAL A C 1
ATOM 2768 O O . VAL A 1 347 ? -0.524 -10.547 -17.611 1.00 96.56 347 VAL A O 1
ATOM 2771 N N . LEU A 1 348 ? 0.621 -12.408 -17.096 1.00 95.31 348 LEU A N 1
ATOM 2772 C CA . LEU A 1 348 ? 1.948 -11.816 -17.286 1.00 95.31 348 LEU A CA 1
ATOM 2773 C C . LEU A 1 348 ? 2.169 -11.305 -18.715 1.00 95.31 348 LEU A C 1
ATOM 2775 O O . LEU A 1 348 ? 2.730 -10.227 -18.890 1.00 95.31 348 LEU A O 1
ATOM 2779 N N . ALA A 1 349 ? 1.686 -12.022 -19.734 1.00 94.75 349 ALA A N 1
ATOM 2780 C CA . ALA A 1 349 ? 1.756 -11.560 -21.120 1.00 94.75 349 ALA A CA 1
ATOM 2781 C C . ALA A 1 349 ? 0.968 -10.255 -21.332 1.00 94.75 349 ALA A C 1
ATOM 2783 O O . ALA A 1 349 ? 1.455 -9.340 -21.996 1.00 94.75 349 ALA A O 1
ATOM 2784 N N . ASN A 1 350 ? -0.220 -10.137 -20.731 1.00 96.19 350 ASN A N 1
ATOM 2785 C CA . ASN A 1 350 ? -1.019 -8.913 -20.805 1.00 96.19 350 ASN A CA 1
ATOM 2786 C C . ASN A 1 350 ? -0.387 -7.755 -20.021 1.00 96.19 350 ASN A C 1
ATOM 2788 O O . ASN A 1 350 ? -0.361 -6.638 -20.528 1.00 96.19 350 ASN A O 1
ATOM 2792 N N . ILE A 1 351 ? 0.168 -8.012 -18.830 1.00 95.19 351 ILE A N 1
ATOM 2793 C CA . ILE A 1 351 ? 0.927 -7.005 -18.069 1.00 95.19 351 ILE A CA 1
ATOM 2794 C C . ILE A 1 351 ? 2.118 -6.516 -18.896 1.00 95.19 351 ILE A C 1
ATOM 2796 O O . ILE A 1 351 ? 2.296 -5.313 -19.052 1.00 95.19 351 ILE A O 1
ATOM 2800 N N . SER A 1 352 ? 2.899 -7.435 -19.473 1.00 92.38 352 SER A N 1
ATOM 2801 C CA . SER A 1 352 ? 4.047 -7.095 -20.319 1.00 92.38 352 SER A CA 1
ATOM 2802 C C . SER A 1 352 ? 3.634 -6.217 -21.498 1.00 92.38 352 SER A C 1
ATOM 2804 O O . SER A 1 352 ? 4.344 -5.269 -21.824 1.00 92.38 352 SER A O 1
ATOM 2806 N N . LYS A 1 353 ? 2.490 -6.508 -22.128 1.00 93.12 353 LYS A N 1
ATOM 2807 C CA . LYS A 1 353 ? 1.957 -5.706 -23.233 1.00 93.12 353 LYS A CA 1
ATOM 2808 C C . LYS A 1 353 ? 1.548 -4.301 -22.782 1.00 93.12 353 LYS A C 1
ATOM 2810 O O . LYS A 1 353 ? 1.923 -3.336 -23.432 1.00 93.12 353 LYS A O 1
ATOM 2815 N N . GLU A 1 354 ? 0.822 -4.175 -21.673 1.00 93.31 354 GLU A N 1
ATOM 2816 C CA . GLU A 1 354 ? 0.407 -2.870 -21.132 1.00 93.31 354 GLU A CA 1
ATOM 2817 C C . GLU A 1 354 ? 1.612 -2.011 -20.736 1.00 93.31 354 GLU A C 1
ATOM 2819 O O . GLU A 1 354 ? 1.680 -0.839 -21.092 1.00 93.31 354 GLU A O 1
ATOM 2824 N N . LEU A 1 355 ? 2.602 -2.600 -20.059 1.00 91.56 355 LEU A N 1
ATOM 2825 C CA . LEU A 1 355 ? 3.846 -1.903 -19.727 1.00 91.56 355 LEU A CA 1
ATOM 2826 C C . LEU A 1 355 ? 4.610 -1.484 -20.989 1.00 91.56 355 LEU A C 1
ATOM 2828 O O . LEU A 1 355 ? 5.144 -0.381 -21.031 1.00 91.56 355 LEU A O 1
ATOM 2832 N N . SER A 1 356 ? 4.621 -2.328 -22.026 1.00 90.31 356 SER A N 1
ATOM 2833 C CA . SER A 1 356 ? 5.244 -1.986 -23.310 1.00 90.31 356 SER A CA 1
ATOM 2834 C C . SER A 1 356 ? 4.566 -0.778 -23.956 1.00 90.31 356 SER A C 1
ATOM 2836 O O . SER A 1 356 ? 5.258 0.141 -24.379 1.00 90.31 356 SER A O 1
ATOM 2838 N N . ASN A 1 357 ? 3.230 -0.738 -23.961 1.00 89.69 357 ASN A N 1
ATOM 2839 C CA . ASN A 1 357 ? 2.474 0.398 -24.489 1.00 89.69 357 ASN A CA 1
ATOM 2840 C C . ASN A 1 357 ? 2.777 1.691 -23.713 1.00 89.69 357 ASN A C 1
ATOM 2842 O O . ASN A 1 357 ? 2.980 2.731 -24.328 1.00 89.69 357 ASN A O 1
ATOM 2846 N N . LEU A 1 358 ? 2.861 1.629 -22.378 1.00 87.69 358 LEU A N 1
ATOM 2847 C CA . LEU A 1 358 ? 3.180 2.800 -21.549 1.00 87.69 358 LEU A CA 1
ATOM 2848 C C . LEU A 1 358 ? 4.583 3.350 -21.840 1.00 87.69 358 LEU A C 1
ATOM 2850 O O . LEU A 1 358 ? 4.763 4.559 -21.964 1.00 87.69 358 LEU A O 1
ATOM 2854 N N . VAL A 1 359 ? 5.580 2.470 -21.970 1.00 86.31 359 VAL A N 1
ATOM 2855 C CA . VAL A 1 359 ? 6.950 2.884 -22.312 1.00 86.31 359 VAL A CA 1
ATOM 2856 C C . VAL A 1 359 ? 7.009 3.422 -23.743 1.00 86.31 359 VAL A C 1
ATOM 2858 O O . VAL A 1 359 ? 7.681 4.418 -23.996 1.00 86.31 359 VAL A O 1
ATOM 2861 N N . GLU A 1 360 ? 6.286 2.807 -24.681 1.00 87.25 360 GLU A N 1
ATOM 2862 C CA . GLU A 1 360 ? 6.166 3.297 -26.055 1.00 87.25 360 GLU A CA 1
ATOM 2863 C C . GLU A 1 360 ? 5.568 4.711 -26.097 1.00 87.25 360 GLU A C 1
ATOM 2865 O O . GLU A 1 360 ? 6.148 5.600 -26.719 1.00 87.25 360 GLU A O 1
ATOM 2870 N N . GLU A 1 361 ? 4.459 4.947 -25.393 1.00 85.25 361 GLU A N 1
ATOM 2871 C CA . GLU A 1 361 ? 3.835 6.268 -25.277 1.00 85.25 361 GLU A CA 1
ATOM 2872 C C . GLU A 1 361 ? 4.790 7.292 -24.661 1.00 85.25 361 GLU A C 1
ATOM 2874 O O . GLU A 1 361 ? 4.892 8.413 -25.164 1.00 85.25 361 GLU A O 1
ATOM 2879 N N . GLN A 1 362 ? 5.539 6.914 -23.623 1.00 82.25 362 GLN A N 1
ATOM 2880 C CA . GLN A 1 362 ? 6.520 7.794 -22.991 1.00 82.25 362 GLN A CA 1
ATOM 2881 C C . GLN A 1 362 ? 7.660 8.172 -23.950 1.00 82.25 362 GLN A C 1
ATOM 2883 O O . GLN A 1 362 ? 8.046 9.339 -24.011 1.00 82.25 362 GLN A O 1
ATOM 2888 N N . ILE A 1 363 ? 8.164 7.215 -24.737 1.00 82.38 363 ILE A N 1
ATOM 2889 C CA . ILE A 1 363 ? 9.196 7.463 -25.754 1.00 82.38 363 ILE A CA 1
ATOM 2890 C C . ILE A 1 363 ? 8.658 8.388 -26.852 1.00 82.38 363 ILE A C 1
ATOM 2892 O O . ILE A 1 363 ? 9.316 9.361 -27.214 1.00 82.38 363 ILE A O 1
ATOM 2896 N N . ILE A 1 364 ? 7.458 8.112 -27.373 1.00 80.81 364 ILE A N 1
ATOM 2897 C CA . ILE A 1 364 ? 6.851 8.895 -28.463 1.00 80.81 364 ILE A CA 1
ATOM 2898 C C . ILE A 1 364 ? 6.564 10.329 -28.017 1.00 80.81 364 ILE A C 1
ATOM 2900 O O . ILE A 1 364 ? 6.823 11.276 -28.756 1.00 80.81 364 ILE A O 1
ATOM 2904 N N . SER A 1 365 ? 6.020 10.488 -26.814 1.00 80.31 365 SER A N 1
ATOM 2905 C CA . SER A 1 365 ? 5.672 11.795 -26.255 1.00 80.31 365 SER A CA 1
ATOM 2906 C C . SER A 1 365 ? 6.867 12.545 -25.667 1.00 80.31 365 SER A C 1
ATOM 2908 O O . SER A 1 365 ? 6.707 13.697 -25.269 1.00 80.31 365 SER A O 1
ATOM 2910 N N . GLN A 1 366 ? 8.040 11.901 -25.598 1.00 74.12 366 GLN A N 1
ATOM 2911 C CA . GLN A 1 366 ? 9.241 12.402 -24.921 1.00 74.12 366 GLN A CA 1
ATOM 2912 C C . GLN A 1 366 ? 8.936 12.893 -23.495 1.00 74.12 366 GLN A C 1
ATOM 2914 O O . GLN A 1 366 ? 9.557 13.829 -22.988 1.00 74.12 366 GLN A O 1
ATOM 2919 N N . GLN A 1 367 ? 7.942 12.276 -22.847 1.00 62.50 367 GLN A N 1
ATOM 2920 C CA . GLN A 1 367 ? 7.489 12.677 -21.524 1.00 62.50 367 GLN A CA 1
ATOM 2921 C C . GLN A 1 367 ? 8.517 12.294 -20.462 1.00 62.50 367 GLN A C 1
ATOM 2923 O O . GLN A 1 367 ? 9.032 11.171 -20.413 1.00 62.50 367 GLN A O 1
ATOM 2928 N N . GLN A 1 368 ? 8.769 13.234 -19.553 1.00 57.78 368 GLN A N 1
ATOM 2929 C CA . GLN A 1 368 ? 9.509 12.936 -18.336 1.00 57.78 368 GLN A CA 1
ATOM 2930 C C . GLN A 1 368 ? 8.740 11.920 -17.474 1.00 57.78 368 GLN A C 1
ATOM 2932 O O . GLN A 1 368 ? 7.509 11.856 -17.555 1.00 57.78 368 GLN A O 1
ATOM 2937 N N . PRO A 1 369 ? 9.442 11.130 -16.637 1.00 55.94 369 PRO A N 1
ATOM 2938 C CA . PRO A 1 369 ? 8.796 10.230 -15.691 1.00 55.94 369 PRO A CA 1
ATOM 2939 C C . PRO A 1 369 ? 7.720 10.956 -14.881 1.00 55.94 369 PRO A C 1
ATOM 2941 O O . PRO A 1 369 ? 7.915 12.099 -14.458 1.00 55.94 369 PRO A O 1
ATOM 2944 N N . ALA A 1 370 ? 6.588 10.286 -14.652 1.00 50.47 370 ALA A N 1
ATOM 2945 C CA . ALA A 1 370 ? 5.510 10.854 -13.855 1.00 50.47 370 ALA A CA 1
ATOM 2946 C C . ALA A 1 370 ? 6.045 11.312 -12.481 1.00 50.47 370 ALA A C 1
ATOM 2948 O O . ALA A 1 370 ? 6.842 10.592 -11.867 1.00 50.47 370 ALA A O 1
ATOM 2949 N N . PRO A 1 371 ? 5.609 12.480 -11.970 1.00 51.56 371 PRO A N 1
ATOM 2950 C CA . PRO A 1 371 ? 6.023 12.947 -10.656 1.00 51.56 371 PRO A CA 1
ATOM 2951 C C . PRO A 1 371 ? 5.756 11.881 -9.592 1.00 51.56 371 PRO A C 1
ATOM 2953 O O . PRO A 1 371 ? 4.676 11.288 -9.557 1.00 51.56 371 PRO A O 1
ATOM 2956 N N . TRP A 1 372 ? 6.721 11.665 -8.697 1.00 48.97 372 TRP A N 1
ATOM 2957 C CA . TRP A 1 372 ? 6.574 10.744 -7.571 1.00 48.97 372 TRP A CA 1
ATOM 2958 C C . TRP A 1 372 ? 5.313 11.077 -6.753 1.00 48.97 372 TRP A C 1
ATOM 2960 O O . TRP A 1 372 ? 5.101 12.223 -6.346 1.00 48.97 372 TRP A O 1
ATOM 2970 N N . GLN A 1 373 ? 4.483 10.066 -6.488 1.00 54.16 373 GLN A N 1
ATOM 2971 C CA . GLN A 1 373 ? 3.319 10.158 -5.602 1.00 54.16 373 GLN A CA 1
ATOM 2972 C C . GLN A 1 373 ? 3.532 9.272 -4.367 1.00 54.16 373 GLN A C 1
ATOM 2974 O O . GLN A 1 373 ? 4.138 8.212 -4.490 1.00 54.16 373 GLN A O 1
ATOM 2979 N N . PRO A 1 374 ? 3.078 9.647 -3.161 1.00 50.81 374 PRO A N 1
ATOM 2980 C CA . PRO A 1 374 ? 3.149 8.751 -2.008 1.00 50.81 374 PRO A CA 1
ATOM 2981 C C . PRO A 1 374 ? 2.309 7.482 -2.241 1.00 50.81 374 PRO A C 1
ATOM 2983 O O . PRO A 1 374 ? 1.257 7.530 -2.871 1.00 50.81 374 PRO A O 1
ATOM 2986 N N . ASP A 1 375 ? 2.773 6.339 -1.727 1.00 52.00 375 ASP A N 1
ATOM 2987 C CA . ASP A 1 375 ? 2.068 5.044 -1.830 1.00 52.00 375 ASP A CA 1
ATOM 2988 C C . ASP A 1 375 ? 0.873 4.935 -0.859 1.00 52.00 375 ASP A C 1
ATOM 2990 O O . ASP A 1 375 ? -0.016 4.098 -1.014 1.00 52.00 375 ASP A O 1
ATOM 2994 N N . SER A 1 376 ? 0.857 5.807 0.148 1.00 55.28 376 SER A N 1
ATOM 2995 C CA . SER A 1 376 ? -0.128 5.863 1.217 1.00 55.28 376 SER A CA 1
ATOM 2996 C C . SER A 1 376 ? -0.969 7.126 1.057 1.00 55.28 376 SER A C 1
ATOM 2998 O O . SER A 1 376 ? -0.437 8.240 1.049 1.00 55.28 376 SER A O 1
ATOM 3000 N N . VAL A 1 377 ? -2.288 6.969 0.961 1.00 58.59 377 VAL A N 1
ATOM 3001 C CA . VAL A 1 377 ? -3.206 8.110 0.922 1.00 58.59 377 VAL A CA 1
ATOM 3002 C C . VAL A 1 377 ? -3.495 8.530 2.349 1.00 58.59 377 VAL A C 1
ATOM 3004 O O . VAL A 1 377 ? -4.160 7.833 3.114 1.00 58.59 377 VAL A O 1
ATOM 3007 N N . THR A 1 378 ? -3.004 9.703 2.721 1.00 55.25 378 THR A N 1
ATOM 3008 C CA . THR A 1 378 ? -3.504 10.369 3.911 1.00 55.25 378 THR A CA 1
ATOM 3009 C C . THR A 1 378 ? -4.733 11.150 3.478 1.00 55.25 378 THR A C 1
ATOM 3011 O O . THR A 1 378 ? -4.629 12.088 2.690 1.00 55.25 378 THR A O 1
ATOM 3014 N N . ASN A 1 379 ? -5.924 10.765 3.948 1.00 52.09 379 ASN A N 1
ATOM 3015 C CA . ASN A 1 379 ? -7.203 11.422 3.609 1.00 52.09 379 ASN A CA 1
ATOM 3016 C C . ASN A 1 379 ? -7.283 12.911 4.039 1.00 52.09 379 ASN A C 1
ATOM 3018 O O . ASN A 1 379 ? -8.371 13.457 4.162 1.00 52.09 379 ASN A O 1
ATOM 3022 N N . ILE A 1 380 ? -6.151 13.583 4.265 1.00 49.28 380 ILE A N 1
ATOM 3023 C CA . ILE A 1 380 ? -6.032 15.042 4.267 1.00 49.28 380 ILE A CA 1
ATOM 3024 C C . ILE A 1 380 ? -6.511 15.618 2.924 1.00 49.28 380 ILE A C 1
ATOM 3026 O O . ILE A 1 380 ? -7.092 16.694 2.909 1.00 49.28 380 ILE A O 1
ATOM 3030 N N . THR A 1 381 ? -6.330 14.891 1.813 1.00 39.91 381 THR A N 1
ATOM 3031 C CA . THR A 1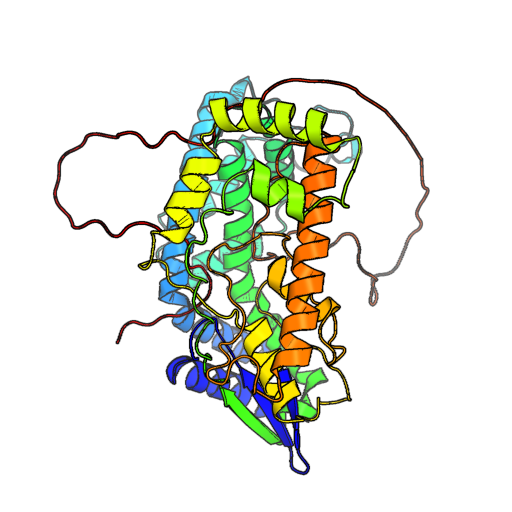 381 ? -6.607 15.402 0.454 1.00 39.91 381 THR A CA 1
ATOM 3032 C C . THR A 1 381 ? -7.960 14.988 -0.144 1.00 39.91 381 THR A C 1
ATOM 3034 O O . THR A 1 381 ? -8.235 15.323 -1.288 1.00 39.91 381 THR A O 1
ATOM 3037 N N . ALA A 1 382 ? -8.820 14.274 0.589 1.00 32.44 382 ALA A N 1
ATOM 3038 C CA . ALA A 1 382 ? -10.078 13.742 0.052 1.00 32.44 382 ALA A CA 1
ATOM 3039 C C . ALA A 1 382 ? -11.305 14.325 0.769 1.00 32.44 382 ALA A C 1
ATOM 3041 O O . ALA A 1 382 ? -12.003 13.624 1.494 1.00 32.44 382 ALA A O 1
ATOM 3042 N N . VAL A 1 383 ? -11.563 15.616 0.543 1.00 30.95 383 VAL A N 1
ATOM 3043 C CA . VAL A 1 383 ? -12.911 16.210 0.636 1.00 30.95 383 VAL A CA 1
ATOM 3044 C C . VAL A 1 383 ? -13.101 17.178 -0.537 1.00 30.95 383 VAL A C 1
ATOM 3046 O O . VAL A 1 383 ? -13.444 18.332 -0.347 1.00 30.95 383 VAL A O 1
ATOM 3049 N N . MET A 1 384 ? -12.810 16.745 -1.764 1.00 29.39 384 MET A N 1
ATOM 3050 C CA . MET A 1 384 ? -13.337 17.372 -2.983 1.00 29.39 384 MET A CA 1
ATOM 3051 C C . MET A 1 384 ? -13.358 16.312 -4.086 1.00 29.39 384 MET A C 1
ATOM 3053 O O . MET A 1 384 ? -12.336 16.041 -4.706 1.00 29.39 384 MET A O 1
ATOM 3057 N N . GLY A 1 385 ? -14.514 15.675 -4.294 1.00 27.97 385 GLY A N 1
ATOM 3058 C CA . GLY A 1 385 ? -14.734 14.807 -5.456 1.00 27.97 385 GLY A CA 1
ATOM 3059 C C . GLY A 1 385 ? -14.916 13.315 -5.174 1.00 27.97 385 GLY A C 1
ATOM 3060 O O . GLY A 1 385 ? -14.329 12.492 -5.860 1.00 27.97 385 GLY A O 1
ATOM 3061 N N . SER A 1 386 ? -15.755 12.928 -4.214 1.00 25.25 386 SER A N 1
ATOM 3062 C CA . SER A 1 386 ? -16.585 11.727 -4.388 1.00 25.25 386 SER A CA 1
ATOM 3063 C C . SER A 1 386 ? -17.866 11.860 -3.564 1.00 25.25 386 SER A C 1
ATOM 3065 O O . SER A 1 386 ? -17.894 12.479 -2.507 1.00 25.25 386 SER A O 1
ATOM 3067 N N . VAL A 1 387 ? -18.940 11.383 -4.176 1.00 23.81 387 VAL A N 1
ATOM 3068 C CA . VAL A 1 387 ? -20.363 11.620 -3.925 1.00 23.81 387 VAL A CA 1
ATOM 3069 C C . VAL A 1 387 ? -20.769 11.677 -2.445 1.00 23.81 387 VAL A C 1
ATOM 3071 O O . VAL A 1 387 ? -20.533 10.749 -1.675 1.00 23.81 387 VAL A O 1
ATOM 3074 N N . SER A 1 388 ? -21.469 12.758 -2.096 1.00 23.59 388 SER A N 1
ATOM 3075 C CA . SER A 1 388 ? -22.157 12.973 -0.828 1.00 23.59 388 SER A CA 1
ATOM 3076 C C . SER A 1 388 ? -23.085 11.815 -0.453 1.00 23.59 388 SER A C 1
ATOM 3078 O O . SER A 1 388 ? -24.048 11.524 -1.162 1.00 23.59 388 SER A O 1
ATOM 3080 N N . LEU A 1 389 ? -22.901 11.268 0.748 1.00 28.52 389 LEU A N 1
ATOM 3081 C CA . LEU A 1 389 ? -24.035 10.945 1.609 1.00 28.52 389 LEU A CA 1
ATOM 3082 C C . LEU A 1 389 ? -24.213 12.125 2.571 1.00 28.52 389 LEU A C 1
ATOM 3084 O O . LEU A 1 389 ? -23.526 12.242 3.577 1.00 28.52 389 LEU A O 1
ATOM 3088 N N . SER A 1 390 ? -25.116 13.018 2.156 1.00 29.25 390 SER A N 1
ATOM 3089 C CA . SER A 1 390 ? -25.737 14.116 2.908 1.00 29.25 390 SER A CA 1
ATOM 3090 C C . SER A 1 390 ? -24.824 15.109 3.642 1.00 29.25 390 SER A C 1
ATOM 3092 O O . SER A 1 390 ? -24.693 15.043 4.858 1.00 29.25 390 SER A O 1
ATOM 3094 N N . GLU A 1 391 ? -24.390 16.144 2.924 1.00 28.12 391 GLU A N 1
ATOM 3095 C CA . GLU A 1 391 ? -24.486 17.529 3.407 1.00 28.12 391 GLU A CA 1
ATOM 3096 C C . GLU A 1 391 ? -25.098 18.358 2.265 1.00 28.12 391 GLU A C 1
ATOM 3098 O O . GLU A 1 391 ? -24.750 18.176 1.097 1.00 28.12 391 GLU A O 1
ATOM 3103 N N . GLY A 1 392 ? -26.141 19.129 2.578 1.00 25.97 392 GLY A N 1
ATOM 3104 C CA . GLY A 1 392 ? -27.028 19.755 1.596 1.00 25.97 392 GLY A CA 1
ATOM 3105 C C . GLY A 1 392 ? -26.601 21.156 1.156 1.00 25.97 392 GLY A C 1
ATOM 3106 O O . GLY A 1 392 ? -26.075 21.905 1.970 1.00 25.97 392 GLY A O 1
ATOM 3107 N N . GLY A 1 393 ? -26.950 21.486 -0.100 1.00 24.05 393 GLY A N 1
ATOM 3108 C CA . GLY A 1 393 ? -27.006 22.829 -0.713 1.00 24.05 393 GLY A CA 1
ATOM 3109 C C . GLY A 1 393 ? -25.636 23.472 -0.979 1.00 24.05 393 GLY A C 1
ATOM 3110 O O . GLY A 1 393 ? -24.786 23.476 -0.110 1.00 24.05 393 GLY A O 1
ATOM 3111 N N . GLU A 1 394 ? -25.299 24.061 -2.124 1.00 24.83 394 GLU A N 1
ATOM 3112 C CA . GLU A 1 394 ? -26.065 24.591 -3.250 1.00 24.83 394 GLU A CA 1
ATOM 3113 C C . GLU A 1 394 ? -25.183 24.621 -4.523 1.00 24.83 394 GLU A C 1
ATOM 3115 O O . GLU A 1 394 ? -24.031 24.194 -4.525 1.00 24.83 394 GLU A O 1
ATOM 3120 N N . ALA A 1 395 ? -25.790 25.074 -5.617 1.00 23.17 395 ALA A N 1
ATOM 3121 C CA . ALA A 1 395 ? -25.461 24.857 -7.019 1.00 23.17 395 ALA A CA 1
ATOM 3122 C C . ALA A 1 395 ? -24.091 25.349 -7.538 1.00 23.17 395 ALA A C 1
ATOM 3124 O O . ALA A 1 395 ? -23.563 26.386 -7.148 1.00 23.17 395 ALA A O 1
ATOM 3125 N N . PHE A 1 396 ? -23.599 24.589 -8.521 1.00 22.22 396 PHE A N 1
ATOM 3126 C CA . PHE A 1 396 ? -22.504 24.899 -9.440 1.00 22.22 396 PHE A CA 1
ATOM 3127 C C . PHE A 1 396 ? -22.945 25.898 -10.521 1.00 22.22 396 PHE A C 1
ATOM 3129 O O . PHE A 1 396 ? -24.027 25.746 -11.085 1.00 22.22 396 PHE A O 1
ATOM 3136 N N . GLU A 1 397 ? -22.038 26.789 -10.923 1.00 22.64 397 GLU A N 1
ATOM 3137 C CA . GLU A 1 397 ? -21.965 27.279 -12.303 1.00 22.64 397 GLU A CA 1
ATOM 3138 C C . GLU A 1 397 ? -20.536 27.078 -12.824 1.00 22.64 397 GLU A C 1
ATOM 3140 O O . GLU A 1 397 ? -19.559 27.525 -12.221 1.00 22.64 397 GLU A O 1
ATOM 3145 N N . SER A 1 398 ? -20.440 26.329 -13.920 1.00 24.45 398 SER A N 1
ATOM 3146 C CA . SER A 1 398 ? -19.209 25.962 -14.618 1.00 24.45 398 SER A CA 1
ATOM 3147 C C . SER A 1 398 ? -18.752 27.086 -15.547 1.00 24.45 398 SER A C 1
ATOM 3149 O O . SER A 1 398 ? -19.572 27.706 -16.222 1.00 24.45 398 SER A O 1
ATOM 3151 N N . GLY A 1 399 ? -17.440 27.302 -15.629 1.00 22.50 399 GLY A N 1
ATOM 3152 C CA . GLY A 1 399 ? -16.817 28.198 -16.598 1.00 22.50 399 GLY A CA 1
ATOM 3153 C C . GLY A 1 399 ? -15.541 27.575 -17.145 1.00 22.50 399 GLY A C 1
ATOM 3154 O O . GLY A 1 399 ? -14.539 27.479 -16.439 1.00 22.50 399 GLY A O 1
ATOM 3155 N N . ASP A 1 400 ? -15.618 27.129 -18.392 1.00 24.16 400 ASP A N 1
ATOM 3156 C CA . ASP A 1 400 ? -14.557 26.469 -19.143 1.00 24.16 400 ASP A CA 1
ATOM 3157 C C . ASP A 1 400 ? -13.447 27.461 -19.529 1.00 24.16 400 ASP A C 1
ATOM 3159 O O . ASP A 1 400 ? -13.718 28.602 -19.903 1.00 24.16 400 ASP A O 1
ATOM 3163 N N . GLY A 1 401 ? -12.189 27.016 -19.501 1.00 23.22 401 GLY A N 1
ATOM 3164 C CA . GLY A 1 401 ? -11.048 27.834 -19.915 1.00 23.22 401 GLY A CA 1
ATOM 3165 C C . GLY A 1 401 ? -9.831 26.990 -20.265 1.00 23.22 401 GLY A C 1
ATOM 3166 O O . GLY A 1 401 ? -9.026 26.656 -19.403 1.00 23.22 401 GLY A O 1
ATOM 3167 N N . GLN A 1 402 ? -9.715 26.641 -21.546 1.00 24.48 402 GLN A N 1
ATOM 3168 C CA . GLN A 1 402 ? -8.512 26.086 -22.165 1.00 24.48 402 GLN A CA 1
ATOM 3169 C C . GLN A 1 402 ? -7.355 27.090 -22.107 1.00 24.48 402 GLN A C 1
ATOM 3171 O O . GLN A 1 402 ? -7.541 28.254 -22.462 1.00 24.48 402 GLN A O 1
ATOM 3176 N N . SER A 1 403 ? -6.136 26.622 -21.836 1.00 23.52 403 SER A N 1
ATOM 3177 C CA . SER A 1 403 ? -4.949 27.231 -22.437 1.00 23.52 403 SER A CA 1
ATOM 3178 C C . SER A 1 403 ? -3.803 26.231 -22.600 1.00 23.52 403 SER A C 1
ATOM 3180 O O . SER A 1 403 ? -3.313 25.610 -21.661 1.00 23.52 403 SER A O 1
ATOM 3182 N N . ASN A 1 404 ? -3.408 26.097 -23.864 1.00 22.55 404 ASN A N 1
ATOM 3183 C CA . ASN A 1 404 ? -2.142 25.554 -24.329 1.00 22.55 404 ASN A CA 1
ATOM 3184 C C . ASN A 1 404 ? -0.983 26.393 -23.788 1.00 22.55 404 ASN A C 1
ATOM 3186 O O . ASN A 1 404 ? -1.026 27.611 -23.960 1.00 22.55 404 ASN A O 1
ATOM 3190 N N . VAL A 1 405 ? 0.091 25.759 -23.312 1.00 24.53 405 VAL A N 1
ATOM 3191 C CA . VAL A 1 405 ? 1.444 26.305 -23.488 1.00 24.53 405 VAL A CA 1
ATOM 3192 C C . VAL A 1 405 ? 2.439 25.166 -23.702 1.00 24.53 405 VAL A C 1
ATOM 3194 O O . VAL A 1 405 ? 2.403 24.130 -23.044 1.00 24.53 405 VAL A O 1
ATOM 3197 N N . THR A 1 406 ? 3.263 25.405 -24.707 1.00 21.91 406 THR A N 1
ATOM 3198 C CA . THR A 1 406 ? 4.300 24.603 -25.338 1.00 21.91 406 THR A CA 1
ATOM 3199 C C . THR A 1 406 ? 5.640 24.656 -24.606 1.00 21.91 406 THR A C 1
ATOM 3201 O O . THR A 1 406 ? 5.988 25.680 -24.027 1.00 21.91 406 THR A O 1
ATOM 3204 N N . ASP A 1 407 ? 6.396 23.581 -24.820 1.00 22.11 407 ASP A N 1
ATOM 3205 C CA . ASP A 1 407 ? 7.851 23.499 -24.988 1.00 22.11 407 ASP A CA 1
ATOM 3206 C C . ASP A 1 407 ? 8.832 23.624 -23.808 1.00 22.11 407 ASP A C 1
ATOM 3208 O O . ASP A 1 407 ? 9.048 24.672 -23.211 1.00 22.11 407 ASP A O 1
ATOM 3212 N N . SER A 1 408 ? 9.531 22.491 -23.677 1.00 22.97 408 SER A N 1
ATOM 3213 C CA . SER A 1 408 ? 10.983 22.297 -23.722 1.00 22.97 408 SER A CA 1
ATOM 3214 C C . SER A 1 408 ? 11.843 22.578 -22.494 1.00 22.97 408 SER A C 1
ATOM 3216 O O . SER A 1 408 ? 11.830 23.637 -21.880 1.00 22.97 408 SER A O 1
ATOM 3218 N N . ASP A 1 409 ? 12.693 21.573 -22.283 1.00 22.53 409 ASP A N 1
ATOM 3219 C CA . ASP A 1 409 ? 13.987 21.572 -21.614 1.00 22.53 409 ASP A CA 1
ATOM 3220 C C . ASP A 1 409 ? 13.996 21.628 -20.086 1.00 22.53 409 ASP A C 1
ATOM 3222 O O . ASP A 1 409 ? 14.027 22.680 -19.456 1.00 22.53 409 ASP A O 1
ATOM 3226 N N . SER A 1 410 ? 14.164 20.449 -19.479 1.00 26.52 410 SER A N 1
ATOM 3227 C CA . SER A 1 410 ? 15.456 20.106 -18.858 1.00 26.52 410 SER A CA 1
ATOM 3228 C C . SER A 1 410 ? 15.428 18.681 -18.305 1.00 26.52 410 SER A C 1
ATOM 3230 O O . SER A 1 410 ? 14.821 18.390 -17.275 1.00 26.52 410 SER A O 1
ATOM 3232 N N . LEU A 1 411 ? 16.093 17.785 -19.035 1.00 23.36 411 LEU A N 1
ATOM 3233 C CA . LEU A 1 411 ? 16.507 16.453 -18.607 1.00 23.36 411 LEU A CA 1
ATOM 3234 C C . LEU A 1 411 ? 17.818 16.591 -17.839 1.00 23.36 411 LEU A C 1
ATOM 3236 O O . LEU A 1 411 ? 18.810 17.029 -18.416 1.00 23.36 411 LEU A O 1
ATOM 3240 N N . ALA A 1 412 ? 17.828 16.220 -16.557 1.00 23.16 412 ALA A N 1
ATOM 3241 C CA . ALA A 1 412 ? 19.072 16.114 -15.808 1.00 23.16 412 ALA A CA 1
ATOM 3242 C C . ALA A 1 412 ? 18.915 15.273 -14.519 1.00 23.16 412 ALA A C 1
ATOM 3244 O O . ALA A 1 412 ? 18.410 15.747 -13.492 1.00 23.16 412 ALA A O 1
ATOM 3245 N N . HIS A 1 413 ? 19.466 14.058 -14.595 1.00 30.06 413 HIS A N 1
ATOM 3246 C CA . HIS A 1 413 ? 20.073 13.272 -13.509 1.00 30.06 413 HIS A CA 1
ATOM 3247 C C . HIS A 1 413 ? 19.198 12.250 -12.768 1.00 30.06 413 HIS A C 1
ATOM 3249 O O . HIS A 1 413 ? 18.560 12.542 -11.756 1.00 30.06 413 HIS A O 1
ATOM 3255 N N . LEU A 1 414 ? 19.270 11.017 -13.285 1.00 25.41 414 LEU A N 1
ATOM 3256 C CA . LEU A 1 414 ? 19.597 9.832 -12.489 1.00 25.41 414 LEU A CA 1
ATOM 3257 C C . LEU A 1 414 ? 21.119 9.829 -12.253 1.00 25.41 414 LEU A C 1
ATOM 3259 O O . LEU A 1 414 ? 21.859 10.218 -13.154 1.00 25.41 414 LEU A O 1
ATOM 3263 N N . ASN A 1 415 ? 21.530 9.365 -11.074 1.00 25.27 415 ASN A N 1
ATOM 3264 C CA . ASN A 1 415 ? 22.879 9.385 -10.496 1.00 25.27 415 ASN A CA 1
ATOM 3265 C C . ASN A 1 415 ? 23.376 10.769 -10.072 1.00 25.27 415 ASN A C 1
ATOM 3267 O O . ASN A 1 415 ? 23.703 11.599 -10.908 1.00 25.27 415 ASN A O 1
ATOM 3271 N N . ASP A 1 416 ? 23.403 10.973 -8.756 1.00 25.48 416 ASP A N 1
ATOM 3272 C CA . ASP A 1 416 ? 24.615 11.360 -8.032 1.00 25.48 416 ASP A CA 1
ATOM 3273 C C . ASP A 1 416 ? 24.433 10.903 -6.576 1.00 25.48 416 ASP A C 1
ATOM 3275 O O . ASP A 1 416 ? 23.701 11.498 -5.783 1.00 25.48 416 ASP A O 1
ATOM 3279 N N . ASP A 1 417 ? 25.037 9.756 -6.286 1.00 28.72 417 ASP A N 1
ATOM 3280 C CA . ASP A 1 417 ? 25.593 9.458 -4.975 1.00 28.72 417 ASP A CA 1
ATOM 3281 C C . ASP A 1 417 ? 26.915 10.223 -4.920 1.00 28.72 417 ASP A C 1
ATOM 3283 O O . ASP A 1 417 ? 27.727 10.027 -5.816 1.00 28.72 417 ASP A O 1
ATOM 3287 N N . GLU A 1 418 ? 27.106 11.119 -3.952 1.00 26.14 418 GLU A N 1
ATOM 3288 C CA . GLU A 1 418 ? 28.423 11.344 -3.358 1.00 26.14 418 GLU A CA 1
ATOM 3289 C C . GLU A 1 418 ? 28.340 12.193 -2.071 1.00 26.14 418 GLU A C 1
ATOM 3291 O O . GLU A 1 418 ? 27.840 13.317 -2.034 1.00 26.14 418 GLU A O 1
ATOM 3296 N N . THR A 1 419 ? 28.894 11.580 -1.024 1.00 24.03 419 THR A N 1
ATOM 3297 C CA . THR A 1 419 ? 29.864 12.130 -0.065 1.00 24.03 419 THR A CA 1
ATOM 3298 C C . THR A 1 419 ? 29.452 13.305 0.831 1.00 24.03 419 THR A C 1
ATOM 3300 O O . THR A 1 419 ? 29.564 14.484 0.507 1.00 24.03 419 THR A O 1
ATOM 3303 N N . ILE A 1 420 ? 29.154 12.967 2.090 1.00 26.41 420 ILE A N 1
ATOM 3304 C CA . ILE A 1 420 ? 29.529 13.816 3.224 1.00 26.41 420 ILE A CA 1
ATOM 3305 C C . ILE A 1 420 ? 30.522 13.023 4.068 1.00 26.41 420 ILE A C 1
ATOM 3307 O O . ILE A 1 420 ? 30.159 12.078 4.764 1.00 26.41 420 ILE A O 1
ATOM 3311 N N . ASP A 1 421 ? 31.784 13.430 3.970 1.00 24.56 421 ASP A N 1
ATOM 3312 C CA . ASP A 1 421 ? 32.822 13.147 4.951 1.00 24.56 421 ASP A CA 1
ATOM 3313 C C . ASP A 1 421 ? 32.398 13.746 6.299 1.00 24.56 421 ASP A C 1
ATOM 3315 O O . ASP A 1 421 ? 32.197 14.957 6.406 1.00 24.56 421 ASP A O 1
ATOM 3319 N N . ASN A 1 422 ? 32.192 12.887 7.297 1.00 26.22 422 ASN A N 1
ATOM 3320 C CA . ASN A 1 422 ? 32.557 13.149 8.684 1.00 26.22 422 ASN A CA 1
ATOM 3321 C C . ASN A 1 422 ? 32.618 11.817 9.437 1.00 26.22 422 ASN A C 1
ATOM 3323 O O . ASN A 1 422 ? 31.620 11.123 9.621 1.00 26.22 422 ASN A O 1
ATOM 3327 N N . THR A 1 423 ? 33.832 11.510 9.869 1.00 26.86 423 THR A N 1
ATOM 3328 C CA . THR A 1 423 ? 34.206 10.576 10.928 1.00 26.86 423 THR A CA 1
ATOM 3329 C C . THR A 1 423 ? 33.231 10.591 12.108 1.00 26.86 423 THR A C 1
ATOM 3331 O O . THR A 1 423 ? 33.076 11.621 12.760 1.00 26.86 423 THR A O 1
ATOM 3334 N N . ASP A 1 424 ? 32.579 9.460 12.371 1.00 26.20 424 ASP A N 1
ATOM 3335 C CA . ASP A 1 424 ? 32.715 8.684 13.611 1.00 26.20 424 ASP A CA 1
ATOM 3336 C C . ASP A 1 424 ? 31.815 7.435 13.533 1.00 26.20 424 ASP A C 1
ATOM 3338 O O . ASP A 1 424 ? 30.669 7.500 13.091 1.00 26.20 424 ASP A O 1
ATOM 3342 N N . ASP A 1 425 ? 32.390 6.294 13.923 1.00 26.94 425 ASP A N 1
ATOM 3343 C CA . ASP A 1 425 ? 31.807 4.949 13.958 1.00 26.94 425 ASP A CA 1
ATOM 3344 C C . ASP A 1 425 ? 30.372 4.904 14.523 1.00 26.94 425 ASP A C 1
ATOM 3346 O O . ASP A 1 425 ? 30.169 5.144 15.713 1.00 26.94 425 ASP A O 1
ATOM 3350 N N . ASP A 1 426 ? 29.405 4.466 13.710 1.00 26.36 426 ASP A N 1
ATOM 3351 C CA . ASP A 1 426 ? 28.566 3.313 14.057 1.00 26.36 426 ASP A CA 1
ATOM 3352 C C . ASP A 1 426 ? 27.926 2.704 12.793 1.00 26.36 426 ASP A C 1
ATOM 3354 O O . ASP A 1 426 ? 27.482 3.402 11.882 1.00 26.36 426 ASP A O 1
ATOM 3358 N N . SER A 1 427 ? 27.940 1.378 12.756 1.00 28.09 427 SER A N 1
ATOM 3359 C CA . SER A 1 427 ? 27.448 0.445 11.734 1.00 28.09 427 SER A CA 1
ATOM 3360 C C . SER A 1 427 ? 26.262 0.913 10.859 1.00 28.09 427 SER A C 1
ATOM 3362 O O . SER A 1 427 ? 25.164 1.196 11.335 1.00 28.09 427 SER A O 1
ATOM 3364 N N . GLY A 1 428 ? 26.499 0.962 9.541 1.00 23.67 428 GLY A N 1
ATOM 3365 C CA . GLY A 1 428 ? 25.535 1.386 8.526 1.00 23.67 428 GLY A CA 1
ATOM 3366 C C . GLY A 1 428 ? 24.676 0.248 7.974 1.00 23.67 428 GLY A C 1
ATOM 3367 O O . GLY A 1 428 ? 25.194 -0.668 7.342 1.00 23.67 428 GLY A O 1
ATOM 3368 N N . ASP A 1 429 ? 23.361 0.382 8.143 1.00 25.12 429 ASP A N 1
ATOM 3369 C CA . ASP A 1 429 ? 22.344 -0.331 7.367 1.00 25.12 429 ASP A CA 1
ATOM 3370 C C . ASP A 1 429 ? 21.883 0.561 6.204 1.00 25.12 429 ASP A C 1
ATOM 3372 O O . ASP A 1 429 ? 21.468 1.710 6.399 1.00 25.12 429 ASP A O 1
ATOM 3376 N N . SER A 1 430 ? 21.965 0.039 4.980 1.00 25.58 430 SER A N 1
ATOM 3377 C CA . SER A 1 430 ? 21.514 0.702 3.758 1.00 25.58 430 SER A CA 1
ATOM 3378 C C . SER A 1 430 ? 19.984 0.851 3.734 1.00 25.58 430 SER A C 1
ATOM 3380 O O . SER A 1 430 ? 19.211 -0.056 4.045 1.00 25.58 430 SER A O 1
ATOM 3382 N N . TYR A 1 431 ? 19.534 2.057 3.386 1.00 27.53 431 TYR A N 1
ATOM 3383 C CA . TYR A 1 431 ? 18.140 2.481 3.461 1.00 27.53 431 TYR A CA 1
ATOM 3384 C C . TYR A 1 431 ? 17.328 2.004 2.252 1.00 27.53 431 TYR A C 1
ATOM 3386 O O . TYR A 1 431 ? 17.096 2.763 1.312 1.00 27.53 431 TYR A O 1
ATOM 3394 N N . GLU A 1 432 ? 16.810 0.780 2.306 1.00 27.72 432 GLU A N 1
ATOM 3395 C CA . GLU A 1 432 ? 15.663 0.404 1.478 1.00 27.72 432 GLU A CA 1
ATOM 3396 C C . GLU A 1 432 ? 14.354 0.837 2.160 1.00 27.72 432 GLU A C 1
ATOM 3398 O O . GLU A 1 432 ? 14.046 0.463 3.297 1.00 27.72 432 GLU A O 1
ATOM 3403 N N . GLU A 1 433 ? 13.536 1.636 1.465 1.00 31.59 433 GLU A N 1
ATOM 3404 C CA . GLU A 1 433 ? 12.165 1.964 1.873 1.00 31.59 433 GLU A CA 1
ATOM 3405 C C . GLU A 1 433 ? 11.233 0.742 1.746 1.00 31.59 433 GLU A C 1
ATOM 3407 O O . GLU A 1 433 ? 10.270 0.726 0.979 1.00 31.59 433 GLU A O 1
ATOM 3412 N N . SER A 1 434 ? 11.461 -0.282 2.569 1.00 32.44 434 SER A N 1
ATOM 3413 C CA . SER A 1 434 ? 10.470 -1.321 2.847 1.00 32.44 434 SER A CA 1
ATOM 3414 C C . SER A 1 434 ? 9.431 -0.760 3.819 1.00 32.44 434 SER A C 1
ATOM 3416 O O . SER A 1 434 ? 9.510 -0.872 5.043 1.00 32.44 434 SER A O 1
ATOM 3418 N N . ASP A 1 435 ? 8.463 -0.032 3.266 1.00 38.47 435 ASP A N 1
ATOM 3419 C CA . ASP A 1 435 ? 7.495 0.746 4.040 1.00 38.47 435 ASP A CA 1
ATOM 3420 C C . ASP A 1 435 ? 6.176 -0.012 4.307 1.00 38.47 435 ASP A C 1
ATOM 3422 O O . ASP A 1 435 ? 5.177 0.617 4.684 1.00 38.47 435 ASP A O 1
ATOM 3426 N N . GLY A 1 436 ? 6.168 -1.344 4.137 1.00 29.45 436 GLY A N 1
ATOM 3427 C CA . GLY A 1 436 ? 4.985 -2.214 4.159 1.00 29.45 436 GLY A CA 1
ATOM 3428 C C . GLY A 1 436 ? 5.187 -3.548 4.887 1.00 29.45 436 GLY A C 1
ATOM 3429 O O . GLY A 1 436 ? 5.182 -4.607 4.273 1.00 29.45 436 GLY A O 1
ATOM 3430 N N . GLY A 1 437 ? 5.306 -3.499 6.209 1.00 32.56 437 GLY A N 1
ATOM 3431 C CA . GLY A 1 437 ? 5.269 -4.679 7.069 1.00 32.56 437 GLY A CA 1
ATOM 3432 C C . GLY A 1 437 ? 5.759 -4.322 8.461 1.00 32.56 437 GLY A C 1
ATOM 3433 O O . GLY A 1 437 ? 6.799 -3.687 8.602 1.00 32.56 437 GLY A O 1
ATOM 3434 N N . VAL A 1 438 ? 5.020 -4.701 9.506 1.00 31.91 438 VAL A N 1
ATOM 3435 C CA . VAL A 1 438 ? 5.607 -4.751 10.850 1.00 31.91 438 VAL A CA 1
ATOM 3436 C C . VAL A 1 438 ? 6.436 -6.034 10.892 1.00 31.91 438 VAL A C 1
ATOM 3438 O O . VAL A 1 438 ? 5.997 -7.052 11.415 1.00 31.91 438 VAL A O 1
ATOM 3441 N N . GLY A 1 439 ? 7.600 -6.007 10.243 1.00 28.70 439 GLY A N 1
ATOM 3442 C CA . GLY A 1 439 ? 8.651 -6.976 10.506 1.00 28.70 439 GLY A CA 1
ATOM 3443 C C . GLY A 1 439 ? 9.186 -6.660 11.892 1.00 28.70 439 GLY A C 1
ATOM 3444 O O . GLY A 1 439 ? 10.007 -5.762 12.052 1.00 28.70 439 GLY A O 1
ATOM 3445 N N . LEU A 1 440 ? 8.629 -7.311 12.908 1.00 32.28 440 LEU A N 1
ATOM 3446 C CA . LEU A 1 440 ? 9.329 -7.431 14.175 1.00 32.28 440 LEU A CA 1
ATOM 3447 C C . LEU A 1 440 ? 10.391 -8.497 13.925 1.00 32.28 440 LEU A C 1
ATOM 3449 O O . LEU A 1 440 ? 10.034 -9.632 13.616 1.00 32.28 440 LEU A O 1
ATOM 3453 N N . GLY A 1 441 ? 11.662 -8.093 13.966 1.00 26.27 441 GLY A N 1
ATOM 3454 C CA . GLY A 1 441 ? 12.741 -9.043 14.209 1.00 26.27 441 GLY A CA 1
ATOM 3455 C C . GLY A 1 441 ? 12.466 -9.777 15.521 1.00 26.27 441 GLY A C 1
ATOM 3456 O O . GLY A 1 441 ? 11.794 -9.216 16.393 1.00 26.27 441 GLY A O 1
ATOM 3457 N N . ASP A 1 442 ? 12.919 -11.026 15.570 1.00 30.14 442 ASP A N 1
ATOM 3458 C CA . ASP A 1 442 ? 12.666 -12.007 16.633 1.00 30.14 442 ASP A CA 1
ATOM 3459 C C . ASP A 1 442 ? 12.742 -11.464 18.072 1.00 30.14 442 ASP A C 1
ATOM 3461 O O . ASP A 1 442 ? 13.631 -10.628 18.372 1.00 30.14 442 ASP A O 1
#

Sequence (442 aa):
MALESLDNGVVFWIASNGSPNDSVIAFLSTVLETLRREPNSTEAERETITAMLTARYIQFATPRLKKERGILNRSTRFCEAYLTANLDTIQTPGETEILLKRHLADQKLGVTALLDWLSQFSSATTDPLILCRAAYNARHAPQIATLEALQQELRVAPKGTAEAFRSVKHVIGRLAEKIRTPVNLVNDSRQLRPLLNSYEIRRVEAPVAAKMPMTDGLRNLDSILRRMLPAGDSRLKDMQAYLGQLDGSIRLEDAIRAMHDDDETNHGVHAEIQVLEDFHRNGRKFVGRDRYIACSKLACLCCRLYFKWHPGRFVEPESHQKSYLTWRPIDLPEGGESQHWPDQRRVLANISKELSNLVEEQIISQQQPAPWQPDSVTNITAVMGSVSLSEGGEAFESGDGQSNVTDSDSLAHLNDDETIDNTDDDSGDSYEESDGGVGLGD

Secondary structure (DSSP, 8-state):
-EEEEETTEEEEEE--SSPPPHHHHHHHHHHHHHHHH-TT--HHHHHHHHHHHHHHHHHHTHHHHHHHHHHHHHHHHHHHHHHHHTTTT---TTSSTTSGGGTTS-S--SHHHHHHHHHTTSTT---HHHHHHHHHHHTTSHHHHHHHHHHHHGGGSSTTHHHHHHHHHHHHHHHHHHHHHHHHHHHHHTTSHHHHSSEEEEEPPPPPBPPPPPP-S--SHHHHHHHHSPTT-TTHHHHHHHHHHHHHHH-HHHHHHHHHH-TTS--B--HHHHHHHHHHHTT--BGGG------SSPBPHHHHHHHHH-TT-PPPPPB--PPPTTB-PBP-TTGGGSTTHHHHHHHHHHHHHHHHHHHHHHHHHTPPPPPP--SS--GGG-SSSS--SS-----------------------S-------------PPP-----S------

Organism: NCBI:txid1042133

Nearest PDB structures (foldseek):
  7uw5-assembly1_A  TM=1.735E-01  e=2.589E+00  Escherichia coli K-12
  4q4j-assembly1_A  TM=1.696E-01  e=3.637E+00  Thermotoga maritima MSB8
  7ux1-assembly1_A  TM=1.827E-01  e=5.364E+00  Escherichia coli K-12

Foldseek 3Di:
DFWFDDPFAIEAEDEFLAWDDPVNVVLVVVLLVLLLVCQPDDPVVLVVQLVVQLVSLCVVCVVVLVVLLVLLQVLLVLLLVVCVVCVPPPPQPPPPDPCPVVPPDDPQDDSVNLNVLSCCSHPPDPDLSSNLVSLLVCLPPVSLVSLVRVLVVCPVPPPPNSVSSVSNNVSSLVSPCSSVVSSVCSVCSNVVNRNSPDYHYDYQHFFDFADDDDDPVLLAPLSLLCVLDDPPDPCSVVLVVLVVVVCVAQVVSVVSVVLNVCPPDQATAGRLLSVLCVCVVVVTQGDVSQLDDDDQWFDELLSQLLCVQAPSNHDRTGHQHHDDSSYGHGHDPVAPVDPCNVRVVRSVVSSSNVVSVVVVCCSVVVDDPDPHDDRGDSCSPPPDDDDDPDDDDDDDDDDDDDDDDDDDDDDDDDDDDDDDDDDDDDDDDDDDPPVIDPPDDD

InterPro domains:
  IPR027796 OTT_1508-like deaminase [PF14441] (269-330)

Radius of gyration: 25.29 Å; Cα contacts (8 Å, |Δi|>4): 424; chains: 1; bounding box: 61×69×66 Å

Solvent-accessible surface area (backbone atoms only — not comparable to full-atom values): 26800 Å² total; per-residue (Å²): 60,38,48,34,51,53,99,80,35,31,36,44,36,36,52,33,46,51,54,63,52,71,67,57,53,53,51,51,51,53,52,52,51,56,58,51,76,53,78,79,61,51,72,72,52,46,53,48,51,30,52,53,46,25,54,52,48,50,60,74,40,41,77,57,50,55,53,48,49,53,50,36,41,54,23,44,53,50,48,49,52,52,51,66,76,33,63,93,69,60,78,58,96,65,80,54,89,85,46,67,89,68,76,83,82,70,102,69,79,54,71,67,50,40,47,62,56,52,56,78,64,43,84,83,68,81,52,67,67,60,52,21,48,52,25,42,67,49,61,78,37,73,54,56,58,52,45,53,52,51,33,62,66,31,68,82,47,68,89,65,55,31,54,29,47,50,44,35,58,49,42,35,27,56,35,16,40,53,52,49,50,31,49,50,50,62,62,48,43,65,79,48,40,81,59,54,75,36,63,46,82,44,68,44,70,54,63,61,40,39,76,81,78,80,90,80,82,56,74,41,64,70,50,45,51,60,68,61,45,65,91,85,50,84,60,54,64,61,53,50,54,52,49,54,56,49,29,76,72,57,45,49,52,59,52,54,49,51,66,70,72,51,83,80,63,84,58,31,30,48,29,72,56,49,55,51,47,54,36,54,78,67,66,56,45,37,42,95,73,48,54,55,65,56,64,98,43,47,32,40,37,63,55,29,45,44,37,68,56,36,91,75,66,42,57,63,58,61,58,48,65,46,80,62,89,47,61,32,58,72,48,56,93,62,42,87,75,34,90,60,32,68,58,52,52,52,27,52,52,51,43,52,49,54,55,35,51,54,53,48,51,34,63,75,66,67,52,74,80,78,78,89,63,71,57,60,82,41,74,71,76,69,88,78,89,76,84,79,85,82,80,81,88,82,87,88,84,90,81,91,79,89,81,90,85,83,84,85,87,85,90,82,77,72,81,83,88,80,85,81,92,72,94,74,96,72,90,83,78,84,88,71,87,78,86,65,66,91,78,73,76,132

pLDDT: mean 75.67, std 23.67, range [21.91, 97.31]

Mean predicted aligned error: 12.9 Å